Protein AF-0000000080483467 (afdb_homodimer)

Nearest PDB structures (foldseek):
  7xwj-assembly2_B  TM=8.467E-01  e=2.268E-16  Meyerozyma guilliermondii
  7xwk-assembly2_C  TM=8.633E-01  e=4.873E-16  Meyerozyma guilliermondii
  7xwi-assembly1_D  TM=8.340E-01  e=2.128E-16  Meyerozyma guilliermondii
  7xwl-assembly2_B  TM=8.456E-01  e=1.440E-15  Meyerozyma guilliermondii
  7btm-assembly3_E  TM=8.191E-01  e=9.215E-16  Streptomyces lusitanus

pLDDT: mean 96.08, std 5.63, range [60.62, 99.0]

Secondary structure (DSSP, 8-state):
-PPPB-S--TT-EEEESS-SSHHHHHHHHHHHHTT-EEEEEES-TTS---TTSEEEE--TT-HHHHHHHHHHHHHHHS---EEEE-------S--TTTS-HHHHHHHHIIIIIHHHHHHHHHHHHHTSSTT-EEEEE--GGG-SSS---SS-HHHHHHHHHHHHHHHHHHHHHGGGT-EEEEE---SB-STTT-TT-SB-HHHHHHHHHHHTTBPTT---S-EEETTEE---/-PPPB-S--TT-EEEESS-SSHHHHHHHHHHHHTT-EEEEEES-TT----TTSEEEE--TT-HHHHHHHHHHHHHHHS---EEEE-------S--TTTS-HHHHHHHHIIIIIHHHHHHHHHHHHHTTSTT-EEEEE--GGG-SSS---SS-HHHHHHHHHHHHHHHHHHHHHGGGT-EEEEE---SB-STTT-TT-SB-HHHHHHHHHHHTTBPTT---S-EEETTEE---

Solvent-accessible surface area (backbone atoms only — not comparable to full-atom values): 22321 Å² total; per-residue (Å²): 123,82,69,45,63,52,91,54,34,70,89,36,30,32,41,29,30,38,12,49,48,55,44,28,21,48,31,46,44,52,44,34,74,37,42,22,50,28,38,32,18,23,72,43,88,84,56,56,54,52,86,88,45,44,77,40,68,33,42,60,71,35,62,68,34,43,51,52,50,49,52,47,41,39,74,73,66,69,48,37,36,30,39,34,45,42,44,64,61,78,58,86,57,38,41,57,64,69,44,54,66,69,54,40,51,50,31,33,33,38,38,26,51,11,50,52,51,46,44,29,65,41,44,70,40,21,51,74,45,79,24,10,28,38,41,37,59,44,39,65,68,20,22,70,70,39,84,38,82,47,39,18,44,43,35,26,22,17,25,17,20,37,49,28,47,21,32,40,47,17,38,56,32,32,91,63,32,36,29,17,29,29,30,28,48,66,56,24,42,28,91,80,49,31,88,82,28,85,31,48,39,70,63,26,19,44,40,61,46,53,59,65,28,42,36,68,90,29,72,48,43,45,36,29,44,87,81,36,81,48,82,68,122,81,69,46,62,52,92,54,34,69,88,35,30,30,41,30,30,38,12,49,48,53,43,27,21,47,30,46,44,51,44,36,72,37,41,23,49,28,37,32,17,23,72,44,89,84,56,58,54,52,87,88,44,44,77,40,70,34,41,59,72,35,64,67,34,43,50,52,50,50,51,46,40,38,73,74,67,70,49,39,37,28,39,33,44,43,44,65,63,76,56,86,57,39,42,56,64,71,44,55,65,69,54,41,51,50,30,33,34,37,39,27,52,10,50,53,53,45,44,29,65,39,45,69,40,21,51,73,44,81,24,9,30,39,40,36,59,45,39,64,68,20,22,70,70,39,82,38,80,48,40,17,44,43,36,25,22,18,26,17,20,38,48,27,48,21,30,39,48,18,37,57,32,32,92,64,32,35,29,18,31,29,29,28,50,66,55,25,43,30,90,83,50,32,86,83,29,86,29,50,39,69,61,27,19,43,40,60,45,54,58,65,27,41,36,67,89,29,73,48,44,45,37,30,44,87,82,34,82,48,82,70

Radius of gyration: 22.3 Å; Cα contacts (8 Å, |Δi|>4): 1161; chains: 2; bounding box: 50×67×52 Å

Sequence (464 aa):
MEPTVYDDLDGQIALVTGANRGIGRKIAENLRDLGATVYAGSRSVTNETPDGTERVLLDVTQEGDIEDVVDGIFADQGRLDILVNNAGIGGEGDDIVAEPTERIDRTLAVNLRGPMLICKHAVPLLLQSEGGRVVNVSSGMGALEEGQSGGSPSYRISKTGLNGLTVYLDGQYGDDGLIANSVCPGWVRTDMGGEEADRSVEKGAETPTWLSRFEAGSPSGKFWRDKEVIDWMEPTVYDDLDGQIALVTGANRGIGRKIAENLRDLGATVYAGSRSVTNETPDGTERVLLDVTQEGDIEDVVDGIFADQGRLDILVNNAGIGGEGDDIVAEPTERIDRTLAVNLRGPMLICKHAVPLLLQSEGGRVVNVSSGMGALEEGQSGGSPSYRISKTGLNGLTVYLDGQYGDDGLIANSVCPGWVRTDMGGEEADRSVEKGAETPTWLSRFEAGSPSGKFWRDKEVIDW

Structure (mmCIF, N/CA/C/O backbone):
data_AF-0000000080483467-model_v1
#
loop_
_entity.id
_entity.type
_entity.pdbx_description
1 polymer '3-oxoacyl-ACP reductase'
#
loop_
_atom_site.group_PDB
_atom_site.id
_atom_site.type_symbol
_atom_site.label_atom_id
_atom_site.label_alt_id
_atom_site.label_comp_id
_atom_site.label_asym_id
_atom_site.label_entity_id
_atom_site.label_seq_id
_atom_site.pdbx_PDB_ins_code
_atom_site.Cartn_x
_atom_site.Cartn_y
_atom_site.Cartn_z
_atom_site.occupancy
_atom_site.B_iso_or_equiv
_atom_site.auth_seq_id
_atom_site.auth_comp_id
_atom_site.auth_asym_id
_atom_site.auth_atom_id
_atom_site.pdbx_PDB_model_num
ATOM 1 N N . MET A 1 1 ? 4.645 -4.414 -25.859 1 72.69 1 MET A N 1
ATOM 2 C CA . MET A 1 1 ? 4.941 -5.723 -26.438 1 72.69 1 MET A CA 1
ATOM 3 C C . MET A 1 1 ? 3.783 -6.691 -26.219 1 72.69 1 MET A C 1
ATOM 5 O O . MET A 1 1 ? 3.186 -6.711 -25.141 1 72.69 1 MET A O 1
ATOM 9 N N . GLU A 1 2 ? 3.381 -7.445 -27.266 1 88.19 2 GLU A N 1
ATOM 10 C CA . GLU A 1 2 ? 2.326 -8.445 -27.125 1 88.19 2 GLU A CA 1
ATOM 11 C C . GLU A 1 2 ? 2.818 -9.672 -26.375 1 88.19 2 GLU A C 1
ATOM 13 O O . GLU A 1 2 ? 3.947 -10.125 -26.578 1 88.19 2 GLU A O 1
ATOM 18 N N . PRO A 1 3 ? 2.008 -10.148 -25.406 1 95.31 3 PRO A N 1
ATOM 19 C CA . PRO A 1 3 ? 2.449 -11.32 -24.641 1 95.31 3 PRO A CA 1
ATOM 20 C C . PRO A 1 3 ? 2.441 -12.602 -25.469 1 95.31 3 PRO A C 1
ATOM 22 O O . PRO A 1 3 ? 1.631 -12.742 -26.375 1 95.31 3 PRO A O 1
ATOM 25 N N . THR A 1 4 ? 3.422 -13.422 -25.281 1 97 4 THR A N 1
ATOM 26 C CA . THR A 1 4 ? 3.389 -14.812 -25.719 1 97 4 THR A CA 1
ATOM 27 C C . THR A 1 4 ? 3.068 -15.742 -24.562 1 97 4 THR A C 1
ATOM 29 O O . THR A 1 4 ? 3.521 -15.523 -23.438 1 97 4 THR A O 1
ATOM 32 N N . VAL A 1 5 ? 2.242 -16.797 -24.844 1 98.12 5 VAL A N 1
ATOM 33 C CA . VAL A 1 5 ? 1.816 -17.641 -23.719 1 98.12 5 VAL A CA 1
ATOM 34 C C . VAL A 1 5 ? 2.1 -19.109 -24.047 1 98.12 5 VAL A C 1
ATOM 36 O O . VAL A 1 5 ? 2.062 -19.516 -25.203 1 98.12 5 VAL A O 1
ATOM 39 N N . TYR A 1 6 ? 2.383 -19.891 -23.078 1 98.25 6 TYR A N 1
ATOM 40 C CA . TYR A 1 6 ? 2.48 -21.344 -23.203 1 98.25 6 TYR A CA 1
ATOM 41 C C . TYR A 1 6 ? 1.132 -21.953 -23.562 1 98.25 6 TYR A C 1
ATOM 43 O O . TYR A 1 6 ? 0.102 -21.578 -23 1 98.25 6 TYR A O 1
ATOM 51 N N . ASP A 1 7 ? 1.172 -22.891 -24.484 1 98.06 7 ASP A N 1
ATOM 52 C CA . ASP A 1 7 ? -0.048 -23.609 -24.828 1 98.06 7 ASP A CA 1
ATOM 53 C C . ASP A 1 7 ? -0.419 -24.609 -23.734 1 98.06 7 ASP A C 1
ATOM 55 O O . ASP A 1 7 ? -1.6 -24.891 -23.516 1 98.06 7 ASP A O 1
ATOM 59 N N . ASP A 1 8 ? 0.56 -25.141 -23.156 1 98.25 8 ASP A N 1
ATOM 60 C CA . ASP A 1 8 ? 0.392 -25.984 -21.984 1 98.25 8 ASP A CA 1
ATOM 61 C C . ASP A 1 8 ? 1.487 -25.719 -20.953 1 98.25 8 ASP A C 1
ATOM 63 O O . ASP A 1 8 ? 2.482 -25.062 -21.25 1 98.25 8 ASP A O 1
ATOM 67 N N . LEU A 1 9 ? 1.336 -26.203 -19.703 1 98.5 9 LEU A N 1
ATOM 68 C CA . LEU A 1 9 ? 2.234 -25.906 -18.594 1 98.5 9 LEU A CA 1
ATOM 69 C C . LEU A 1 9 ? 2.871 -27.188 -18.062 1 98.5 9 LEU A C 1
ATOM 71 O O . LEU A 1 9 ? 3.148 -27.297 -16.875 1 98.5 9 LEU A O 1
ATOM 75 N N . ASP A 1 10 ? 3.053 -28.156 -19 1 98.06 10 ASP A N 1
ATOM 76 C CA . ASP A 1 10 ? 3.658 -29.422 -18.625 1 98.06 10 ASP A CA 1
ATOM 77 C C . ASP A 1 10 ? 5.047 -29.219 -18.016 1 98.06 10 ASP A C 1
ATOM 79 O O . ASP A 1 10 ? 5.879 -28.516 -18.594 1 98.06 10 ASP A O 1
ATOM 83 N N . GLY A 1 11 ? 5.211 -29.828 -16.859 1 97.19 11 GLY A N 1
ATOM 84 C CA . GLY A 1 11 ? 6.512 -29.766 -16.203 1 97.19 11 GLY A CA 1
ATOM 85 C C . GLY A 1 11 ? 6.684 -28.516 -15.344 1 97.19 11 GLY A C 1
ATOM 86 O O . GLY A 1 11 ? 7.672 -28.406 -14.609 1 97.19 11 GLY A O 1
ATOM 87 N N . GLN A 1 12 ? 5.73 -27.625 -15.391 1 98.19 12 GLN A N 1
ATOM 88 C CA . GLN A 1 12 ? 5.848 -26.406 -14.594 1 98.19 12 GLN A CA 1
ATOM 89 C C . GLN A 1 12 ? 5.164 -26.562 -13.242 1 98.19 12 GLN A C 1
ATOM 91 O O . GLN A 1 12 ? 4.23 -27.359 -13.102 1 98.19 12 GLN A O 1
ATOM 96 N N . ILE A 1 13 ? 5.652 -25.859 -12.227 1 98.81 13 ILE A N 1
ATOM 97 C CA . ILE A 1 13 ? 5.184 -25.922 -10.852 1 98.81 13 ILE A CA 1
ATOM 98 C C . ILE A 1 13 ? 4.547 -24.594 -10.453 1 98.81 13 ILE A C 1
ATOM 100 O O . ILE A 1 13 ? 5.141 -23.531 -10.656 1 98.81 13 ILE A O 1
ATOM 104 N N . ALA A 1 14 ? 3.326 -24.672 -9.914 1 98.94 14 ALA A N 1
ATOM 105 C CA . ALA A 1 14 ? 2.596 -23.469 -9.516 1 98.94 14 ALA A CA 1
ATOM 106 C C . ALA A 1 14 ? 2.213 -23.531 -8.039 1 98.94 14 ALA A C 1
ATOM 108 O O . ALA A 1 14 ? 1.89 -24.594 -7.516 1 98.94 14 ALA A O 1
ATOM 109 N N . LEU A 1 15 ? 2.33 -22.438 -7.34 1 98.94 15 LEU A N 1
ATOM 110 C CA . LEU A 1 15 ? 1.727 -22.203 -6.031 1 98.94 15 LEU A CA 1
ATOM 111 C C . LEU A 1 15 ? 0.595 -21.188 -6.117 1 98.94 15 LEU A C 1
ATOM 113 O O . LEU A 1 15 ? 0.799 -20.062 -6.59 1 98.94 15 LEU A O 1
ATOM 117 N N . VAL A 1 16 ? -0.605 -21.562 -5.773 1 98.94 16 VAL A N 1
ATOM 118 C CA . VAL A 1 16 ? -1.77 -20.688 -5.719 1 98.94 16 VAL A CA 1
ATOM 119 C C . VAL A 1 16 ? -2.242 -20.547 -4.273 1 98.94 16 VAL A C 1
ATOM 121 O O . VAL A 1 16 ? -2.604 -21.531 -3.631 1 98.94 16 VAL A O 1
ATOM 124 N N . THR A 1 17 ? -2.223 -19.344 -3.74 1 98.88 17 THR A N 1
ATOM 125 C CA . THR A 1 17 ? -2.705 -19.141 -2.379 1 98.88 17 THR A CA 1
ATOM 126 C C . THR A 1 17 ? -4.211 -18.891 -2.369 1 98.88 17 THR A C 1
ATOM 128 O O . THR A 1 17 ? -4.758 -18.312 -3.314 1 98.88 17 THR A O 1
ATOM 131 N N . GLY A 1 18 ? -4.844 -19.281 -1.255 1 98.12 18 GLY A N 1
ATOM 132 C CA . GLY A 1 18 ? -6.289 -19.141 -1.184 1 98.12 18 GLY A CA 1
ATOM 133 C C . GLY A 1 18 ? -7.016 -19.938 -2.254 1 98.12 18 GLY A C 1
ATOM 134 O O . GLY A 1 18 ? -7.895 -19.406 -2.938 1 98.12 18 GLY A O 1
ATOM 135 N N . ALA A 1 19 ? -6.672 -21.203 -2.432 1 98.25 19 ALA A N 1
ATOM 136 C CA . ALA A 1 19 ? -7.09 -21.969 -3.598 1 98.25 19 ALA A CA 1
ATOM 137 C C . ALA A 1 19 ? -8.273 -22.875 -3.262 1 98.25 19 ALA A C 1
ATOM 139 O O . ALA A 1 19 ? -8.633 -23.766 -4.043 1 98.25 19 ALA A O 1
ATOM 140 N N . ASN A 1 20 ? -8.922 -22.672 -2.105 1 96.12 20 ASN A N 1
ATOM 141 C CA . ASN A 1 20 ? -9.945 -23.609 -1.656 1 96.12 20 ASN A CA 1
ATOM 142 C C . ASN A 1 20 ? -11.328 -23.219 -2.178 1 96.12 20 ASN A C 1
ATOM 144 O O . ASN A 1 20 ? -12.25 -24.031 -2.184 1 96.12 20 ASN A O 1
ATOM 148 N N . ARG A 1 21 ? -11.539 -22 -2.58 1 95.62 21 ARG A N 1
ATOM 149 C CA . ARG A 1 21 ? -12.844 -21.562 -3.086 1 95.62 21 ARG A CA 1
ATOM 150 C C . ARG A 1 21 ? -12.688 -20.391 -4.039 1 95.62 21 ARG A C 1
ATOM 152 O O . ARG A 1 21 ? -11.594 -19.844 -4.191 1 95.62 21 ARG A O 1
ATOM 159 N N . GLY A 1 22 ? -13.719 -20.125 -4.719 1 97.25 22 GLY A N 1
ATOM 160 C CA . GLY A 1 22 ? -13.812 -18.906 -5.512 1 97.25 22 GLY A CA 1
ATOM 161 C C . GLY A 1 22 ? -12.805 -18.859 -6.641 1 97.25 22 GLY A C 1
ATOM 162 O O . GLY A 1 22 ? -12.633 -19.828 -7.375 1 97.25 22 GLY A O 1
ATOM 163 N N . ILE A 1 23 ? -12.211 -17.688 -6.82 1 98.5 23 ILE A N 1
ATOM 164 C CA . ILE A 1 23 ? -11.312 -17.406 -7.93 1 98.5 23 ILE A CA 1
ATOM 165 C C . ILE A 1 23 ? -10.062 -18.266 -7.816 1 98.5 23 ILE A C 1
ATOM 167 O O . ILE A 1 23 ? -9.633 -18.875 -8.797 1 98.5 23 ILE A O 1
ATOM 171 N N . GLY A 1 24 ? -9.523 -18.391 -6.562 1 98.69 24 GLY A N 1
ATOM 172 C CA . GLY A 1 24 ? -8.32 -19.172 -6.344 1 98.69 24 GLY A CA 1
ATOM 173 C C . GLY A 1 24 ? -8.484 -20.641 -6.703 1 98.69 24 GLY A C 1
ATOM 174 O O . GLY A 1 24 ? -7.598 -21.234 -7.316 1 98.69 24 GLY A O 1
ATOM 175 N N . ARG A 1 25 ? -9.617 -21.172 -6.324 1 98.56 25 ARG A N 1
ATOM 176 C CA . ARG A 1 25 ? -9.906 -22.547 -6.672 1 98.56 25 ARG A CA 1
ATOM 177 C C . ARG A 1 25 ? -9.945 -22.734 -8.188 1 98.56 25 ARG A C 1
ATOM 179 O O . ARG A 1 25 ? -9.359 -23.688 -8.711 1 98.56 25 ARG A O 1
ATOM 186 N N . LYS A 1 26 ? -10.609 -21.844 -8.844 1 98.81 26 LYS A N 1
ATOM 187 C CA . LYS A 1 26 ? -10.766 -21.969 -10.297 1 98.81 26 LYS A CA 1
ATOM 188 C C . LYS A 1 26 ? -9.43 -21.766 -11 1 98.81 26 LYS A C 1
ATOM 190 O O . LYS A 1 26 ? -9.133 -22.438 -11.992 1 98.81 26 LYS A O 1
ATOM 195 N N . ILE A 1 27 ? -8.57 -20.844 -10.531 1 98.94 27 ILE A N 1
ATOM 196 C CA . ILE A 1 27 ? -7.23 -20.656 -11.078 1 98.94 27 ILE A CA 1
ATOM 197 C C . ILE A 1 27 ? -6.434 -21.953 -10.938 1 98.94 27 ILE A C 1
ATOM 199 O O . ILE A 1 27 ? -5.801 -22.406 -11.891 1 98.94 27 ILE A O 1
ATOM 203 N N . ALA A 1 28 ? -6.477 -22.547 -9.742 1 98.88 28 ALA A N 1
ATOM 204 C CA . ALA A 1 28 ? -5.754 -23.781 -9.492 1 98.88 28 ALA A CA 1
ATOM 205 C C . ALA A 1 28 ? -6.219 -24.891 -10.438 1 98.88 28 ALA A C 1
ATOM 207 O O . ALA A 1 28 ? -5.398 -25.625 -11 1 98.88 28 ALA A O 1
ATOM 208 N N . GLU A 1 29 ? -7.516 -25.016 -10.633 1 98.88 29 GLU A N 1
ATOM 209 C CA . GLU A 1 29 ? -8.086 -25.984 -11.562 1 98.88 29 GLU A CA 1
ATOM 210 C C . GLU A 1 29 ? -7.586 -25.75 -12.984 1 98.88 29 GLU A C 1
ATOM 212 O O . GLU A 1 29 ? -7.184 -26.688 -13.672 1 98.88 29 GLU A O 1
ATOM 217 N N . ASN A 1 30 ? -7.672 -24.5 -13.383 1 98.94 30 ASN A N 1
ATOM 218 C CA . ASN A 1 30 ? -7.242 -24.156 -14.727 1 98.94 30 ASN A CA 1
ATOM 219 C C . ASN A 1 30 ? -5.785 -24.531 -14.969 1 98.94 30 ASN A C 1
ATOM 221 O O . ASN A 1 30 ? -5.449 -25.109 -16 1 98.94 30 ASN A O 1
ATOM 225 N N . LEU A 1 31 ? -4.91 -24.172 -14.023 1 98.94 31 LEU A N 1
ATOM 226 C CA . LEU A 1 31 ? -3.484 -24.453 -14.172 1 98.94 31 LEU A CA 1
ATOM 227 C C . LEU A 1 31 ? -3.213 -25.953 -14.188 1 98.94 31 LEU A C 1
ATOM 229 O O . LEU A 1 31 ? -2.398 -26.422 -14.977 1 98.94 31 LEU A O 1
ATOM 233 N N . ARG A 1 32 ? -3.928 -26.672 -13.32 1 98.75 32 ARG A N 1
ATOM 234 C CA . ARG A 1 32 ? -3.834 -28.141 -13.32 1 98.75 32 ARG A CA 1
ATOM 235 C C . ARG A 1 32 ? -4.266 -28.703 -14.672 1 98.75 32 ARG A C 1
ATOM 237 O O . ARG A 1 32 ? -3.592 -29.578 -15.227 1 98.75 32 ARG A O 1
ATOM 244 N N . ASP A 1 33 ? -5.305 -28.219 -15.195 1 98.81 33 ASP A N 1
ATOM 245 C CA . ASP A 1 33 ? -5.848 -28.703 -16.469 1 98.81 33 ASP A CA 1
ATOM 246 C C . ASP A 1 33 ? -4.898 -28.375 -17.625 1 98.81 33 ASP A C 1
ATOM 248 O O . ASP A 1 33 ? -4.898 -29.078 -18.641 1 98.81 33 ASP A O 1
ATOM 252 N N . LEU A 1 34 ? -4.113 -27.375 -17.469 1 98.81 34 LEU A N 1
ATOM 253 C CA . LEU A 1 34 ? -3.127 -26.984 -18.469 1 98.81 34 LEU A CA 1
ATOM 254 C C . LEU A 1 34 ? -1.852 -27.812 -18.312 1 98.81 34 LEU A C 1
ATOM 256 O O . LEU A 1 34 ? -0.917 -27.672 -19.109 1 98.81 34 LEU A O 1
ATOM 260 N N . GLY A 1 35 ? -1.77 -28.609 -17.25 1 98.75 35 GLY A N 1
ATOM 261 C CA . GLY A 1 35 ? -0.687 -29.578 -17.125 1 98.75 35 GLY A CA 1
ATOM 262 C C . GLY A 1 35 ? 0.284 -29.25 -16.016 1 98.75 35 GLY A C 1
ATOM 263 O O . GLY A 1 35 ? 1.202 -30.031 -15.734 1 98.75 35 GLY A O 1
ATOM 264 N N . ALA A 1 36 ? 0.123 -28.156 -15.312 1 98.81 36 ALA A N 1
ATOM 265 C CA . ALA A 1 36 ? 1.035 -27.781 -14.234 1 98.81 36 ALA A CA 1
ATOM 266 C C . ALA A 1 36 ? 0.845 -28.672 -13.008 1 98.81 36 ALA A C 1
ATOM 268 O O . ALA A 1 36 ? -0.256 -29.172 -12.766 1 98.81 36 ALA A O 1
ATOM 269 N N . THR A 1 37 ? 1.922 -28.922 -12.297 1 98.88 37 THR A N 1
ATOM 270 C CA . THR A 1 37 ? 1.794 -29.375 -10.914 1 98.88 37 THR A CA 1
ATOM 271 C C . THR A 1 37 ? 1.434 -28.203 -10 1 98.88 37 THR A C 1
ATOM 273 O O . THR A 1 37 ? 2.203 -27.25 -9.875 1 98.88 37 THR A O 1
ATOM 276 N N . VAL A 1 38 ? 0.244 -28.297 -9.398 1 98.88 38 VAL A N 1
ATOM 277 C CA . VAL A 1 38 ? -0.27 -27.141 -8.672 1 98.88 38 VAL A CA 1
ATOM 278 C C . VAL A 1 38 ? -0.279 -27.438 -7.172 1 98.88 38 VAL A C 1
ATOM 280 O O . VAL A 1 38 ? -0.913 -28.391 -6.727 1 98.88 38 VAL A O 1
ATOM 283 N N . TYR A 1 39 ? 0.491 -26.672 -6.414 1 98.88 39 TYR A N 1
ATOM 284 C CA . TYR A 1 39 ? 0.338 -26.594 -4.965 1 98.88 39 TYR A CA 1
ATOM 285 C C . TYR A 1 39 ? -0.739 -25.594 -4.582 1 98.88 39 TYR A C 1
ATOM 287 O O . TYR A 1 39 ? -0.59 -24.391 -4.82 1 98.88 39 TYR A O 1
ATOM 295 N N . ALA A 1 40 ? -1.825 -26.094 -4.031 1 98.69 40 ALA A N 1
ATOM 296 C CA . ALA A 1 40 ? -2.996 -25.297 -3.68 1 98.69 40 ALA A CA 1
ATOM 297 C C . ALA A 1 40 ? -3.023 -25 -2.186 1 98.69 40 ALA A C 1
ATOM 299 O O . ALA A 1 40 ? -3.256 -25.891 -1.366 1 98.69 40 ALA A O 1
ATOM 300 N N . GLY A 1 41 ? -2.834 -23.719 -1.843 1 98.38 41 GLY A N 1
ATOM 301 C CA . GLY A 1 41 ? -2.754 -23.312 -0.449 1 98.38 41 GLY A CA 1
ATOM 302 C C . GLY A 1 41 ? -4.102 -22.953 0.147 1 98.38 41 GLY A C 1
ATOM 303 O O . GLY A 1 41 ? -4.93 -22.328 -0.507 1 98.38 41 GLY A O 1
ATOM 304 N N . SER A 1 42 ? -4.336 -23.375 1.337 1 96.94 42 SER A N 1
ATOM 305 C CA . SER A 1 42 ? -5.504 -23 2.129 1 96.94 42 SER A CA 1
ATOM 306 C C . SER A 1 42 ? -5.184 -23 3.621 1 96.94 42 SER A C 1
ATOM 308 O O . SER A 1 42 ? -4.25 -23.688 4.059 1 96.94 42 SER A O 1
ATOM 310 N N . ARG A 1 43 ? -5.926 -22.297 4.484 1 94.38 43 ARG A N 1
ATOM 311 C CA . ARG A 1 43 ? -5.609 -22.078 5.891 1 94.38 43 ARG A CA 1
ATOM 312 C C . ARG A 1 43 ? -6.02 -23.281 6.738 1 94.38 43 ARG A C 1
ATOM 314 O O . ARG A 1 43 ? -5.512 -23.469 7.848 1 94.38 43 ARG A O 1
ATOM 321 N N . SER A 1 44 ? -6.996 -23.938 6.191 1 91.06 44 SER A N 1
ATOM 322 C CA . SER A 1 44 ? -7.531 -25.016 7.008 1 91.06 44 SER A CA 1
ATOM 323 C C . SER A 1 44 ? -7.305 -26.375 6.348 1 91.06 44 SER A C 1
ATOM 325 O O . SER A 1 44 ? -7.48 -26.516 5.133 1 91.06 44 SER A O 1
ATOM 327 N N . VAL A 1 45 ? -7.023 -27.297 7.184 1 86.38 45 VAL A N 1
ATOM 328 C CA . VAL A 1 45 ? -6.812 -28.656 6.703 1 86.38 45 VAL A CA 1
ATOM 329 C C . VAL A 1 45 ? -8.133 -29.25 6.23 1 86.38 45 VAL A C 1
ATOM 331 O O . VAL A 1 45 ? -8.156 -30.234 5.484 1 86.38 45 VAL A O 1
ATOM 334 N N . THR A 1 46 ? -9.203 -28.625 6.676 1 91.06 46 THR A N 1
ATOM 335 C CA . THR A 1 46 ? -10.508 -29.172 6.332 1 91.06 46 THR A CA 1
ATOM 336 C C . THR A 1 46 ? -11 -28.609 5.004 1 91.06 46 THR A C 1
ATOM 338 O O . THR A 1 46 ? -11.984 -29.094 4.445 1 91.06 46 THR A O 1
ATOM 341 N N . ASN A 1 47 ? -10.305 -27.625 4.535 1 90.31 47 ASN A N 1
ATOM 342 C CA . ASN A 1 47 ? -10.672 -27.062 3.238 1 90.31 47 ASN A CA 1
ATOM 343 C C . ASN A 1 47 ? -10.289 -28 2.098 1 90.31 47 ASN A C 1
ATOM 345 O O . ASN A 1 47 ? -9.219 -28.625 2.127 1 90.31 47 ASN A O 1
ATOM 349 N N . GLU A 1 48 ? -11.172 -28.172 1.177 1 91.31 48 GLU A N 1
ATOM 350 C CA . GLU A 1 48 ? -10.875 -28.969 -0.008 1 91.31 48 GLU A CA 1
ATOM 351 C C . GLU A 1 48 ? -10.266 -28.109 -1.113 1 91.31 48 GLU A C 1
ATOM 353 O O . GLU A 1 48 ? -10.68 -26.969 -1.312 1 91.31 48 GLU A O 1
ATOM 358 N N . THR A 1 49 ? -9.266 -28.672 -1.701 1 94 49 THR A N 1
ATOM 359 C CA . THR A 1 49 ? -8.703 -28.094 -2.916 1 94 49 THR A CA 1
ATOM 360 C C . THR A 1 49 ? -9.047 -28.953 -4.133 1 94 49 THR A C 1
ATOM 362 O O . THR A 1 49 ? -9.523 -30.078 -3.99 1 94 49 THR A O 1
ATOM 365 N N . PRO A 1 50 ? -8.922 -28.328 -5.332 1 96.69 50 PRO A N 1
ATOM 366 C CA . PRO A 1 50 ? -9.336 -29.094 -6.508 1 96.69 50 PRO A CA 1
ATOM 367 C C . PRO A 1 50 ? -8.625 -30.438 -6.613 1 96.69 50 PRO A C 1
ATOM 369 O O . PRO A 1 50 ? -7.438 -30.547 -6.297 1 96.69 50 PRO A O 1
ATOM 372 N N . ASP A 1 51 ? -9.336 -31.453 -7.105 1 96.69 51 ASP A N 1
ATOM 373 C CA . ASP A 1 51 ? -8.734 -32.75 -7.367 1 96.69 51 ASP A CA 1
ATOM 374 C C . ASP A 1 51 ? -7.527 -32.625 -8.297 1 96.69 51 ASP A C 1
ATOM 376 O O . ASP A 1 51 ? -7.555 -31.859 -9.258 1 96.69 51 ASP A O 1
ATOM 380 N N . GLY A 1 52 ? -6.508 -33.344 -8.016 1 97.81 52 GLY A N 1
ATOM 381 C CA . GLY A 1 52 ? -5.34 -33.344 -8.875 1 97.81 52 GLY A CA 1
ATOM 382 C C . GLY A 1 52 ? -4.332 -32.281 -8.516 1 97.81 52 GLY A C 1
ATOM 383 O O . GLY A 1 52 ? -3.289 -32.156 -9.156 1 97.81 52 GLY A O 1
ATOM 384 N N . THR A 1 53 ? -4.664 -31.453 -7.504 1 98.12 53 THR A N 1
ATOM 385 C CA . THR A 1 53 ? -3.697 -30.5 -6.977 1 98.12 53 THR A CA 1
ATOM 386 C C . THR A 1 53 ? -3.107 -31 -5.66 1 98.12 53 THR A C 1
ATOM 388 O O . THR A 1 53 ? -3.654 -31.906 -5.035 1 98.12 53 THR A O 1
ATOM 391 N N . GLU A 1 54 ? -1.974 -30.547 -5.254 1 97.38 54 GLU A N 1
ATOM 392 C CA . GLU A 1 54 ? -1.358 -30.828 -3.961 1 97.38 54 GLU A CA 1
ATOM 393 C C . GLU A 1 54 ? -1.809 -29.812 -2.904 1 97.38 54 GLU A C 1
ATOM 395 O O . GLU A 1 54 ? -1.454 -28.641 -2.969 1 97.38 54 GLU A O 1
ATOM 400 N N . ARG A 1 55 ? -2.514 -30.359 -1.947 1 97.19 55 ARG A N 1
ATOM 401 C CA . ARG A 1 55 ? -2.975 -29.469 -0.888 1 97.19 55 ARG A CA 1
ATOM 402 C C . ARG A 1 55 ? -1.832 -29.109 0.055 1 97.19 55 ARG A C 1
ATOM 404 O O . ARG A 1 55 ? -1.105 -29.984 0.527 1 97.19 55 ARG A O 1
ATOM 411 N N . VAL A 1 56 ? -1.677 -27.812 0.318 1 97.88 56 VAL A N 1
ATOM 412 C CA . VAL A 1 56 ? -0.706 -27.375 1.313 1 97.88 56 VAL A CA 1
ATOM 413 C C . VAL A 1 56 ? -1.383 -26.438 2.316 1 97.88 56 VAL A C 1
ATOM 415 O O . VAL A 1 56 ? -2.236 -25.625 1.943 1 97.88 56 VAL A O 1
ATOM 418 N N . LEU A 1 57 ? -1.084 -26.609 3.623 1 97.69 57 LEU A N 1
ATOM 419 C CA . LEU A 1 57 ? -1.576 -25.734 4.68 1 97.69 57 LEU A CA 1
ATOM 420 C C . LEU A 1 57 ? -0.794 -24.438 4.707 1 97.69 57 LEU A C 1
ATOM 422 O O . LEU A 1 57 ? 0.402 -24.422 5.008 1 97.69 57 LEU A O 1
ATOM 426 N N . LEU A 1 58 ? -1.534 -23.328 4.418 1 98.44 58 LEU A N 1
ATOM 427 C CA . LEU A 1 58 ? -0.848 -22.047 4.262 1 98.44 58 LEU A CA 1
ATOM 428 C C . LEU A 1 58 ? -1.719 -20.906 4.758 1 98.44 58 LEU A C 1
ATOM 430 O O . LEU A 1 58 ? -2.684 -20.516 4.094 1 98.44 58 LEU A O 1
ATOM 434 N N . ASP A 1 59 ? -1.395 -20.422 5.934 1 98.5 59 ASP A N 1
ATOM 435 C CA . ASP A 1 59 ? -1.824 -19.094 6.367 1 98.5 59 ASP A CA 1
ATOM 436 C C . ASP A 1 59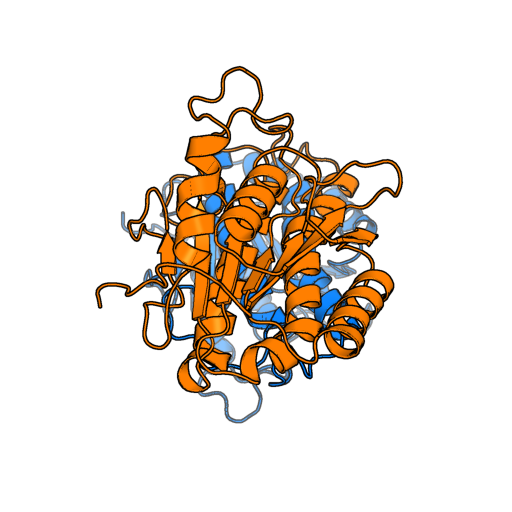 ? -0.801 -18.031 5.977 1 98.5 59 ASP A C 1
ATOM 438 O O . ASP A 1 59 ? 0.288 -17.969 6.551 1 98.5 59 ASP A O 1
ATOM 442 N N . VAL A 1 60 ? -1.192 -17.156 5.008 1 98.69 60 VAL A N 1
ATOM 443 C CA . VAL A 1 60 ? -0.233 -16.234 4.41 1 98.69 60 VAL A CA 1
ATOM 444 C C . VAL A 1 60 ? 0.215 -15.203 5.449 1 98.69 60 VAL A C 1
ATOM 446 O O . VAL A 1 60 ? 1.179 -14.469 5.227 1 98.69 60 VAL A O 1
ATOM 449 N N . THR A 1 61 ? -0.504 -15.109 6.629 1 98.5 61 THR A N 1
ATOM 450 C CA . THR A 1 61 ? -0.101 -14.18 7.68 1 98.5 61 THR A CA 1
ATOM 451 C C . THR A 1 61 ? 0.969 -14.797 8.57 1 98.5 61 THR A C 1
ATOM 453 O O . THR A 1 61 ? 1.521 -14.133 9.445 1 98.5 61 THR A O 1
ATOM 456 N N . GLN A 1 62 ? 1.252 -16.078 8.391 1 98.62 62 GLN A N 1
ATOM 457 C CA . GLN A 1 62 ? 2.236 -16.797 9.195 1 98.62 62 GLN A CA 1
ATOM 458 C C . GLN A 1 62 ? 3.479 -17.141 8.375 1 98.62 62 GLN A C 1
ATOM 460 O O . GLN A 1 62 ? 3.461 -18.062 7.559 1 98.62 62 GLN A O 1
ATOM 465 N N . GLU A 1 63 ? 4.547 -16.453 8.672 1 98.56 63 GLU A N 1
ATOM 466 C CA . GLU A 1 63 ? 5.758 -16.625 7.879 1 98.56 63 GLU A CA 1
ATOM 467 C C . GLU A 1 63 ? 6.266 -18.062 7.965 1 98.56 63 GLU A C 1
ATOM 469 O O . GLU A 1 63 ? 6.809 -18.594 6.992 1 98.56 63 GLU A O 1
ATOM 474 N N . GLY A 1 64 ? 6.086 -18.641 9.141 1 98.56 64 GLY A N 1
ATOM 475 C CA . GLY A 1 64 ? 6.492 -20.031 9.266 1 98.56 64 GLY A CA 1
ATOM 476 C C . GLY A 1 64 ? 5.793 -20.953 8.273 1 98.56 64 GLY A C 1
ATOM 477 O O . GLY A 1 64 ? 6.418 -21.844 7.695 1 98.56 64 GLY A O 1
ATOM 478 N N . ASP A 1 65 ? 4.48 -20.781 8.078 1 98.62 65 ASP A N 1
ATOM 479 C CA . ASP A 1 65 ? 3.75 -21.547 7.074 1 98.62 65 ASP A CA 1
ATOM 480 C C . ASP A 1 65 ? 4.32 -21.312 5.676 1 98.62 65 ASP A C 1
ATOM 482 O O . ASP A 1 65 ? 4.477 -22.234 4.891 1 98.62 65 ASP A O 1
ATOM 486 N N . ILE A 1 66 ? 4.629 -20.078 5.355 1 98.81 66 ILE A N 1
ATOM 487 C CA . ILE A 1 66 ? 5.156 -19.688 4.055 1 98.81 66 ILE A CA 1
ATOM 488 C C . ILE A 1 66 ? 6.484 -20.391 3.799 1 98.81 66 ILE A C 1
ATOM 490 O O . ILE A 1 66 ? 6.672 -21.016 2.746 1 98.81 66 ILE A O 1
ATOM 494 N N . GLU A 1 67 ? 7.324 -20.297 4.766 1 98.5 67 GLU A N 1
ATOM 495 C CA . GLU A 1 67 ? 8.633 -20.938 4.66 1 98.5 67 GLU A CA 1
ATOM 496 C C . GLU A 1 67 ? 8.492 -22.438 4.445 1 98.5 67 GLU A C 1
ATOM 498 O O . GLU A 1 67 ? 9.156 -23.016 3.574 1 98.5 67 GLU A O 1
ATOM 503 N N . ASP A 1 68 ? 7.668 -23.047 5.23 1 98.56 68 ASP A N 1
ATOM 504 C CA . ASP A 1 68 ? 7.473 -24.484 5.156 1 98.56 68 ASP A CA 1
ATOM 505 C C . ASP A 1 68 ? 6.969 -24.906 3.777 1 98.56 68 ASP A C 1
ATOM 507 O O . ASP A 1 68 ? 7.445 -25.875 3.205 1 98.56 68 ASP A O 1
ATOM 511 N N . VAL A 1 69 ? 6.043 -24.172 3.264 1 98.75 69 VAL A N 1
ATOM 512 C CA . VAL A 1 69 ? 5.438 -24.531 1.983 1 98.75 69 VAL A CA 1
ATOM 513 C C . VAL A 1 69 ? 6.453 -24.328 0.86 1 98.75 69 VAL A C 1
ATOM 515 O O . VAL A 1 69 ? 6.617 -25.203 0.007 1 98.75 69 VAL A O 1
ATOM 518 N N . VAL A 1 70 ? 7.168 -23.219 0.82 1 98.75 70 VAL A N 1
ATOM 519 C CA . VAL A 1 70 ? 8.125 -22.938 -0.242 1 98.75 70 VAL A CA 1
ATOM 520 C C . VAL A 1 70 ? 9.289 -23.922 -0.171 1 98.75 70 VAL A C 1
ATOM 522 O O . VAL A 1 70 ? 9.727 -24.453 -1.194 1 98.75 70 VAL A O 1
ATOM 525 N N . ASP A 1 71 ? 9.75 -24.156 1.034 1 98.31 71 ASP A N 1
ATOM 526 C CA . ASP A 1 71 ? 10.812 -25.125 1.22 1 98.31 71 ASP A CA 1
ATOM 527 C C . ASP A 1 71 ? 10.367 -26.516 0.772 1 98.31 71 ASP A C 1
ATOM 529 O O . ASP A 1 71 ? 11.148 -27.281 0.194 1 98.31 71 ASP A O 1
ATOM 533 N N . GLY A 1 72 ? 9.133 -26.812 1.098 1 98.56 72 GLY A N 1
ATOM 534 C CA . GLY A 1 72 ? 8.586 -28.094 0.669 1 98.56 72 GLY A CA 1
ATOM 535 C C . GLY A 1 72 ? 8.523 -28.25 -0.84 1 98.56 72 GLY A C 1
ATOM 536 O O . GLY A 1 72 ? 8.875 -29.297 -1.383 1 98.56 72 GLY A O 1
ATOM 537 N N . ILE A 1 73 ? 8.102 -27.203 -1.515 1 98.56 73 ILE A N 1
ATOM 538 C CA . ILE A 1 73 ? 8.055 -27.203 -2.973 1 98.56 73 ILE A CA 1
ATOM 539 C C . ILE A 1 73 ? 9.461 -27.391 -3.535 1 98.56 73 ILE A C 1
ATOM 541 O O . ILE A 1 73 ? 9.664 -28.188 -4.457 1 98.56 73 ILE A O 1
ATOM 545 N N . PHE A 1 74 ? 10.406 -26.703 -2.965 1 97.5 74 PHE A N 1
ATOM 546 C CA . PHE A 1 74 ? 11.789 -26.844 -3.404 1 97.5 74 PHE A CA 1
ATOM 547 C C . PHE A 1 74 ? 12.273 -28.266 -3.217 1 97.5 74 PHE A C 1
ATOM 549 O O . PHE A 1 74 ? 12.898 -28.844 -4.113 1 97.5 74 PHE A O 1
ATOM 556 N N . ALA A 1 75 ? 11.984 -28.812 -2.068 1 98.06 75 ALA A N 1
ATOM 557 C CA . ALA A 1 75 ? 12.438 -30.172 -1.756 1 98.06 75 ALA A CA 1
ATOM 558 C C . ALA A 1 75 ? 11.805 -31.188 -2.701 1 98.06 75 ALA A C 1
ATOM 560 O O . ALA A 1 75 ? 12.469 -32.125 -3.141 1 98.06 75 ALA A O 1
ATOM 561 N N . ASP A 1 76 ? 10.555 -31 -3.055 1 97.69 76 ASP A N 1
ATOM 562 C CA . ASP A 1 76 ? 9.789 -31.969 -3.836 1 97.69 76 ASP A CA 1
ATOM 563 C C . ASP A 1 76 ? 10.07 -31.812 -5.328 1 97.69 76 ASP A C 1
ATOM 565 O O . ASP A 1 76 ? 10.156 -32.812 -6.055 1 97.69 76 ASP A O 1
ATOM 569 N N . GLN A 1 77 ? 10.141 -30.562 -5.793 1 96.94 77 GLN A N 1
ATOM 570 C CA . GLN A 1 77 ? 10.133 -30.312 -7.23 1 96.94 77 GLN A CA 1
ATOM 571 C C . GLN A 1 77 ? 11.445 -29.688 -7.691 1 96.94 77 GLN A C 1
ATOM 573 O O . GLN A 1 77 ? 11.781 -29.75 -8.875 1 96.94 77 GLN A O 1
ATOM 578 N N . GLY A 1 78 ? 12.195 -28.984 -6.785 1 95.81 78 GLY A N 1
ATOM 579 C CA . GLY A 1 78 ? 13.453 -28.328 -7.102 1 95.81 78 GLY A CA 1
ATOM 580 C C . GLY A 1 78 ? 13.258 -27.016 -7.844 1 95.81 78 GLY A C 1
ATOM 581 O O . GLY A 1 78 ? 14.227 -26.391 -8.266 1 95.81 78 GLY A O 1
ATOM 582 N N . ARG A 1 79 ? 11.938 -26.641 -8.055 1 94.88 79 ARG A N 1
ATOM 583 C CA . ARG A 1 79 ? 11.68 -25.422 -8.82 1 94.88 79 ARG A CA 1
ATOM 584 C C . ARG A 1 79 ? 10.289 -24.875 -8.516 1 94.88 79 ARG A C 1
ATOM 586 O O . ARG A 1 79 ? 9.445 -25.578 -7.969 1 94.88 79 ARG A O 1
ATOM 593 N N . LEU A 1 80 ? 10.078 -23.656 -8.828 1 98.62 80 LEU A N 1
ATOM 594 C CA . LEU A 1 80 ? 8.797 -22.969 -8.883 1 98.62 80 LEU A CA 1
ATOM 595 C C . LEU A 1 80 ? 8.727 -22.031 -10.094 1 98.62 80 LEU A C 1
ATOM 597 O O . LEU A 1 80 ? 9.633 -21.234 -10.312 1 98.62 80 LEU A O 1
ATOM 601 N N . ASP A 1 81 ? 7.629 -22.156 -10.852 1 98.75 81 ASP A N 1
ATOM 602 C CA . ASP A 1 81 ? 7.531 -21.375 -12.086 1 98.75 81 ASP A CA 1
ATOM 603 C C . ASP A 1 81 ? 6.477 -20.281 -11.969 1 98.75 81 ASP A C 1
ATOM 605 O O . ASP A 1 81 ? 6.59 -19.234 -12.602 1 98.75 81 ASP A O 1
ATOM 609 N N . ILE A 1 82 ? 5.406 -20.578 -11.203 1 98.94 82 ILE A N 1
ATOM 610 C CA . ILE A 1 82 ? 4.246 -19.688 -11.133 1 98.94 82 ILE A CA 1
ATOM 611 C C . ILE A 1 82 ? 3.83 -19.484 -9.68 1 98.94 82 ILE A C 1
ATOM 613 O O . ILE A 1 82 ? 3.602 -20.453 -8.953 1 98.94 82 ILE A O 1
ATOM 617 N N . LEU A 1 83 ? 3.791 -18.297 -9.242 1 98.94 83 LEU A N 1
ATOM 618 C CA . LEU A 1 83 ? 3.18 -17.922 -7.973 1 98.94 83 LEU A CA 1
ATOM 619 C C . LEU A 1 83 ? 1.95 -17.047 -8.203 1 98.94 83 LEU A C 1
ATOM 621 O O . LEU A 1 83 ? 2.049 -15.969 -8.812 1 98.94 83 LEU A O 1
ATOM 625 N N . VAL A 1 84 ? 0.789 -17.5 -7.801 1 99 84 VAL A N 1
ATOM 626 C CA . VAL A 1 84 ? -0.426 -16.688 -7.816 1 99 84 VAL A CA 1
ATOM 627 C C . VAL A 1 84 ? -0.794 -16.281 -6.391 1 99 84 VAL A C 1
ATOM 629 O O . VAL A 1 84 ? -1.269 -17.109 -5.605 1 99 84 VAL A O 1
ATOM 632 N N . ASN A 1 85 ? -0.55 -15.039 -6.078 1 98.94 85 ASN A N 1
ATOM 633 C CA . ASN A 1 85 ? -1.041 -14.461 -4.832 1 98.94 85 ASN A CA 1
ATOM 634 C C . ASN A 1 85 ? -2.52 -14.094 -4.93 1 98.94 85 ASN A C 1
ATOM 636 O O . ASN A 1 85 ? -2.861 -12.984 -5.34 1 98.94 85 ASN A O 1
ATOM 640 N N . ASN A 1 86 ? -3.352 -15 -4.469 1 98.81 86 ASN A N 1
ATOM 641 C CA . ASN A 1 86 ? -4.797 -14.844 -4.578 1 98.81 86 ASN A CA 1
ATOM 642 C C . ASN A 1 86 ? -5.449 -14.672 -3.209 1 98.81 86 ASN A C 1
ATOM 644 O O . ASN A 1 86 ? -6.488 -14.023 -3.09 1 98.81 86 ASN A O 1
ATOM 648 N N . ALA A 1 87 ? -4.801 -15.312 -2.178 1 98.56 87 ALA A N 1
ATOM 649 C CA . ALA A 1 87 ? -5.379 -15.18 -0.843 1 98.56 87 ALA A CA 1
ATOM 650 C C . ALA A 1 87 ? -5.652 -13.719 -0.506 1 98.56 87 ALA A C 1
ATOM 652 O O . ALA A 1 87 ? -4.785 -12.859 -0.691 1 98.56 87 ALA A O 1
ATOM 653 N N . GLY A 1 88 ? -6.828 -13.422 -0.159 1 97.88 88 GLY A N 1
ATOM 654 C CA . GLY A 1 88 ? -7.234 -12.062 0.181 1 97.88 88 GLY A CA 1
ATOM 655 C C . GLY A 1 88 ? -8.562 -12.008 0.917 1 97.88 88 GLY A C 1
ATOM 656 O O . GLY A 1 88 ? -9.336 -12.961 0.882 1 97.88 88 GLY A O 1
ATOM 657 N N . ILE A 1 89 ? -8.742 -10.945 1.602 1 96.88 89 ILE A N 1
ATOM 658 C CA . ILE A 1 89 ? -10.031 -10.703 2.246 1 96.88 89 ILE A CA 1
ATOM 659 C C . ILE A 1 89 ? -10.57 -9.336 1.824 1 96.88 89 ILE A C 1
ATOM 661 O O . ILE A 1 89 ? -9.797 -8.43 1.503 1 96.88 89 ILE A O 1
ATOM 665 N N . GLY A 1 90 ? -11.906 -9.312 1.778 1 92.5 90 GLY A N 1
ATOM 666 C CA . GLY A 1 90 ? -12.602 -8.148 1.245 1 92.5 90 GLY A CA 1
ATOM 667 C C . GLY A 1 90 ? -12.867 -7.082 2.291 1 92.5 90 GLY A C 1
ATOM 668 O O . GLY A 1 90 ? -12.383 -7.18 3.422 1 92.5 90 GLY A O 1
ATOM 669 N N . GLY A 1 91 ? -13.531 -6.008 1.753 1 84.31 91 GLY A N 1
ATOM 670 C CA . GLY A 1 91 ? -13.969 -4.938 2.633 1 84.31 91 GLY A CA 1
ATOM 671 C C . GLY A 1 91 ? -15.422 -5.059 3.047 1 84.31 91 GLY A C 1
ATOM 672 O O . GLY A 1 91 ? -16.172 -5.844 2.465 1 84.31 91 GLY A O 1
ATOM 673 N N . GLU A 1 92 ? -15.859 -4.414 4.129 1 84.75 92 GLU A N 1
ATOM 674 C CA . GLU A 1 92 ? -17.234 -4.465 4.629 1 84.75 92 GLU A CA 1
ATOM 675 C C . GLU A 1 92 ? -17.969 -3.162 4.34 1 84.75 92 GLU A C 1
ATOM 677 O O . GLU A 1 92 ? -19.094 -2.963 4.805 1 84.75 92 GLU A O 1
ATOM 682 N N . GLY A 1 93 ? -17.453 -2.279 3.592 1 89.94 93 GLY A N 1
ATOM 683 C CA . GLY A 1 93 ? -18.125 -1.082 3.129 1 89.94 93 GLY A CA 1
ATOM 684 C C . GLY A 1 93 ? -17.969 0.099 4.066 1 89.94 93 GLY A C 1
ATOM 685 O O . GLY A 1 93 ? -18.281 1.233 3.705 1 89.94 93 GLY A O 1
ATOM 686 N N . ASP A 1 94 ? -17.5 -0.105 5.277 1 94.31 94 ASP A N 1
ATOM 687 C CA . ASP A 1 94 ? -17.266 0.981 6.223 1 94.31 94 ASP A CA 1
ATOM 688 C C . ASP A 1 94 ? -16.234 1.972 5.668 1 94.31 94 ASP A C 1
ATOM 690 O O . ASP A 1 94 ? -15.383 1.604 4.855 1 94.31 94 ASP A O 1
ATOM 694 N N . ASP A 1 95 ? -16.422 3.227 6.09 1 96.44 95 ASP A N 1
ATOM 695 C CA . ASP A 1 95 ? -15.328 4.156 5.805 1 96.44 95 ASP A CA 1
ATOM 696 C C . ASP A 1 95 ? -14.219 4.035 6.844 1 96.44 95 ASP A C 1
ATOM 698 O O . ASP A 1 95 ? -14.297 3.203 7.754 1 96.44 95 ASP A O 1
ATOM 702 N N . ILE A 1 96 ? -13.156 4.816 6.758 1 97.38 96 ILE A N 1
ATOM 703 C CA . ILE A 1 96 ? -11.953 4.613 7.562 1 97.38 96 ILE A CA 1
ATOM 704 C C . ILE A 1 96 ? -12.25 4.941 9.023 1 97.38 96 ILE A C 1
ATOM 706 O O . ILE A 1 96 ? -11.688 4.324 9.93 1 97.38 96 ILE A O 1
ATOM 710 N N . VAL A 1 97 ? -13.18 5.84 9.25 1 98.06 97 VAL A N 1
ATOM 711 C CA . VAL A 1 97 ? -13.531 6.246 10.609 1 98.06 97 VAL A CA 1
ATOM 712 C C . VAL A 1 97 ? -14.266 5.102 11.312 1 98.06 97 VAL A C 1
ATOM 714 O O . VAL A 1 97 ? -13.977 4.797 12.469 1 98.06 97 VAL A O 1
ATOM 717 N N . ALA A 1 98 ? -15.094 4.449 10.594 1 97.75 98 ALA A N 1
ATOM 718 C CA . ALA A 1 98 ? -15.969 3.432 11.172 1 97.75 98 ALA A CA 1
ATOM 719 C C . ALA A 1 98 ? -15.297 2.061 11.156 1 97.75 98 ALA A C 1
ATOM 721 O O . ALA A 1 98 ? -15.719 1.149 11.875 1 97.75 98 ALA A O 1
ATOM 722 N N . GLU A 1 99 ? -14.297 1.819 10.328 1 97.5 99 GLU A N 1
ATOM 723 C CA . GLU A 1 99 ? -13.68 0.501 10.234 1 97.5 99 GLU A CA 1
ATOM 724 C C . GLU A 1 99 ? -12.898 0.166 11.5 1 97.5 99 GLU A C 1
ATOM 726 O O . GLU A 1 99 ? -12.023 0.927 11.922 1 97.5 99 GLU A O 1
ATOM 731 N N . PRO A 1 100 ? -13.258 -0.997 12.109 1 97.94 100 PRO A N 1
ATOM 732 C CA . PRO A 1 100 ? -12.484 -1.379 13.297 1 97.94 100 PRO A CA 1
ATOM 733 C C . PRO A 1 100 ? -11 -1.57 12.992 1 97.94 100 PRO A C 1
ATOM 735 O O . PRO A 1 100 ? -10.641 -2.109 11.945 1 97.94 100 PRO A O 1
ATOM 738 N N . THR A 1 101 ? -10.141 -1.151 13.93 1 98.5 101 THR A N 1
ATOM 739 C CA . THR A 1 101 ? -8.703 -1.243 13.75 1 98.5 101 THR A CA 1
ATOM 740 C C . THR A 1 101 ? -8.273 -2.689 13.523 1 98.5 101 THR A C 1
ATOM 742 O O . THR A 1 101 ? -7.379 -2.959 12.719 1 98.5 101 THR A O 1
ATOM 745 N N . GLU A 1 102 ? -8.914 -3.602 14.203 1 98.12 102 GLU A N 1
ATOM 746 C CA . GLU A 1 102 ? -8.594 -5.016 14.023 1 98.12 102 GLU A CA 1
ATOM 747 C C . GLU A 1 102 ? -8.805 -5.453 12.578 1 98.12 102 GLU A C 1
ATOM 749 O O . GLU A 1 102 ? -8.07 -6.305 12.07 1 98.12 102 GLU A O 1
ATOM 754 N N . ARG A 1 103 ? -9.781 -4.91 11.922 1 97.88 103 ARG A N 1
ATOM 755 C CA . ARG A 1 103 ? -10.039 -5.23 10.523 1 97.88 103 ARG A CA 1
ATOM 756 C C . ARG A 1 103 ? -8.969 -4.629 9.617 1 97.88 103 ARG A C 1
ATOM 758 O O . ARG A 1 103 ? -8.508 -5.277 8.68 1 97.88 103 ARG A O 1
ATOM 765 N N . ILE A 1 104 ? -8.594 -3.414 9.898 1 98.62 104 ILE A N 1
ATOM 766 C CA . ILE A 1 104 ? -7.5 -2.787 9.164 1 98.62 104 ILE A CA 1
ATOM 767 C C . ILE A 1 104 ? -6.25 -3.662 9.258 1 98.62 104 ILE A C 1
ATOM 769 O O . ILE A 1 104 ? -5.641 -3.99 8.234 1 98.62 104 ILE A O 1
ATOM 773 N N . ASP A 1 105 ? -5.973 -4.094 10.484 1 98.75 105 ASP A N 1
ATOM 774 C CA . ASP A 1 105 ? -4.781 -4.898 10.734 1 98.75 105 ASP A CA 1
ATOM 775 C C . ASP A 1 105 ? -4.852 -6.227 9.984 1 98.75 105 ASP A C 1
ATOM 777 O O . ASP A 1 105 ? -3.887 -6.633 9.336 1 98.75 105 ASP A O 1
ATOM 781 N N . ARG A 1 106 ? -5.949 -6.863 10.062 1 98.38 106 ARG A N 1
ATOM 782 C CA . ARG A 1 106 ? -6.117 -8.164 9.422 1 98.38 106 ARG A CA 1
ATOM 783 C C . ARG A 1 106 ? -6.027 -8.047 7.906 1 98.38 106 ARG A C 1
ATOM 785 O O . ARG A 1 106 ? -5.383 -8.867 7.25 1 98.38 106 ARG A O 1
ATOM 792 N N . THR A 1 107 ? -6.648 -7.055 7.352 1 98.69 107 THR A N 1
ATOM 793 C CA . THR A 1 107 ? -6.652 -6.863 5.906 1 98.69 107 THR A CA 1
ATOM 794 C C . THR A 1 107 ? -5.246 -6.574 5.395 1 98.69 107 THR A C 1
ATOM 796 O O . THR A 1 107 ? -4.805 -7.164 4.402 1 98.69 107 THR A O 1
ATOM 799 N N . LEU A 1 108 ? -4.523 -5.707 6.078 1 98.88 108 LEU A N 1
ATOM 800 C CA . LEU A 1 108 ? -3.152 -5.426 5.672 1 98.88 108 LEU A CA 1
ATOM 801 C C . LEU A 1 108 ? -2.283 -6.672 5.785 1 98.88 108 LEU A C 1
ATOM 803 O O . LEU A 1 108 ? -1.437 -6.926 4.926 1 98.88 108 LEU A O 1
ATOM 807 N N . ALA A 1 109 ? -2.514 -7.438 6.82 1 98.88 109 ALA A N 1
ATOM 808 C CA . ALA A 1 109 ? -1.722 -8.641 7.059 1 98.88 109 ALA A CA 1
ATOM 809 C C . ALA A 1 109 ? -1.935 -9.664 5.945 1 98.88 109 ALA A C 1
ATOM 811 O O . ALA A 1 109 ? -0.977 -10.273 5.461 1 98.88 109 ALA A O 1
ATOM 812 N N . VAL A 1 110 ? -3.121 -9.82 5.527 1 98.81 110 VAL A N 1
ATOM 813 C CA . VAL A 1 110 ? -3.459 -10.859 4.562 1 98.81 110 VAL A CA 1
ATOM 814 C C . VAL A 1 110 ? -3.168 -10.367 3.148 1 98.81 110 VAL A C 1
ATOM 816 O O . VAL A 1 110 ? -2.477 -11.03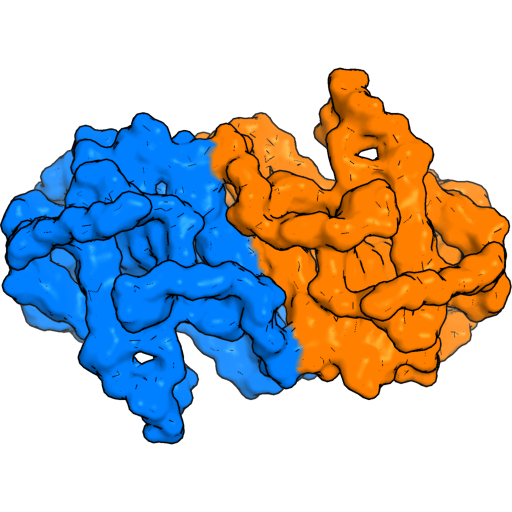9 2.379 1 98.81 110 VAL A O 1
ATOM 819 N N . ASN A 1 111 ? -3.666 -9.164 2.803 1 98.88 111 ASN A N 1
ATOM 820 C CA . ASN A 1 111 ? -3.725 -8.719 1.414 1 98.88 111 ASN A CA 1
ATOM 821 C C . ASN A 1 111 ? -2.395 -8.117 0.961 1 98.88 111 ASN A C 1
ATOM 823 O O . ASN A 1 111 ? -2.143 -7.992 -0.239 1 98.88 111 ASN A O 1
ATOM 827 N N . LEU A 1 112 ? -1.583 -7.691 1.928 1 98.94 112 LEU A N 1
ATOM 828 C CA . LEU A 1 112 ? -0.376 -6.977 1.529 1 98.94 112 LEU A CA 1
ATOM 829 C C . LEU A 1 112 ? 0.866 -7.633 2.121 1 98.94 112 LEU A C 1
ATOM 831 O O . LEU A 1 112 ? 1.701 -8.164 1.387 1 98.94 112 LEU A O 1
ATOM 835 N N . ARG A 1 113 ? 0.943 -7.68 3.461 1 98.94 113 ARG A N 1
ATOM 836 C CA . ARG A 1 113 ? 2.1 -8.297 4.102 1 98.94 113 ARG A CA 1
ATOM 837 C C . ARG A 1 113 ? 2.275 -9.742 3.637 1 98.94 113 ARG A C 1
ATOM 839 O O . ARG A 1 113 ? 3.4 -10.188 3.402 1 98.94 113 ARG A O 1
ATOM 846 N N . GLY A 1 114 ? 1.173 -10.484 3.564 1 98.88 114 GLY A N 1
ATOM 847 C CA . GLY A 1 114 ? 1.207 -11.867 3.127 1 98.88 114 GLY A CA 1
ATOM 848 C C . GLY A 1 114 ? 1.924 -12.062 1.804 1 98.88 114 GLY A C 1
ATOM 849 O O . GLY A 1 114 ? 2.967 -12.711 1.746 1 98.88 114 GLY A O 1
ATOM 850 N N . PRO A 1 115 ? 1.425 -11.422 0.712 1 98.94 115 PRO A N 1
ATOM 851 C CA . PRO A 1 115 ? 2.084 -11.539 -0.59 1 98.94 115 PRO A CA 1
ATOM 852 C C . PRO A 1 115 ? 3.535 -11.062 -0.563 1 98.94 115 PRO A C 1
ATOM 854 O O . PRO A 1 115 ? 4.379 -11.594 -1.283 1 98.94 115 PRO A O 1
ATOM 857 N N . MET A 1 116 ? 3.879 -10.023 0.195 1 98.88 116 MET A N 1
ATOM 858 C CA . MET A 1 116 ? 5.266 -9.578 0.313 1 98.88 116 MET A CA 1
ATOM 859 C C . MET A 1 116 ? 6.148 -10.703 0.856 1 98.88 116 MET A C 1
ATOM 861 O O . MET A 1 116 ? 7.215 -10.977 0.309 1 98.88 116 MET A O 1
ATOM 865 N N . LEU A 1 117 ? 5.664 -11.359 1.921 1 98.94 117 LEU A N 1
ATOM 866 C CA . LEU A 1 117 ? 6.461 -12.406 2.549 1 98.94 117 LEU A CA 1
ATOM 867 C C . LEU A 1 117 ? 6.535 -13.641 1.655 1 98.94 117 LEU A C 1
ATOM 869 O O . LEU A 1 117 ? 7.566 -14.312 1.601 1 98.94 117 LEU A O 1
ATOM 873 N N . ILE A 1 118 ? 5.426 -13.969 0.999 1 98.94 118 ILE A N 1
ATOM 874 C CA . ILE A 1 118 ? 5.473 -15.086 0.064 1 98.94 118 ILE A CA 1
ATOM 875 C C . ILE A 1 118 ? 6.527 -14.82 -1.008 1 98.94 118 ILE A C 1
ATOM 877 O O . ILE A 1 118 ? 7.344 -15.695 -1.318 1 98.94 118 ILE A O 1
ATOM 881 N N . CYS A 1 119 ? 6.57 -13.602 -1.578 1 98.81 119 CYS A N 1
ATOM 882 C CA . CYS A 1 119 ? 7.555 -13.25 -2.594 1 98.81 119 CYS A CA 1
ATOM 883 C C . CYS A 1 119 ? 8.969 -13.305 -2.027 1 98.81 119 CYS A C 1
ATOM 885 O O . CYS A 1 119 ? 9.891 -13.758 -2.701 1 98.81 119 CYS A O 1
ATOM 887 N N . LYS A 1 120 ? 9.117 -12.82 -0.747 1 98.75 120 LYS A N 1
ATOM 888 C CA . LYS A 1 120 ? 10.406 -12.898 -0.072 1 98.75 120 LYS A CA 1
ATOM 889 C C . LYS A 1 120 ? 10.984 -14.305 -0.14 1 98.75 120 LYS A C 1
ATOM 891 O O . LYS A 1 120 ? 12.172 -14.484 -0.401 1 98.75 120 LYS A O 1
ATOM 896 N N . HIS A 1 121 ? 10.172 -15.273 -0.014 1 98.81 121 HIS A N 1
ATOM 897 C CA . HIS A 1 121 ? 10.648 -16.656 0.09 1 98.81 121 HIS A CA 1
ATOM 898 C C . HIS A 1 121 ? 10.617 -17.344 -1.265 1 98.81 121 HIS A C 1
ATOM 900 O O . HIS A 1 121 ? 11.438 -18.234 -1.534 1 98.81 121 HIS A O 1
ATOM 906 N N . ALA A 1 122 ? 9.734 -16.953 -2.18 1 98.81 122 ALA A N 1
ATOM 907 C CA . ALA A 1 122 ? 9.492 -17.703 -3.412 1 98.81 122 ALA A CA 1
ATOM 908 C C . ALA A 1 122 ? 10.352 -17.156 -4.559 1 98.81 122 ALA A C 1
ATOM 910 O O . ALA A 1 122 ? 10.648 -17.875 -5.508 1 98.81 122 ALA A O 1
ATOM 911 N N . VAL A 1 123 ? 10.734 -15.875 -4.504 1 98.38 123 VAL A N 1
ATOM 912 C CA . VAL A 1 123 ? 11.406 -15.211 -5.617 1 98.38 123 VAL A CA 1
ATOM 913 C C . VAL A 1 123 ? 12.688 -15.961 -5.973 1 98.38 123 VAL A C 1
ATOM 915 O O . VAL A 1 123 ? 12.961 -16.203 -7.148 1 98.38 123 VAL A O 1
ATOM 918 N N . PRO A 1 124 ? 13.484 -16.406 -4.945 1 98.12 124 PRO A N 1
ATOM 919 C CA . PRO A 1 124 ? 14.695 -17.141 -5.316 1 98.12 124 PRO A CA 1
ATOM 920 C C . PRO A 1 124 ? 14.406 -18.375 -6.168 1 98.12 124 PRO A C 1
ATOM 922 O O . PRO A 1 124 ? 15.172 -18.703 -7.074 1 98.12 124 PRO A O 1
ATOM 925 N N . LEU A 1 125 ? 13.328 -19.031 -5.926 1 98.31 125 LEU A N 1
AT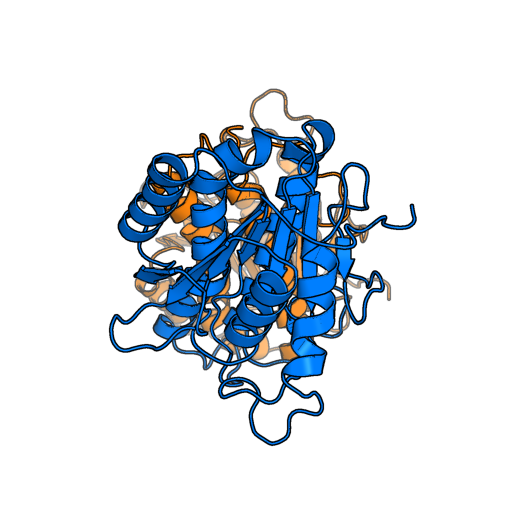OM 926 C CA . LEU A 1 125 ? 12.953 -20.219 -6.703 1 98.31 125 LEU A CA 1
ATOM 927 C C . LEU A 1 125 ? 12.445 -19.812 -8.078 1 98.31 125 LEU A C 1
ATOM 929 O O . LEU A 1 125 ? 12.75 -20.469 -9.078 1 98.31 125 LEU A O 1
ATOM 933 N N . LEU A 1 126 ? 11.742 -18.734 -8.172 1 98.69 126 LEU A N 1
ATOM 934 C CA . LEU A 1 126 ? 11.148 -18.25 -9.414 1 98.69 126 LEU A CA 1
ATOM 935 C C . LEU A 1 126 ? 12.219 -17.781 -10.391 1 98.69 126 LEU A C 1
ATOM 937 O O . LEU A 1 126 ? 12 -17.766 -11.602 1 98.69 126 LEU A O 1
ATOM 941 N N . LEU A 1 127 ? 13.336 -17.406 -9.836 1 97.62 127 LEU A N 1
ATOM 942 C CA . LEU A 1 127 ? 14.406 -16.844 -10.656 1 97.62 127 LEU A CA 1
ATOM 943 C C . LEU A 1 127 ? 15.344 -17.938 -11.148 1 97.62 127 LEU A C 1
ATOM 945 O O . LEU A 1 127 ? 16.281 -17.656 -11.906 1 97.62 127 LEU A O 1
ATOM 949 N N . GLN A 1 128 ? 15.133 -19.156 -10.719 1 94.88 128 GLN A N 1
ATOM 950 C CA . GLN A 1 128 ? 16 -20.25 -11.141 1 94.88 128 GLN A CA 1
ATOM 951 C C . GLN A 1 128 ? 15.844 -20.547 -12.633 1 94.88 128 GLN A C 1
ATOM 953 O O . GLN A 1 128 ? 16.766 -21.047 -13.273 1 94.88 128 GLN A O 1
ATOM 958 N N . SER A 1 129 ? 14.695 -20.312 -13.172 1 87.5 129 SER A N 1
ATOM 959 C CA . SER A 1 129 ? 14.445 -20.438 -14.602 1 87.5 129 SER A CA 1
ATOM 960 C C . SER A 1 129 ? 13.945 -19.125 -15.195 1 87.5 129 SER A C 1
ATOM 962 O O . SER A 1 129 ? 13.414 -18.266 -14.477 1 87.5 129 SER A O 1
ATOM 964 N N . GLU A 1 130 ? 14.141 -19.047 -16.438 1 90.81 130 GLU A N 1
ATOM 965 C CA . GLU A 1 130 ? 13.648 -17.844 -17.094 1 90.81 130 GLU A CA 1
ATOM 966 C C . GLU A 1 130 ? 12.125 -17.859 -17.188 1 90.81 130 GLU A C 1
ATOM 968 O O . GLU A 1 130 ? 11.516 -18.891 -17.453 1 90.81 130 GLU A O 1
ATOM 973 N N . GLY A 1 131 ? 11.609 -16.719 -16.891 1 96.12 131 GLY A N 1
ATOM 974 C CA . GLY A 1 131 ? 10.188 -16.531 -17.109 1 96.12 131 GLY A CA 1
ATOM 975 C C . GLY A 1 131 ? 9.336 -16.906 -15.914 1 96.12 131 GLY A C 1
ATOM 976 O O . GLY A 1 131 ? 8.164 -17.25 -16.062 1 96.12 131 GLY A O 1
ATOM 977 N N . GLY A 1 132 ? 9.969 -16.969 -14.664 1 98.38 132 GLY A N 1
ATOM 978 C CA . GLY A 1 132 ? 9.117 -17.078 -13.492 1 98.38 132 GLY A CA 1
ATOM 979 C C . GLY A 1 132 ? 8.039 -16.016 -13.438 1 98.38 132 GLY A C 1
ATOM 980 O O . GLY A 1 132 ? 8.273 -14.875 -13.82 1 98.38 132 GLY A O 1
ATOM 981 N N . ARG A 1 133 ? 6.828 -16.375 -13.016 1 98.56 133 ARG A N 1
ATOM 982 C CA . ARG A 1 133 ? 5.688 -15.469 -13.008 1 98.56 133 ARG A CA 1
ATOM 983 C C . ARG A 1 133 ? 5.152 -15.266 -11.594 1 98.56 133 ARG A C 1
ATOM 985 O O . ARG A 1 133 ? 5.004 -16.219 -10.836 1 98.56 133 ARG A O 1
ATOM 992 N N . VAL A 1 134 ? 4.965 -14.094 -11.305 1 98.88 134 VAL A N 1
ATOM 993 C CA . VAL A 1 134 ? 4.145 -13.719 -10.156 1 98.88 134 VAL A CA 1
ATOM 994 C C . VAL A 1 134 ? 2.873 -13.023 -10.633 1 98.88 134 VAL A C 1
ATOM 996 O O . VAL A 1 134 ? 2.938 -12.031 -11.367 1 98.88 134 VAL A O 1
ATOM 999 N N . VAL A 1 135 ? 1.715 -13.609 -10.289 1 98.94 135 VAL A N 1
ATOM 1000 C CA . VAL A 1 135 ? 0.421 -12.984 -10.555 1 98.94 135 VAL A CA 1
ATOM 1001 C C . VAL A 1 135 ? -0.231 -12.562 -9.242 1 98.94 135 VAL A C 1
ATOM 1003 O O . VAL A 1 135 ? -0.597 -13.398 -8.422 1 98.94 135 VAL A O 1
ATOM 1006 N N . ASN A 1 136 ? -0.325 -11.266 -9.031 1 98.94 136 ASN A N 1
ATOM 1007 C CA . ASN A 1 136 ? -1.01 -10.703 -7.875 1 98.94 136 ASN A CA 1
ATOM 1008 C C . ASN A 1 136 ? -2.473 -10.398 -8.188 1 98.94 136 ASN A C 1
ATOM 1010 O O . ASN A 1 136 ? -2.77 -9.562 -9.047 1 98.94 136 ASN A O 1
ATOM 1014 N N . VAL A 1 137 ? -3.4 -11.086 -7.465 1 98.88 137 VAL A N 1
ATOM 1015 C CA . VAL A 1 137 ? -4.82 -10.82 -7.672 1 98.88 137 VAL A CA 1
ATOM 1016 C C . VAL A 1 137 ? -5.234 -9.578 -6.879 1 98.88 137 VAL A C 1
ATOM 1018 O O . VAL A 1 137 ? -5.496 -9.664 -5.676 1 98.88 137 VAL A O 1
ATOM 1021 N N . SER A 1 138 ? -5.297 -8.508 -7.57 1 97.75 138 SER A N 1
ATOM 1022 C CA . SER A 1 138 ? -5.637 -7.211 -6.988 1 97.75 138 SER A CA 1
ATOM 1023 C C . SER A 1 138 ? -7.098 -6.859 -7.23 1 97.75 138 SER A C 1
ATOM 1025 O O . SER A 1 138 ? -7.977 -7.715 -7.109 1 97.75 138 SER A O 1
ATOM 1027 N N . SER A 1 139 ? -7.418 -5.66 -7.32 1 95.62 139 SER A N 1
ATOM 1028 C CA . SER A 1 139 ? -8.766 -5.133 -7.504 1 95.62 139 SER A CA 1
ATOM 1029 C C . SER A 1 139 ? -8.734 -3.756 -8.164 1 95.62 139 SER A C 1
ATOM 1031 O O . SER A 1 139 ? -7.82 -2.965 -7.914 1 95.62 139 SER A O 1
ATOM 1033 N N . GLY A 1 140 ? -9.758 -3.535 -9 1 93.25 140 GLY A N 1
ATOM 1034 C CA . GLY A 1 140 ? -9.93 -2.172 -9.484 1 93.25 140 GLY A CA 1
ATOM 1035 C C . GLY A 1 140 ? -10.07 -1.159 -8.359 1 93.25 140 GLY A C 1
ATOM 1036 O O . GLY A 1 140 ? -9.719 0.01 -8.531 1 93.25 140 GLY A O 1
ATOM 1037 N N . MET A 1 141 ? -10.492 -1.592 -7.227 1 93 141 MET A N 1
ATOM 1038 C CA . MET A 1 141 ? -10.656 -0.725 -6.062 1 93 141 MET A CA 1
ATOM 1039 C C . MET A 1 141 ? -9.305 -0.274 -5.523 1 93 141 MET A C 1
ATOM 1041 O O . MET A 1 141 ? -9.234 0.659 -4.719 1 93 141 MET A O 1
ATOM 1045 N N . GLY A 1 142 ? -8.227 -0.955 -5.922 1 93.69 142 GLY A N 1
ATOM 1046 C CA . GLY A 1 142 ? -6.883 -0.58 -5.504 1 93.69 142 GLY A CA 1
ATOM 1047 C C . GLY A 1 142 ? -6.156 0.279 -6.52 1 93.69 142 GLY A C 1
ATOM 1048 O O . GLY A 1 142 ? -4.98 0.608 -6.336 1 93.69 142 GLY A O 1
ATOM 1049 N N . ALA A 1 143 ? -6.84 0.609 -7.629 1 91.88 143 ALA A N 1
ATOM 1050 C CA . ALA A 1 143 ? -6.234 1.446 -8.656 1 91.88 143 ALA A CA 1
ATOM 1051 C C . ALA A 1 143 ? -6.258 2.918 -8.258 1 91.88 143 ALA A C 1
ATOM 1053 O O . ALA A 1 143 ? -7.289 3.426 -7.805 1 91.88 143 ALA A O 1
ATOM 1054 N N . LEU A 1 144 ? -5.16 3.604 -8.414 1 89.38 144 LEU A N 1
ATOM 1055 C CA . LEU A 1 144 ? -5.039 4.996 -8.008 1 89.38 144 LEU A CA 1
ATOM 1056 C C . LEU A 1 144 ? -5.832 5.91 -8.938 1 89.38 144 LEU A C 1
ATOM 1058 O O . LEU A 1 144 ? -6.328 6.957 -8.508 1 89.38 144 LEU A O 1
ATOM 1062 N N . GLU A 1 145 ? -5.973 5.492 -10.133 1 79.44 145 GLU A N 1
ATOM 1063 C CA . GLU A 1 145 ? -6.57 6.375 -11.125 1 79.44 145 GLU A CA 1
ATOM 1064 C C . GLU A 1 145 ? -8.062 6.082 -11.297 1 79.44 145 GLU A C 1
ATOM 1066 O O . GLU A 1 145 ? -8.758 6.777 -12.039 1 79.44 145 GLU A O 1
ATOM 1071 N N . GLU A 1 146 ? -8.438 4.957 -10.641 1 70.75 146 GLU A N 1
ATOM 1072 C CA . GLU A 1 146 ? -9.859 4.656 -10.719 1 70.75 146 GLU A CA 1
ATOM 1073 C C . GLU A 1 146 ? -10.633 5.34 -9.586 1 70.75 146 GLU A C 1
ATOM 1075 O O . GLU A 1 146 ? -10.102 5.508 -8.484 1 70.75 146 GLU A O 1
ATOM 1080 N N . GLY A 1 147 ? -11.547 6.176 -9.93 1 63.34 147 GLY A N 1
ATOM 1081 C CA . GLY A 1 147 ? -12.336 6.895 -8.945 1 63.34 147 GLY A CA 1
ATOM 1082 C C . GLY A 1 147 ? -12.625 6.07 -7.699 1 63.34 147 GLY A C 1
ATOM 1083 O O . GLY A 1 147 ? -13.086 4.934 -7.797 1 63.34 147 GLY A O 1
ATOM 1084 N N . GLN A 1 148 ? -11.906 6.324 -6.613 1 64.88 148 GLN A N 1
ATOM 1085 C CA . GLN A 1 148 ? -12.219 5.676 -5.34 1 64.88 148 GLN A CA 1
ATOM 1086 C C . GLN A 1 148 ? -13.531 6.203 -4.766 1 64.88 148 GLN A C 1
ATOM 1088 O O . GLN A 1 148 ? -13.742 7.414 -4.695 1 64.88 148 GLN A O 1
ATOM 1093 N N . SER A 1 149 ? -14.688 5.379 -4.973 1 61.34 149 SER A N 1
ATOM 1094 C CA . SER A 1 149 ? -16.016 5.836 -4.613 1 61.34 149 SER A CA 1
ATOM 1095 C C . SER A 1 149 ? -16.266 5.715 -3.113 1 61.34 149 SER A C 1
ATOM 1097 O O . SER A 1 149 ? -17.312 6.113 -2.615 1 61.34 149 SER A O 1
ATOM 1099 N N . GLY A 1 150 ? -15.367 5.207 -2.398 1 70.69 150 GLY A N 1
ATOM 1100 C CA . GLY A 1 150 ? -15.555 5.207 -0.955 1 70.69 150 GLY A CA 1
ATOM 1101 C C . GLY A 1 150 ? -15.742 3.816 -0.379 1 70.69 150 GLY A C 1
ATOM 1102 O O . GLY A 1 150 ? -15.734 2.828 -1.116 1 70.69 150 GLY A O 1
ATOM 1103 N N . GLY A 1 151 ? -15.633 3.598 0.887 1 90.94 151 GLY A N 1
ATOM 1104 C CA . GLY A 1 151 ? -15.727 2.422 1.738 1 90.94 151 GLY A CA 1
ATOM 1105 C C . GLY A 1 151 ? -14.531 1.491 1.6 1 90.94 151 GLY A C 1
ATOM 1106 O O . GLY A 1 151 ? -13.688 1.685 0.724 1 90.94 151 GLY A O 1
ATOM 1107 N N . SER A 1 152 ? -14.445 0.677 2.52 1 95.06 152 SER A N 1
ATOM 1108 C CA . SER A 1 152 ? -13.477 -0.412 2.521 1 95.06 152 SER A CA 1
ATOM 1109 C C . SER A 1 152 ? -12.047 0.118 2.406 1 95.06 152 SER A C 1
ATOM 1111 O O . SER A 1 152 ? -11.281 -0.327 1.548 1 95.06 152 SER A O 1
ATOM 1113 N N . PRO A 1 153 ? -11.672 0.989 3.24 1 96.44 153 PRO A N 1
ATOM 1114 C CA . PRO A 1 153 ? -10.367 1.641 3.105 1 96.44 153 PRO A CA 1
ATOM 1115 C C . PRO A 1 153 ? -9.211 0.65 3.145 1 96.44 153 PRO A C 1
ATOM 1117 O O . PRO A 1 153 ? -8.32 0.697 2.287 1 96.44 153 PRO A O 1
ATOM 1120 N N . SER A 1 154 ? -9.258 -0.282 4.152 1 97.88 154 SER A N 1
ATOM 1121 C CA . SER A 1 154 ? -8.117 -1.188 4.281 1 97.88 154 SER A CA 1
ATOM 1122 C C . SER A 1 154 ? -7.996 -2.098 3.064 1 97.88 154 SER A C 1
ATOM 1124 O O . SER A 1 154 ? -6.887 -2.428 2.639 1 97.88 154 SER A O 1
ATOM 1126 N N . TYR A 1 155 ? -9.148 -2.52 2.484 1 97.56 155 TYR A N 1
ATOM 1127 C CA . TYR A 1 155 ? -9.125 -3.33 1.272 1 97.56 155 TYR A CA 1
ATOM 1128 C C . TYR A 1 155 ? -8.523 -2.551 0.107 1 97.56 155 TYR A C 1
ATOM 1130 O O . TYR A 1 155 ? -7.594 -3.021 -0.548 1 97.56 155 TYR A O 1
ATOM 1138 N N . ARG A 1 156 ? -9.023 -1.37 -0.134 1 96.62 156 ARG A N 1
ATOM 1139 C CA . ARG A 1 156 ? -8.555 -0.53 -1.23 1 96.62 156 ARG A CA 1
ATOM 1140 C C . ARG A 1 156 ? -7.055 -0.269 -1.115 1 96.62 156 ARG A C 1
ATOM 1142 O O . ARG A 1 156 ? -6.301 -0.514 -2.061 1 96.62 156 ARG A O 1
ATOM 1149 N N . ILE A 1 157 ? -6.648 0.141 0.043 1 97.38 157 ILE A N 1
ATOM 1150 C CA . ILE A 1 157 ? -5.266 0.551 0.265 1 97.38 157 ILE A CA 1
ATOM 1151 C C . ILE A 1 157 ? -4.348 -0.667 0.193 1 97.38 157 ILE A C 1
ATOM 1153 O O . ILE A 1 157 ? -3.244 -0.59 -0.354 1 97.38 157 ILE A O 1
ATOM 1157 N N . SER A 1 158 ? -4.785 -1.81 0.755 1 98.44 158 SER A N 1
ATOM 1158 C CA . SER A 1 158 ? -3.984 -3.027 0.67 1 98.44 158 SER A CA 1
ATOM 1159 C C . SER A 1 158 ? -3.76 -3.441 -0.78 1 98.44 158 SER A C 1
ATOM 1161 O O . SER A 1 158 ? -2.67 -3.887 -1.143 1 98.44 158 SER A O 1
ATOM 1163 N N . LYS A 1 159 ? -4.785 -3.287 -1.585 1 97.69 159 LYS A N 1
ATOM 1164 C CA . LYS A 1 159 ? -4.664 -3.672 -2.988 1 97.69 159 LYS A CA 1
ATOM 1165 C C . LYS A 1 159 ? -3.816 -2.668 -3.762 1 97.69 159 LYS A C 1
ATOM 1167 O O . LYS A 1 159 ? -3.1 -3.041 -4.695 1 97.69 159 LYS A O 1
ATOM 1172 N N . THR A 1 160 ? -3.863 -1.421 -3.387 1 96.75 160 THR A N 1
ATOM 1173 C CA . THR A 1 160 ? -2.91 -0.463 -3.936 1 96.75 160 THR A CA 1
ATOM 1174 C C . THR A 1 160 ? -1.479 -0.876 -3.607 1 96.75 160 THR A C 1
ATOM 1176 O O . THR A 1 160 ? -0.606 -0.855 -4.477 1 96.75 160 THR A O 1
ATOM 1179 N N . GLY A 1 161 ? -1.279 -1.218 -2.322 1 98 161 GLY A N 1
ATOM 1180 C CA . GLY A 1 161 ? 0.029 -1.717 -1.933 1 98 161 GLY A CA 1
ATOM 1181 C C . GLY A 1 161 ? 0.46 -2.941 -2.719 1 98 161 GLY A C 1
ATOM 1182 O O . GLY A 1 161 ? 1.629 -3.068 -3.088 1 98 161 GLY A O 1
ATOM 1183 N N . LEU A 1 162 ? -0.471 -3.801 -2.977 1 98.31 162 LEU A N 1
ATOM 1184 C CA . LEU A 1 162 ? -0.197 -5.004 -3.756 1 98.31 162 LEU A CA 1
ATOM 1185 C C . LEU A 1 162 ? 0.24 -4.645 -5.172 1 98.31 162 LEU A C 1
ATOM 1187 O O . LEU A 1 162 ? 1.132 -5.285 -5.734 1 98.31 162 LEU A O 1
ATOM 1191 N N . ASN A 1 163 ? -0.401 -3.65 -5.754 1 96.44 163 ASN A N 1
ATOM 1192 C CA . ASN A 1 163 ? 0.045 -3.133 -7.043 1 96.44 163 ASN A CA 1
ATOM 1193 C C . ASN A 1 163 ? 1.463 -2.574 -6.965 1 96.44 163 ASN A C 1
ATOM 1195 O O . ASN A 1 163 ? 2.262 -2.762 -7.883 1 96.44 163 ASN A O 1
ATOM 1199 N N . GLY A 1 164 ? 1.719 -1.903 -5.852 1 96.38 164 GLY A N 1
ATOM 1200 C CA . GLY A 1 164 ? 3.082 -1.456 -5.613 1 96.38 164 GLY A CA 1
ATOM 1201 C C . GLY A 1 164 ? 4.086 -2.594 -5.578 1 96.38 164 GLY A C 1
ATOM 1202 O O . GLY A 1 164 ? 5.176 -2.482 -6.145 1 96.38 164 GLY A O 1
ATOM 1203 N N . LEU A 1 165 ? 3.748 -3.691 -4.961 1 97.44 165 LEU A N 1
ATOM 1204 C CA . LEU A 1 165 ? 4.598 -4.879 -4.941 1 97.44 165 LEU A CA 1
ATOM 1205 C C . LEU A 1 165 ? 4.879 -5.367 -6.359 1 97.44 165 LEU A C 1
ATOM 1207 O O . LEU A 1 165 ? 6 -5.77 -6.668 1 97.44 165 LEU A O 1
ATOM 1211 N N . THR A 1 166 ? 3.906 -5.293 -7.207 1 97.06 166 THR A N 1
ATOM 1212 C CA . THR A 1 166 ? 4.031 -5.746 -8.586 1 97.06 166 THR A CA 1
ATOM 1213 C C . THR A 1 166 ? 5.086 -4.934 -9.336 1 97.06 166 THR A C 1
ATOM 1215 O O . THR A 1 166 ? 5.996 -5.5 -9.945 1 97.06 166 THR A O 1
ATOM 1218 N N . VAL A 1 167 ? 4.957 -3.656 -9.242 1 95.62 167 VAL A N 1
ATOM 1219 C CA . VAL A 1 167 ? 5.879 -2.783 -9.961 1 95.62 167 VAL A CA 1
ATOM 1220 C C . VAL A 1 167 ? 7.277 -2.898 -9.359 1 95.62 167 VAL A C 1
ATOM 1222 O O . VAL A 1 167 ? 8.273 -2.861 -10.078 1 95.62 167 VAL A O 1
ATOM 1225 N N . TYR A 1 168 ? 7.328 -3.059 -8.039 1 96.44 168 TYR A N 1
ATOM 1226 C CA . TYR A 1 168 ? 8.617 -3.254 -7.391 1 96.44 168 TYR A CA 1
ATOM 1227 C C . TYR A 1 168 ? 9.312 -4.5 -7.926 1 96.44 168 TYR A C 1
ATOM 1229 O O . TYR A 1 168 ? 10.492 -4.453 -8.281 1 96.44 168 TYR A O 1
ATOM 1237 N N . LEU A 1 169 ? 8.602 -5.605 -7.965 1 97.06 169 LEU A N 1
ATOM 1238 C CA . LEU A 1 169 ? 9.172 -6.867 -8.414 1 97.06 169 LEU A CA 1
ATOM 1239 C C . LEU A 1 169 ? 9.688 -6.75 -9.852 1 97.06 169 LEU A C 1
ATOM 1241 O O . LEU A 1 169 ? 10.758 -7.266 -10.172 1 97.06 169 LEU A O 1
ATOM 1245 N N . ASP A 1 170 ? 8.883 -6.129 -10.656 1 96 170 ASP A N 1
ATOM 1246 C CA . ASP A 1 170 ? 9.312 -5.914 -12.031 1 96 170 ASP A CA 1
ATOM 1247 C C . ASP A 1 170 ? 10.594 -5.094 -12.094 1 96 170 ASP A C 1
ATOM 1249 O O . ASP A 1 170 ? 11.531 -5.438 -12.82 1 96 170 ASP A O 1
ATOM 1253 N N . GLY A 1 171 ? 10.656 -4.02 -11.359 1 94.69 171 GLY A N 1
ATOM 1254 C CA . GLY A 1 171 ? 11.828 -3.162 -11.344 1 94.69 171 GLY A CA 1
ATOM 1255 C C . GLY A 1 171 ? 13.07 -3.861 -10.828 1 94.69 171 GLY A C 1
ATOM 1256 O O . GLY A 1 171 ? 14.172 -3.656 -11.344 1 94.69 171 GLY A O 1
ATOM 1257 N N . GLN A 1 172 ? 12.883 -4.637 -9.789 1 95.31 172 GLN A N 1
ATOM 1258 C CA . GLN A 1 172 ? 14.008 -5.258 -9.102 1 95.31 172 GLN A CA 1
ATOM 1259 C C . GLN A 1 172 ? 14.492 -6.5 -9.852 1 95.31 172 GLN A C 1
ATOM 1261 O O . GLN A 1 172 ? 15.695 -6.754 -9.938 1 95.31 172 GLN A O 1
ATOM 1266 N N . TYR A 1 173 ? 13.539 -7.23 -10.43 1 96 173 TYR A N 1
ATOM 1267 C CA . TYR A 1 173 ? 13.906 -8.562 -10.891 1 96 173 TYR A CA 1
ATOM 1268 C C . TYR A 1 173 ? 13.531 -8.758 -12.352 1 96 173 TYR A C 1
ATOM 1270 O O . TYR A 1 173 ? 13.75 -9.836 -12.922 1 96 173 TYR A O 1
ATOM 1278 N N . GLY A 1 174 ? 12.883 -7.754 -13 1 95.12 174 GLY A N 1
ATOM 1279 C CA . GLY A 1 174 ? 12.492 -7.891 -14.391 1 95.12 174 GLY A CA 1
ATOM 1280 C C . GLY A 1 174 ? 13.656 -8.234 -15.305 1 95.12 174 GLY A C 1
ATOM 1281 O O . GLY A 1 174 ? 13.523 -9.086 -16.188 1 95.12 174 GLY A O 1
ATOM 1282 N N . ASP A 1 175 ? 14.789 -7.613 -15.078 1 94.38 175 ASP A N 1
ATOM 1283 C CA . ASP A 1 175 ? 15.977 -7.859 -15.898 1 94.38 175 ASP A CA 1
ATOM 1284 C C . ASP A 1 175 ? 16.547 -9.25 -15.633 1 94.38 175 ASP A C 1
ATOM 1286 O O . ASP A 1 175 ? 17.328 -9.766 -16.422 1 94.38 175 ASP A O 1
ATOM 1290 N N . ASP A 1 176 ? 16.156 -9.812 -14.461 1 95.38 176 ASP A N 1
ATOM 1291 C CA . ASP A 1 176 ? 16.594 -11.164 -14.133 1 95.38 176 ASP A CA 1
ATOM 1292 C C . ASP A 1 176 ? 15.641 -12.211 -14.695 1 95.38 176 ASP A C 1
ATOM 1294 O O . ASP A 1 176 ? 15.82 -13.406 -14.484 1 95.38 176 ASP A O 1
ATOM 1298 N N . GLY A 1 177 ? 14.57 -11.695 -15.328 1 96.5 177 GLY A N 1
ATOM 1299 C CA . GLY A 1 177 ? 13.695 -12.602 -16.047 1 96.5 177 GLY A CA 1
ATOM 1300 C C . GLY A 1 177 ? 12.352 -12.805 -15.367 1 96.5 177 GLY A C 1
ATOM 1301 O O . GLY A 1 177 ? 11.477 -13.484 -15.906 1 96.5 177 GLY A O 1
ATOM 1302 N N . LEU A 1 178 ? 12.18 -12.234 -14.188 1 97.69 178 LEU A N 1
ATOM 1303 C CA . LEU A 1 178 ? 10.906 -12.391 -13.484 1 97.69 178 LEU A CA 1
ATOM 1304 C C . LEU A 1 178 ? 9.805 -11.609 -14.188 1 97.69 178 LEU A C 1
ATOM 1306 O O . LEU A 1 178 ? 10.016 -10.477 -14.609 1 97.69 178 LEU A O 1
ATOM 1310 N N . ILE A 1 179 ? 8.656 -12.188 -14.375 1 98.25 179 ILE A N 1
ATOM 1311 C CA . ILE A 1 179 ? 7.465 -11.523 -14.891 1 98.25 179 ILE A CA 1
ATOM 1312 C C . ILE A 1 179 ? 6.453 -11.344 -13.758 1 98.25 179 ILE A C 1
ATOM 1314 O O . ILE A 1 179 ? 5.906 -12.32 -13.242 1 98.25 179 ILE A O 1
ATOM 1318 N N . ALA A 1 180 ? 6.266 -10.141 -13.336 1 97.81 180 ALA A N 1
ATOM 1319 C CA . ALA A 1 180 ? 5.312 -9.828 -12.273 1 97.81 180 ALA A CA 1
ATOM 1320 C C . ALA A 1 180 ? 4.195 -8.922 -12.789 1 97.81 180 ALA A C 1
ATOM 1322 O O . ALA A 1 180 ? 4.457 -7.828 -13.289 1 97.81 180 ALA A O 1
ATOM 1323 N N . ASN A 1 181 ? 2.957 -9.398 -12.648 1 98.31 181 ASN A N 1
ATOM 1324 C CA . ASN A 1 181 ? 1.796 -8.609 -13.047 1 98.31 181 ASN A CA 1
ATOM 1325 C C . ASN A 1 181 ? 0.688 -8.68 -12 1 98.31 181 ASN A C 1
ATOM 1327 O O . ASN A 1 181 ? 0.658 -9.602 -11.18 1 98.31 181 ASN A O 1
ATOM 1331 N N . SER A 1 182 ? -0.099 -7.684 -11.984 1 98.25 182 SER A N 1
ATOM 1332 C CA . SER A 1 182 ? -1.308 -7.672 -11.164 1 98.25 182 SER A CA 1
ATOM 1333 C C . SER A 1 182 ? -2.562 -7.711 -12.031 1 98.25 182 SER A C 1
ATOM 1335 O O . SER A 1 182 ? -2.514 -7.379 -13.219 1 98.25 182 SER A O 1
ATOM 1337 N N . VAL A 1 183 ? -3.701 -8.172 -11.383 1 98.69 183 VAL A N 1
ATOM 1338 C CA . VAL A 1 183 ? -4.922 -8.352 -12.164 1 98.69 183 VAL A CA 1
ATOM 1339 C C . VAL A 1 183 ? -6.133 -7.938 -11.336 1 98.69 183 VAL A C 1
ATOM 1341 O O . VAL A 1 183 ? -6.191 -8.211 -10.133 1 98.69 183 VAL A O 1
ATOM 1344 N N . CYS A 1 184 ? -7.027 -7.223 -11.906 1 97.5 184 CYS A N 1
ATOM 1345 C CA . CYS A 1 184 ? -8.383 -7.027 -11.406 1 97.5 184 CYS A CA 1
ATOM 1346 C C . CYS A 1 184 ? -9.344 -8.039 -12.023 1 97.5 184 CYS A C 1
ATOM 1348 O O . CYS A 1 184 ? -9.695 -7.93 -13.195 1 97.5 184 CYS A O 1
ATOM 1350 N N . PRO A 1 185 ? -9.758 -8.945 -11.25 1 97.69 185 PRO A N 1
ATOM 1351 C CA . PRO A 1 185 ? -10.664 -9.953 -11.805 1 97.69 185 PRO A CA 1
ATOM 1352 C C . PRO A 1 185 ? -12.062 -9.406 -12.078 1 97.69 185 PRO A C 1
ATOM 1354 O O . PRO A 1 185 ? -12.883 -10.078 -12.703 1 97.69 185 PRO A O 1
ATOM 1357 N N . GLY A 1 186 ? -12.305 -8.148 -11.656 1 95.38 186 GLY A N 1
ATOM 1358 C CA . GLY A 1 186 ? -13.656 -7.605 -11.688 1 95.38 186 GLY A CA 1
ATOM 1359 C C . GLY A 1 186 ? -14.477 -7.996 -10.469 1 95.38 186 GLY A C 1
ATOM 1360 O O . GLY A 1 186 ? -13.938 -8.484 -9.477 1 95.38 186 GLY A O 1
ATOM 1361 N N . TRP A 1 187 ? -15.758 -7.637 -10.523 1 95.56 187 TRP A N 1
ATOM 1362 C CA . TRP A 1 187 ? -16.688 -7.984 -9.453 1 95.56 187 TRP A CA 1
ATOM 1363 C C . TRP A 1 187 ? -17.25 -9.383 -9.656 1 95.56 187 TRP A C 1
ATOM 1365 O O . TRP A 1 187 ? -18.219 -9.562 -10.406 1 95.56 187 TRP A O 1
ATOM 1375 N N . VAL A 1 188 ? -16.688 -10.367 -8.938 1 97.31 188 VAL A N 1
ATOM 1376 C CA . VAL A 1 188 ? -16.906 -11.781 -9.227 1 97.31 188 VAL A CA 1
ATOM 1377 C C . VAL A 1 188 ? -17.844 -12.383 -8.18 1 97.31 188 VAL A C 1
ATOM 1379 O O . VAL A 1 188 ? -17.719 -12.094 -6.988 1 97.31 188 VAL A O 1
ATOM 1382 N N . ARG A 1 189 ? -18.719 -13.258 -8.609 1 96.44 189 ARG A N 1
ATOM 1383 C CA . ARG A 1 189 ? -19.688 -13.914 -7.738 1 96.44 189 ARG A CA 1
ATOM 1384 C C . ARG A 1 189 ? -19.031 -15.008 -6.902 1 96.44 189 ARG A C 1
ATOM 1386 O O . ARG A 1 189 ? -19.031 -16.172 -7.277 1 96.44 189 ARG A O 1
ATOM 1393 N N . THR A 1 190 ? -18.453 -14.656 -5.867 1 95.5 190 THR A N 1
ATOM 1394 C CA . THR A 1 190 ? -17.859 -15.492 -4.832 1 95.5 190 THR A CA 1
ATOM 1395 C C . THR A 1 190 ? -18.453 -15.164 -3.465 1 95.5 190 THR A C 1
ATOM 1397 O O . THR A 1 190 ? -19.312 -14.289 -3.348 1 95.5 190 THR A O 1
ATOM 1400 N N . ASP A 1 191 ? -18.094 -15.938 -2.459 1 92.75 191 ASP A N 1
ATOM 1401 C CA . ASP A 1 191 ? -18.516 -15.586 -1.106 1 92.75 191 ASP A CA 1
ATOM 1402 C C . ASP A 1 191 ? -18.141 -14.148 -0.767 1 92.75 191 ASP A C 1
ATOM 1404 O O . ASP A 1 191 ? -18.891 -13.453 -0.073 1 92.75 191 ASP A O 1
ATOM 1408 N N . MET A 1 192 ? -17.078 -13.648 -1.27 1 92.06 192 MET A N 1
ATOM 1409 C CA . MET A 1 192 ? -16.609 -12.297 -1.012 1 92.06 192 MET A CA 1
ATOM 1410 C C . MET A 1 192 ? -17.391 -11.273 -1.833 1 92.06 192 MET A C 1
ATOM 1412 O O . MET A 1 192 ? -17.781 -10.227 -1.32 1 92.06 192 MET A O 1
ATOM 1416 N N . GLY A 1 193 ? -17.672 -11.578 -3.127 1 93 193 GLY A N 1
ATOM 1417 C CA . GLY A 1 193 ? -18.297 -10.633 -4.043 1 93 193 GLY A CA 1
ATOM 1418 C C . GLY A 1 193 ? -19.797 -10.523 -3.875 1 93 193 GLY A C 1
ATOM 1419 O O . GLY A 1 193 ? -20.391 -9.508 -4.223 1 93 193 GLY A O 1
ATOM 1420 N N . GLY A 1 194 ? -20.344 -11.648 -3.395 1 93.06 194 GLY A N 1
ATOM 1421 C CA . GLY A 1 194 ? -21.781 -11.672 -3.199 1 93.06 194 GLY A CA 1
ATOM 1422 C C . GLY A 1 194 ? -22.547 -12.094 -4.441 1 93.06 194 GLY A C 1
ATOM 1423 O O . GLY A 1 194 ? -21.984 -12.148 -5.535 1 93.06 194 GLY A O 1
ATOM 1424 N N . GLU A 1 195 ? -23.812 -12.273 -4.281 1 93.38 195 GLU A N 1
ATOM 1425 C CA . GLU A 1 195 ? -24.656 -12.828 -5.328 1 93.38 195 GLU A CA 1
ATOM 1426 C C . GLU A 1 195 ? -24.922 -11.805 -6.426 1 93.38 195 GLU A C 1
ATOM 1428 O O . GLU A 1 195 ? -25.219 -12.172 -7.566 1 93.38 195 GLU A O 1
ATOM 1433 N N . GLU A 1 196 ? -24.75 -10.562 -6.133 1 94.25 196 GLU A N 1
ATOM 1434 C CA . GLU A 1 196 ? -25.109 -9.5 -7.066 1 94.25 196 GLU A CA 1
ATOM 1435 C C . GLU A 1 196 ? -23.953 -9.172 -8 1 94.25 196 GLU A C 1
ATOM 1437 O O . GLU A 1 196 ? -24.109 -8.383 -8.938 1 94.25 196 GLU A O 1
ATOM 1442 N N . ALA A 1 197 ? -22.797 -9.828 -7.734 1 95.25 197 ALA A N 1
ATOM 1443 C CA . ALA A 1 197 ? -21.641 -9.57 -8.594 1 95.25 197 ALA A CA 1
ATOM 1444 C C . ALA A 1 197 ? -21.953 -9.938 -10.039 1 95.25 197 ALA A C 1
ATOM 1446 O O . ALA A 1 197 ? -22.625 -10.93 -10.305 1 95.25 197 ALA A O 1
ATOM 1447 N N . ASP A 1 198 ? -21.375 -9.234 -11.016 1 96.5 198 ASP A N 1
ATOM 1448 C CA . ASP A 1 198 ? -21.781 -9.367 -12.406 1 96.5 198 ASP A CA 1
ATOM 1449 C C . ASP A 1 198 ? -20.906 -10.383 -13.141 1 96.5 198 ASP A C 1
ATOM 1451 O O . ASP A 1 198 ? -21.172 -10.711 -14.297 1 96.5 198 ASP A O 1
ATOM 1455 N N . ARG A 1 199 ? -19.844 -10.859 -12.508 1 97.88 199 ARG A N 1
ATOM 1456 C CA . ARG A 1 199 ? -18.953 -11.797 -13.18 1 97.88 199 ARG A CA 1
ATOM 1457 C C . ARG A 1 199 ? -19 -13.172 -12.516 1 97.88 199 ARG A C 1
ATOM 1459 O O . ARG A 1 199 ? -19.094 -13.273 -11.289 1 97.88 199 ARG A O 1
ATOM 1466 N N . SER A 1 200 ? -18.938 -14.172 -13.406 1 98.25 200 SER A N 1
ATOM 1467 C CA . SER A 1 200 ? -18.812 -15.531 -12.891 1 98.25 200 SER A CA 1
ATOM 1468 C C . SER A 1 200 ? -17.391 -15.805 -12.375 1 98.25 200 SER A C 1
ATOM 1470 O O . SER A 1 200 ? -16.469 -15.055 -12.688 1 98.25 200 SER A O 1
ATOM 1472 N N . VAL A 1 201 ? -17.266 -16.812 -11.594 1 98.44 201 VAL A N 1
ATOM 1473 C CA . VAL A 1 201 ? -15.961 -17.25 -11.109 1 98.44 201 VAL A CA 1
ATOM 1474 C C . VAL A 1 201 ? -15.055 -17.578 -12.289 1 98.44 201 VAL A C 1
ATOM 1476 O O . VAL A 1 201 ? -13.867 -17.25 -12.281 1 98.44 201 VAL A O 1
ATOM 1479 N N . GLU A 1 202 ? -15.594 -18.25 -13.352 1 98.44 202 GLU A N 1
ATOM 1480 C CA . GLU A 1 202 ? -14.844 -18.594 -14.555 1 98.44 202 GLU A CA 1
ATOM 1481 C C . GLU A 1 202 ? -14.258 -17.344 -15.219 1 98.44 202 GLU A C 1
ATOM 1483 O O . GLU A 1 202 ? -13.086 -17.344 -15.602 1 98.44 202 GLU A O 1
ATOM 1488 N N . LYS A 1 203 ? -15.109 -16.328 -15.289 1 98.56 203 LYS A N 1
ATOM 1489 C CA . LYS A 1 203 ? -14.648 -15.086 -15.906 1 98.56 203 LYS A CA 1
ATOM 1490 C C . LYS A 1 203 ? -13.586 -14.406 -15.047 1 98.56 203 LYS A C 1
ATOM 1492 O O . LYS A 1 203 ? -12.602 -13.883 -15.562 1 98.56 203 LYS A O 1
ATOM 1497 N N . GLY A 1 204 ? -13.734 -14.414 -13.766 1 98.56 204 GLY A N 1
ATOM 1498 C CA . GLY A 1 204 ? -12.773 -13.812 -12.859 1 98.56 204 GLY A CA 1
ATOM 1499 C C . GLY A 1 204 ? -11.422 -14.492 -12.883 1 98.56 204 GLY A C 1
ATOM 1500 O O . GLY A 1 204 ? -10.391 -13.844 -12.688 1 98.56 204 GLY A O 1
ATOM 1501 N N . ALA A 1 205 ? -11.398 -15.789 -13.148 1 98.88 205 ALA A N 1
ATOM 1502 C CA . ALA A 1 205 ? -10.172 -16.562 -13.109 1 98.88 205 ALA A CA 1
ATOM 1503 C C . ALA A 1 205 ? -9.461 -16.547 -14.461 1 98.88 205 ALA A C 1
ATOM 1505 O O . ALA A 1 205 ? -8.312 -16.969 -14.57 1 98.88 205 ALA A O 1
ATOM 1506 N N . GLU A 1 206 ? -10.078 -16.016 -15.461 1 98.81 206 GLU A N 1
ATOM 1507 C CA . GLU A 1 206 ? -9.586 -16.078 -16.828 1 98.81 206 GLU A CA 1
ATOM 1508 C C . GLU A 1 206 ? -8.266 -15.328 -16.984 1 98.81 206 GLU A C 1
ATOM 1510 O O . GLU A 1 206 ? -7.266 -15.891 -17.422 1 98.81 206 GLU A O 1
ATOM 1515 N N . THR A 1 207 ? -8.273 -14.094 -16.625 1 98.88 207 THR A N 1
ATOM 1516 C CA . THR A 1 207 ? -7.098 -13.266 -16.859 1 98.88 207 THR A CA 1
ATOM 1517 C C . THR A 1 207 ? -5.945 -13.695 -15.945 1 98.88 207 THR A C 1
ATOM 1519 O O . THR A 1 207 ? -4.801 -13.781 -16.391 1 98.88 207 THR A O 1
ATOM 1522 N N . PRO A 1 208 ? -6.164 -14.031 -14.641 1 98.94 208 PRO A N 1
ATOM 1523 C CA . PRO A 1 208 ? -5.023 -14.508 -13.859 1 98.94 208 PRO A CA 1
ATOM 1524 C C . PRO A 1 208 ? -4.461 -15.828 -14.375 1 98.94 208 PRO A C 1
ATOM 1526 O O . PRO A 1 208 ? -3.25 -16.047 -14.32 1 98.94 208 PRO A O 1
ATOM 1529 N N . THR A 1 209 ? -5.285 -16.688 -14.906 1 98.94 209 THR A N 1
ATOM 1530 C CA . THR A 1 209 ? -4.809 -17.906 -15.539 1 98.94 209 THR A CA 1
ATOM 1531 C C . THR A 1 209 ? -3.979 -17.594 -16.781 1 98.94 209 THR A C 1
ATOM 1533 O O . THR A 1 209 ? -2.906 -18.156 -16.984 1 98.94 209 THR A O 1
ATOM 1536 N N . TRP A 1 210 ? -4.496 -16.656 -17.547 1 98.88 210 TRP A N 1
ATOM 1537 C CA . TRP A 1 210 ? -3.818 -16.234 -18.766 1 98.88 210 TRP A CA 1
ATOM 1538 C C . TRP A 1 210 ? -2.453 -15.633 -18.438 1 98.88 210 TRP A C 1
ATOM 1540 O O . TRP A 1 210 ? -1.454 -15.969 -19.078 1 98.88 210 TRP A O 1
ATOM 1550 N N . LEU A 1 211 ? -2.354 -14.812 -17.469 1 98.94 211 LEU A N 1
ATOM 1551 C CA . LEU A 1 211 ? -1.096 -14.211 -17.031 1 98.94 211 LEU A CA 1
ATOM 1552 C C . LEU A 1 211 ? -0.116 -15.289 -16.578 1 98.94 211 LEU A C 1
ATOM 1554 O O . LEU A 1 211 ? 1.093 -15.164 -16.781 1 98.94 211 LEU A O 1
ATOM 1558 N N . SER A 1 212 ? -0.598 -16.328 -15.938 1 98.88 212 SER A N 1
ATOM 1559 C CA . SER A 1 212 ? 0.224 -17.422 -15.43 1 98.88 212 SER A CA 1
ATOM 1560 C C . SER A 1 212 ? 0.849 -18.219 -16.562 1 98.88 212 SER A C 1
ATOM 1562 O O . SER A 1 212 ? 1.734 -19.047 -16.344 1 98.88 212 SER A O 1
ATOM 1564 N N . ARG A 1 213 ? 0.45 -17.922 -17.812 1 98.88 213 ARG A N 1
ATOM 1565 C CA . ARG A 1 213 ? 0.944 -18.656 -18.969 1 98.88 213 ARG A CA 1
ATOM 1566 C C . ARG A 1 213 ? 1.988 -17.859 -19.734 1 98.88 213 ARG A C 1
ATOM 1568 O O . ARG A 1 213 ? 2.512 -18.312 -20.75 1 98.88 213 ARG A O 1
ATOM 1575 N N . PHE A 1 214 ? 2.246 -16.656 -19.297 1 98.75 214 PHE A N 1
ATOM 1576 C CA . PHE A 1 214 ? 3.172 -15.797 -20.016 1 98.75 214 PHE A CA 1
ATOM 1577 C C . PHE A 1 214 ? 4.527 -16.469 -20.188 1 98.75 214 PHE A C 1
ATOM 1579 O O . PHE A 1 214 ? 5.031 -17.094 -19.25 1 98.75 214 PHE A O 1
ATOM 1586 N N . GLU A 1 215 ? 5.152 -16.375 -21.344 1 98.12 215 GLU A N 1
ATOM 1587 C CA . GLU A 1 215 ? 6.512 -16.828 -21.625 1 98.12 215 GLU A CA 1
ATOM 1588 C C . GLU A 1 215 ? 7.535 -15.742 -21.312 1 98.12 215 GLU A C 1
ATOM 1590 O O . GLU A 1 215 ? 7.172 -14.57 -21.141 1 98.12 215 GLU A O 1
ATOM 1595 N N . ALA A 1 216 ? 8.82 -16.234 -21.25 1 96.94 216 ALA A N 1
ATOM 1596 C CA . ALA A 1 216 ? 9.906 -15.281 -21.062 1 96.94 216 ALA A CA 1
ATOM 1597 C C . ALA A 1 216 ? 9.836 -14.156 -22.094 1 96.94 216 ALA A C 1
ATOM 1599 O O . ALA A 1 216 ? 9.57 -14.406 -23.281 1 96.94 216 ALA A O 1
ATOM 1600 N N . GLY A 1 217 ? 9.992 -12.898 -21.594 1 94.81 217 GLY A N 1
ATOM 1601 C CA . GLY A 1 217 ? 9.977 -11.75 -22.484 1 94.81 217 GLY A CA 1
ATOM 1602 C C . GLY A 1 217 ? 8.617 -11.086 -22.594 1 94.81 217 GLY A C 1
ATO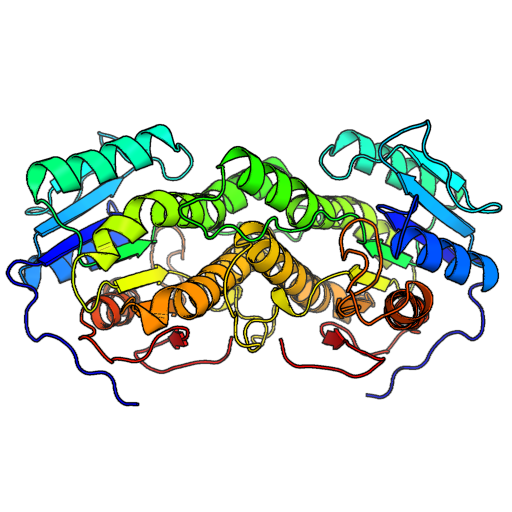M 1603 O O . GLY A 1 217 ? 8.477 -10.039 -23.219 1 94.81 217 GLY A O 1
ATOM 1604 N N . SER A 1 218 ? 7.594 -11.664 -22 1 97.75 218 SER A N 1
ATOM 1605 C CA . SER A 1 218 ? 6.262 -11.07 -21.984 1 97.75 218 SER A CA 1
ATOM 1606 C C . SER A 1 218 ? 6.219 -9.844 -21.078 1 97.75 218 SER A C 1
ATOM 1608 O O . SER A 1 218 ? 7.137 -9.617 -20.281 1 97.75 218 SER A O 1
ATOM 1610 N N . PRO A 1 219 ? 5.141 -9.008 -21.219 1 97.44 219 PRO A N 1
ATOM 1611 C CA . PRO A 1 219 ? 5.035 -7.789 -20.422 1 97.44 219 PRO A CA 1
ATOM 1612 C C . PRO A 1 219 ? 5.012 -8.07 -18.922 1 97.44 219 PRO A C 1
ATOM 1614 O O . PRO A 1 219 ? 4.422 -9.062 -18.484 1 97.44 219 PRO A O 1
ATOM 1617 N N . SER A 1 220 ? 5.648 -7.207 -18.188 1 96.25 220 SER A N 1
ATOM 1618 C CA . SER A 1 220 ? 5.758 -7.281 -16.734 1 96.25 220 SER A CA 1
ATOM 1619 C C . SER A 1 220 ? 5.543 -5.914 -16.094 1 96.25 220 SER A C 1
ATOM 1621 O O . SER A 1 220 ? 5.699 -4.883 -16.75 1 96.25 220 SER A O 1
ATOM 1623 N N . GLY A 1 221 ? 5.094 -5.91 -14.859 1 95.5 221 GLY A N 1
ATOM 1624 C CA . GLY A 1 221 ? 4.91 -4.668 -14.125 1 95.5 221 GLY A CA 1
ATOM 1625 C C . GLY A 1 221 ? 3.629 -3.943 -14.484 1 95.5 221 GLY A C 1
ATOM 1626 O O . GLY A 1 221 ? 3.547 -2.719 -14.367 1 95.5 221 GLY A O 1
ATOM 1627 N N . LYS A 1 222 ? 2.66 -4.699 -14.992 1 96.44 222 LYS A N 1
ATOM 1628 C CA . LYS A 1 222 ? 1.446 -4.078 -15.508 1 96.44 222 LYS A CA 1
ATOM 1629 C C . LYS A 1 222 ? 0.225 -4.496 -14.695 1 96.44 222 LYS A C 1
ATOM 1631 O O . LYS A 1 222 ? 0.288 -5.445 -13.914 1 96.44 222 LYS A O 1
ATOM 1636 N N . PHE A 1 223 ? -0.83 -3.736 -14.812 1 96 223 PHE A N 1
ATOM 1637 C CA . PHE A 1 223 ? -2.143 -4.012 -14.242 1 96 223 PHE A CA 1
ATOM 1638 C C . PHE A 1 223 ? -3.137 -4.398 -15.328 1 96 223 PHE A C 1
ATOM 1640 O O . PHE A 1 223 ? -3.357 -3.643 -16.281 1 96 223 PHE A O 1
ATOM 1647 N N . TRP A 1 224 ? -3.738 -5.598 -15.125 1 98 224 TRP A N 1
ATOM 1648 C CA . TRP A 1 224 ? -4.52 -6.18 -16.219 1 98 224 TRP A CA 1
ATOM 1649 C C . TRP A 1 224 ? -5.98 -6.344 -15.812 1 98 224 TRP A C 1
ATOM 1651 O O . TRP A 1 224 ? -6.281 -6.633 -14.648 1 98 224 TRP A O 1
ATOM 1661 N N . ARG A 1 225 ? -6.91 -6.199 -16.734 1 97.25 225 ARG A N 1
ATOM 1662 C CA . ARG A 1 225 ? -8.312 -6.59 -16.672 1 97.25 225 ARG A CA 1
ATOM 1663 C C . ARG A 1 225 ? -8.805 -7.078 -18.031 1 97.25 225 ARG A C 1
ATOM 1665 O O . ARG A 1 225 ? -8.633 -6.395 -19.047 1 97.25 225 ARG A O 1
ATOM 1672 N N . ASP A 1 226 ? -9.352 -8.273 -18.125 1 98 226 ASP A N 1
ATOM 1673 C CA . ASP A 1 226 ? -9.867 -8.859 -19.359 1 98 226 ASP A CA 1
ATOM 1674 C C . ASP A 1 226 ? -8.789 -8.922 -20.438 1 98 226 ASP A C 1
ATOM 1676 O O . ASP A 1 226 ? -9.016 -8.5 -21.578 1 98 226 ASP A O 1
ATOM 1680 N N . LYS A 1 227 ? -7.594 -9.297 -20 1 98.12 227 LYS A N 1
ATOM 1681 C CA . LYS A 1 227 ? -6.426 -9.562 -20.844 1 98.12 227 LYS A CA 1
ATOM 1682 C C . LYS A 1 227 ? -5.934 -8.281 -21.516 1 98.12 227 LYS A C 1
ATOM 1684 O O . LYS A 1 227 ? -5.281 -8.344 -22.562 1 98.12 227 LYS A O 1
ATOM 1689 N N . GLU A 1 228 ? -6.305 -7.113 -20.922 1 97.56 228 GLU A N 1
ATOM 1690 C CA . GLU A 1 228 ? -5.816 -5.816 -21.391 1 97.56 228 GLU A CA 1
ATOM 1691 C C . GLU A 1 228 ? -5.191 -5.023 -20.234 1 97.56 228 GLU A C 1
ATOM 1693 O O . GLU A 1 228 ? -5.668 -5.074 -19.109 1 97.56 228 GLU A O 1
ATOM 1698 N N . VAL A 1 229 ? -4.176 -4.285 -20.594 1 96.56 229 VAL A N 1
ATOM 1699 C CA . VAL A 1 229 ? -3.543 -3.42 -19.594 1 96.56 229 VAL A CA 1
ATOM 1700 C C . VAL A 1 229 ? -4.469 -2.254 -19.266 1 96.56 229 VAL A C 1
ATOM 1702 O O . VAL A 1 229 ? -5.062 -1.647 -20.156 1 96.56 229 VAL A O 1
ATOM 1705 N N . ILE A 1 230 ? -4.664 -2.041 -18 1 93.62 230 ILE A N 1
ATOM 1706 C CA . ILE A 1 230 ? -5.465 -0.9 -17.562 1 93.62 230 ILE A CA 1
ATOM 1707 C C . ILE A 1 230 ? -4.633 0.011 -16.672 1 93.62 230 ILE A C 1
ATOM 1709 O O . ILE A 1 230 ? -3.545 -0.368 -16.219 1 93.62 230 ILE A O 1
ATOM 1713 N N . ASP A 1 231 ? -5.109 1.165 -16.438 1 88.38 231 ASP A N 1
ATOM 1714 C CA . ASP A 1 231 ? -4.41 2.148 -15.617 1 88.38 231 ASP A CA 1
ATOM 1715 C C . ASP A 1 231 ? -4.441 1.75 -14.148 1 88.38 231 ASP A C 1
ATOM 1717 O O . ASP A 1 231 ? -5.406 1.141 -13.68 1 88.38 231 ASP A O 1
ATOM 1721 N N . TRP A 1 232 ? -3.377 2.158 -13.547 1 86.31 232 TRP A N 1
ATOM 1722 C CA . TRP A 1 232 ? -3.27 1.896 -12.117 1 86.31 232 TRP A CA 1
ATOM 1723 C C . TRP A 1 232 ? -4.168 2.84 -11.32 1 86.31 232 TRP A C 1
ATOM 1725 O O . TRP A 1 232 ? -4.344 4 -11.695 1 86.31 232 TRP A O 1
ATOM 1735 N N . MET B 1 1 ? -7.719 22.391 -11.812 1 72.94 1 MET B N 1
ATOM 1736 C CA . MET B 1 1 ? -8.008 23.625 -11.094 1 72.94 1 MET B CA 1
ATOM 1737 C C . MET B 1 1 ? -6.762 24.141 -10.367 1 72.94 1 MET B C 1
ATOM 1739 O O . MET B 1 1 ? -6.012 23.359 -9.789 1 72.94 1 MET B O 1
ATOM 1743 N N . GLU B 1 2 ? -6.465 25.453 -10.461 1 88.38 2 GLU B N 1
ATOM 1744 C CA . GLU B 1 2 ? -5.336 26.047 -9.75 1 88.38 2 GLU B CA 1
ATOM 1745 C C . GLU B 1 2 ? -5.633 26.172 -8.258 1 88.38 2 GLU B C 1
ATOM 1747 O O . GLU B 1 2 ? -6.746 26.531 -7.867 1 88.38 2 GLU B O 1
ATOM 1752 N N . PRO B 1 3 ? -4.66 25.781 -7.41 1 95.5 3 PRO B N 1
ATOM 1753 C CA . PRO B 1 3 ? -4.906 25.875 -5.973 1 95.5 3 PRO B CA 1
ATOM 1754 C C . PRO B 1 3 ? -4.934 27.328 -5.477 1 95.5 3 PRO B C 1
ATOM 1756 O O . PRO B 1 3 ? -4.258 28.188 -6.047 1 95.5 3 PRO B O 1
ATOM 1759 N N . THR B 1 4 ? -5.812 27.625 -4.586 1 97.06 4 THR B N 1
ATOM 1760 C CA . THR B 1 4 ? -5.746 28.828 -3.777 1 97.06 4 THR B CA 1
ATOM 1761 C C . THR B 1 4 ? -5.203 28.531 -2.385 1 97.06 4 THR B C 1
ATOM 1763 O O . THR B 1 4 ? -5.504 27.469 -1.814 1 97.06 4 THR B O 1
ATOM 1766 N N . VAL B 1 5 ? -4.367 29.453 -1.848 1 98.12 5 VAL B N 1
ATOM 1767 C CA . VAL B 1 5 ? -3.734 29.141 -0.571 1 98.12 5 VAL B CA 1
ATOM 1768 C C . VAL B 1 5 ? -3.957 30.281 0.415 1 98.12 5 VAL B C 1
ATOM 1770 O O . VAL B 1 5 ? -4.055 31.453 0.014 1 98.12 5 VAL B O 1
ATOM 1773 N N . TYR B 1 6 ? -4.043 30 1.664 1 98.25 6 TYR B N 1
ATOM 1774 C CA . TYR B 1 6 ? -4.059 31 2.73 1 98.25 6 TYR B CA 1
ATOM 1775 C C . TYR B 1 6 ? -2.736 31.75 2.799 1 98.25 6 TYR B C 1
ATOM 1777 O O . TYR B 1 6 ? -1.666 31.141 2.695 1 98.25 6 TYR B O 1
ATOM 1785 N N . ASP B 1 7 ? -2.836 33.062 2.975 1 98.06 7 ASP B N 1
ATOM 1786 C CA . ASP B 1 7 ? -1.63 33.875 3.164 1 98.06 7 ASP B CA 1
ATOM 1787 C C . ASP B 1 7 ? -1.046 33.656 4.559 1 98.06 7 ASP B C 1
ATOM 1789 O O . ASP B 1 7 ? 0.169 33.75 4.75 1 98.06 7 ASP B O 1
ATOM 1793 N N . ASP B 1 8 ? -1.9 33.438 5.449 1 98.25 8 ASP B N 1
ATOM 1794 C CA . ASP B 1 8 ? -1.518 33.062 6.809 1 98.25 8 ASP B CA 1
ATOM 1795 C C . ASP B 1 8 ? -2.477 32.031 7.383 1 98.25 8 ASP B C 1
ATOM 1797 O O . ASP B 1 8 ? -3.545 31.797 6.82 1 98.25 8 ASP B O 1
ATOM 1801 N N . LEU B 1 9 ? -2.125 31.375 8.492 1 98.5 9 LEU B N 1
ATOM 1802 C CA . LEU B 1 9 ? -2.879 30.266 9.07 1 98.5 9 LEU B CA 1
ATOM 1803 C C . LEU B 1 9 ? -3.346 30.609 10.477 1 98.5 9 LEU B C 1
ATOM 1805 O O . LEU B 1 9 ? -3.449 29.719 11.328 1 98.5 9 LEU B O 1
ATOM 1809 N N . ASP B 1 10 ? -3.584 31.938 10.703 1 98.12 10 ASP B N 1
ATOM 1810 C CA . ASP B 1 10 ? -4.043 32.375 12.008 1 98.12 10 ASP B CA 1
ATOM 1811 C C . ASP B 1 10 ? -5.344 31.688 12.406 1 98.12 10 ASP B C 1
ATOM 1813 O O . ASP B 1 10 ? -6.297 31.656 11.625 1 98.12 10 ASP B O 1
ATOM 1817 N N . GLY B 1 11 ? -5.297 31.141 13.602 1 97.19 11 GLY B N 1
ATOM 1818 C CA . GLY B 1 11 ? -6.496 30.5 14.125 1 97.19 11 GLY B CA 1
ATOM 1819 C C . GLY B 1 11 ? -6.633 29.047 13.711 1 97.19 11 GLY B C 1
ATOM 1820 O O . GLY B 1 11 ? -7.512 28.344 14.203 1 97.19 11 GLY B O 1
ATOM 1821 N N . GLN B 1 12 ? -5.766 28.594 12.852 1 98.19 12 GLN B N 1
ATOM 1822 C CA . GLN B 1 12 ? -5.855 27.219 12.398 1 98.19 12 GLN B CA 1
ATOM 1823 C C . GLN B 1 12 ? -4.977 26.297 13.258 1 98.19 12 GLN B C 1
ATOM 1825 O O . GLN B 1 12 ? -3.982 26.75 13.828 1 98.19 12 GLN B O 1
ATOM 1830 N N . ILE B 1 13 ? -5.371 25.047 13.375 1 98.81 13 ILE B N 1
ATOM 1831 C CA . ILE B 1 13 ? -4.707 24.047 14.211 1 98.81 13 ILE B CA 1
ATOM 1832 C C . ILE B 1 13 ? -4.117 22.953 13.328 1 98.81 13 ILE B C 1
ATOM 1834 O O . ILE B 1 13 ? -4.805 22.406 12.461 1 98.81 13 ILE B O 1
ATOM 1838 N N . ALA B 1 14 ? -2.832 22.656 13.547 1 98.94 14 ALA B N 1
ATOM 1839 C CA . ALA B 1 14 ? -2.135 21.656 12.75 1 98.94 14 ALA B CA 1
ATOM 1840 C C . ALA B 1 14 ? -1.547 20.562 13.641 1 98.94 14 ALA B C 1
ATOM 1842 O O . ALA B 1 14 ? -1.086 20.844 14.758 1 98.94 14 ALA B O 1
ATOM 1843 N N . LEU B 1 15 ? -1.635 19.328 13.234 1 98.94 15 LEU B N 1
ATOM 1844 C CA . LEU B 1 15 ? -0.871 18.203 13.773 1 98.94 15 LEU B CA 1
ATOM 1845 C C . LEU B 1 15 ? 0.168 17.719 12.773 1 98.94 15 LEU B C 1
ATOM 1847 O O . LEU B 1 15 ? -0.173 17.375 11.641 1 98.94 15 LEU B O 1
ATOM 1851 N N . VAL B 1 16 ? 1.422 17.766 13.109 1 98.94 16 VAL B N 1
ATOM 1852 C CA . VAL B 1 16 ? 2.521 17.25 12.297 1 98.94 16 VAL B CA 1
ATOM 1853 C C . VAL B 1 16 ? 3.178 16.062 13.008 1 98.94 16 VAL B C 1
ATOM 1855 O O . VAL B 1 16 ? 3.688 16.203 14.117 1 98.94 16 VAL B O 1
ATOM 1858 N N . THR B 1 17 ? 3.158 14.906 12.391 1 98.88 17 THR B N 1
ATOM 1859 C CA . THR B 1 17 ? 3.809 13.742 12.992 1 98.88 17 THR B CA 1
ATOM 1860 C C . THR B 1 17 ? 5.281 13.688 12.594 1 98.88 17 THR B C 1
ATOM 1862 O O . THR B 1 17 ? 5.652 14.109 11.5 1 98.88 17 THR B O 1
ATOM 1865 N N . GLY B 1 18 ? 6.09 13.086 13.492 1 98.12 18 GLY B N 1
ATOM 1866 C CA . GLY B 1 18 ? 7.52 13.047 13.234 1 98.12 18 GLY B CA 1
ATOM 1867 C C . GLY B 1 18 ? 8.141 14.43 13.102 1 98.12 18 GLY B C 1
ATOM 1868 O O . GLY B 1 18 ? 8.883 14.695 12.148 1 98.12 18 GLY B O 1
ATOM 1869 N N . ALA B 1 19 ? 7.859 15.328 14.023 1 98.25 19 ALA B N 1
ATOM 1870 C CA . ALA B 1 19 ? 8.164 16.75 13.859 1 98.25 19 ALA B CA 1
ATOM 1871 C C . ALA B 1 19 ? 9.438 17.125 14.602 1 98.25 19 ALA B C 1
ATOM 1873 O O . ALA B 1 19 ? 9.742 18.312 14.766 1 98.25 19 ALA B O 1
ATOM 1874 N N . ASN B 1 20 ? 10.219 16.141 15.062 1 96.06 20 ASN B N 1
ATOM 1875 C CA . ASN B 1 20 ? 11.359 16.438 15.914 1 96.06 20 ASN B CA 1
ATOM 1876 C C . ASN B 1 20 ? 12.625 16.703 15.102 1 96.06 20 ASN B C 1
ATOM 1878 O O . ASN B 1 20 ? 13.594 17.266 15.609 1 96.06 20 ASN B O 1
ATOM 1882 N N . ARG B 1 21 ? 12.703 16.266 13.883 1 95.5 21 ARG B N 1
ATOM 1883 C CA . ARG B 1 21 ? 13.883 16.469 13.055 1 95.5 21 ARG B CA 1
ATOM 1884 C C . ARG B 1 21 ? 13.523 16.484 11.57 1 95.5 21 ARG B C 1
ATOM 1886 O O . ARG B 1 21 ? 12.383 16.188 11.203 1 95.5 21 ARG B O 1
ATOM 1893 N N . GLY B 1 22 ? 14.43 16.922 10.805 1 97.25 22 GLY B N 1
ATOM 1894 C CA . GLY B 1 22 ? 14.328 16.797 9.359 1 97.25 22 GLY B CA 1
ATOM 1895 C C . GLY B 1 22 ? 13.172 17.578 8.773 1 97.25 22 GLY B C 1
ATOM 1896 O O . GLY B 1 22 ? 12.969 18.75 9.109 1 97.25 22 GLY B O 1
ATOM 1897 N N . ILE B 1 23 ? 12.492 16.953 7.832 1 98.5 23 ILE B N 1
ATOM 1898 C CA . ILE B 1 23 ? 11.43 17.578 7.062 1 98.5 23 ILE B CA 1
ATOM 1899 C C . ILE B 1 23 ? 10.266 17.938 7.984 1 98.5 23 ILE B C 1
ATOM 1901 O O . ILE B 1 23 ? 9.742 19.062 7.922 1 98.5 23 ILE B O 1
ATOM 1905 N N . GLY B 1 24 ? 9.914 17 8.906 1 98.69 24 GLY B N 1
ATOM 1906 C CA . GLY B 1 24 ? 8.805 17.234 9.82 1 98.69 24 GLY B CA 1
ATOM 1907 C C . GLY B 1 24 ? 9.016 18.438 10.719 1 98.69 24 GLY B C 1
ATOM 1908 O O . GLY B 1 24 ? 8.094 19.219 10.938 1 98.69 24 GLY B O 1
ATOM 1909 N N . ARG B 1 25 ? 10.227 18.547 11.219 1 98.56 25 ARG B N 1
ATOM 1910 C CA . ARG B 1 25 ? 10.562 19.703 12.047 1 98.56 25 ARG B CA 1
ATOM 1911 C C . ARG B 1 25 ? 10.398 21 11.266 1 98.56 25 ARG B C 1
ATOM 1913 O O . ARG B 1 25 ? 9.82 21.953 11.773 1 98.56 25 ARG B O 1
ATOM 1920 N N . LYS B 1 26 ? 10.906 21 10.062 1 98.81 26 LYS B N 1
ATOM 1921 C CA . LYS B 1 26 ? 10.859 22.219 9.258 1 98.81 26 LYS B CA 1
ATOM 1922 C C . LYS B 1 26 ? 9.43 22.562 8.852 1 98.81 26 LYS B C 1
ATOM 1924 O O . LYS B 1 26 ? 9.047 23.734 8.805 1 98.81 26 LYS B O 1
ATOM 1929 N N . ILE B 1 27 ? 8.578 21.562 8.539 1 98.94 27 ILE B N 1
ATOM 1930 C CA . ILE B 1 27 ? 7.172 21.781 8.25 1 98.94 27 ILE B CA 1
ATOM 1931 C C . ILE B 1 27 ? 6.492 22.422 9.461 1 98.94 27 ILE B C 1
ATOM 1933 O O . ILE B 1 27 ? 5.762 23.406 9.32 1 98.94 27 ILE B O 1
ATOM 1937 N N . ALA B 1 28 ? 6.738 21.859 10.648 1 98.88 28 ALA B N 1
ATOM 1938 C CA . ALA B 1 28 ? 6.141 22.391 11.867 1 98.88 28 ALA B CA 1
ATOM 1939 C C . ALA B 1 28 ? 6.543 23.844 12.094 1 98.88 28 ALA B C 1
ATOM 1941 O O . ALA B 1 28 ? 5.703 24.672 12.43 1 98.88 28 ALA B O 1
ATOM 1942 N N . GLU B 1 29 ? 7.805 24.156 11.883 1 98.88 29 GLU B N 1
ATOM 1943 C CA . GLU B 1 29 ? 8.305 25.516 12 1 98.88 29 GLU B CA 1
ATOM 1944 C C . GLU B 1 29 ? 7.598 26.453 11.016 1 98.88 29 GLU B C 1
ATOM 1946 O O . GLU B 1 29 ? 7.164 27.547 11.391 1 98.88 29 GLU B O 1
ATOM 1951 N N . ASN B 1 30 ? 7.543 26 9.781 1 98.94 30 ASN B N 1
ATOM 1952 C CA . ASN B 1 30 ? 6.906 26.797 8.75 1 98.94 30 ASN B CA 1
ATOM 1953 C C . ASN B 1 30 ? 5.457 27.125 9.102 1 98.94 30 ASN B C 1
ATOM 1955 O O . ASN B 1 30 ? 5.02 28.266 8.977 1 98.94 30 ASN B O 1
ATOM 1959 N N . LEU B 1 31 ? 4.699 26.109 9.523 1 98.94 31 LEU B N 1
ATOM 1960 C CA . LEU B 1 31 ? 3.287 26.297 9.836 1 98.94 31 LEU B CA 1
ATOM 1961 C C . LEU B 1 31 ? 3.117 27.219 11.039 1 98.94 31 LEU B C 1
ATOM 1963 O O . LEU B 1 31 ? 2.234 28.078 11.047 1 98.94 31 LEU B O 1
ATOM 1967 N N . ARG B 1 32 ? 4 27.047 12.047 1 98.75 32 ARG B N 1
ATOM 1968 C CA . ARG B 1 32 ? 4.004 27.938 13.188 1 98.75 32 ARG B CA 1
ATOM 1969 C C . ARG B 1 32 ? 4.285 29.375 12.758 1 98.75 32 ARG B C 1
ATOM 1971 O O . ARG B 1 32 ? 3.598 30.312 13.188 1 98.75 32 ARG B O 1
ATOM 1978 N N . ASP B 1 33 ? 5.203 29.562 11.906 1 98.81 33 ASP B N 1
ATOM 1979 C CA . ASP B 1 33 ? 5.594 30.875 11.43 1 98.81 33 ASP B CA 1
ATOM 1980 C C . ASP B 1 33 ? 4.477 31.531 10.609 1 98.81 33 ASP B C 1
ATOM 1982 O O . ASP B 1 33 ? 4.387 32.75 10.531 1 98.81 33 ASP B O 1
ATOM 1986 N N . LEU B 1 34 ? 3.646 30.719 10.023 1 98.81 34 LEU B N 1
ATOM 1987 C CA . LEU B 1 34 ? 2.504 31.203 9.258 1 98.81 34 LEU B CA 1
ATOM 1988 C C . LEU B 1 34 ? 1.322 31.5 10.172 1 98.81 34 LEU B C 1
ATOM 1990 O O . LEU B 1 34 ? 0.281 31.969 9.711 1 98.81 34 LEU B O 1
ATOM 1994 N N . GLY B 1 35 ? 1.448 31.172 11.453 1 98.75 35 GLY B N 1
ATOM 1995 C CA . GLY B 1 35 ? 0.46 31.609 12.422 1 98.75 35 GLY B CA 1
ATOM 1996 C C . GLY B 1 35 ? -0.364 30.469 12.992 1 98.75 35 GLY B C 1
ATOM 1997 O O . GLY B 1 35 ? -1.183 30.672 13.891 1 98.75 35 GLY B O 1
ATOM 1998 N N . ALA B 1 36 ? -0.183 29.25 12.547 1 98.81 36 ALA B N 1
ATOM 1999 C CA . ALA B 1 36 ? -0.96 28.109 13.031 1 98.81 36 ALA B CA 1
ATOM 2000 C C . ALA B 1 36 ? -0.541 27.734 14.445 1 98.81 36 ALA B C 1
ATOM 2002 O O . ALA B 1 36 ? 0.614 27.922 14.836 1 98.81 36 ALA B O 1
ATOM 2003 N N . THR B 1 37 ? -1.486 27.266 15.227 1 98.88 37 THR B N 1
ATOM 2004 C CA . THR B 1 37 ? -1.137 26.469 16.406 1 98.88 37 THR B CA 1
ATOM 2005 C C . THR B 1 37 ? -0.733 25.047 15.992 1 98.88 37 THR B C 1
ATOM 2007 O O . THR B 1 37 ? -1.541 24.297 15.43 1 98.88 37 THR B O 1
ATOM 2010 N N . VAL B 1 38 ? 0.529 24.719 16.266 1 98.88 38 VAL B N 1
ATOM 2011 C CA . VAL B 1 38 ? 1.06 23.469 15.742 1 98.88 38 VAL B CA 1
ATOM 2012 C C . VAL B 1 38 ? 1.298 22.484 16.891 1 98.88 38 VAL B C 1
ATOM 2014 O O . VAL B 1 38 ? 2.047 22.766 17.828 1 98.88 38 VAL B O 1
ATOM 2017 N N . TYR B 1 39 ? 0.596 21.359 16.859 1 98.88 39 TYR B N 1
ATOM 2018 C CA . TYR B 1 39 ? 0.946 20.188 17.656 1 98.88 39 TYR B CA 1
ATOM 2019 C C . TYR B 1 39 ? 1.997 19.344 16.953 1 98.88 39 TYR B C 1
ATOM 2021 O O . TYR B 1 39 ? 1.735 18.766 15.898 1 98.88 39 TYR B O 1
ATOM 2029 N N . ALA B 1 40 ? 3.184 19.312 17.547 1 98.69 40 ALA B N 1
ATOM 2030 C CA . ALA B 1 40 ? 4.336 18.609 16.969 1 98.69 40 ALA B CA 1
ATOM 2031 C C . ALA B 1 40 ? 4.551 17.266 17.641 1 98.69 40 ALA B C 1
ATOM 2033 O O . ALA B 1 40 ? 4.945 17.188 18.812 1 98.69 40 ALA B O 1
ATOM 2034 N N . GLY B 1 41 ? 4.332 16.188 16.875 1 98.38 41 GLY B N 1
ATOM 2035 C CA . GLY B 1 41 ? 4.418 14.844 17.422 1 98.38 41 GLY B CA 1
ATOM 2036 C C . GLY B 1 41 ? 5.809 14.25 17.312 1 98.38 41 GLY B C 1
ATOM 2037 O O . GLY B 1 41 ? 6.484 14.406 16.297 1 98.38 41 GLY B O 1
ATOM 2038 N N . SER B 1 42 ? 6.227 13.586 18.344 1 96.81 42 SER B N 1
ATOM 2039 C CA . SER B 1 42 ? 7.457 12.805 18.359 1 96.81 42 SER B CA 1
ATOM 2040 C C . SER B 1 42 ? 7.348 11.625 19.312 1 96.81 42 SER B C 1
ATOM 2042 O O . SER B 1 42 ? 6.535 11.648 20.25 1 96.81 42 SER B O 1
ATOM 2044 N N . ARG B 1 43 ? 8.156 10.547 19.188 1 94.31 43 ARG B N 1
ATOM 2045 C CA . ARG B 1 43 ? 8.023 9.297 19.922 1 94.31 43 ARG B CA 1
ATOM 2046 C C . ARG B 1 43 ? 8.625 9.414 21.312 1 94.31 43 ARG B C 1
ATOM 2048 O O . ARG B 1 43 ? 8.297 8.633 22.203 1 94.31 43 ARG B O 1
ATOM 2055 N N . SER B 1 44 ? 9.57 10.312 21.359 1 91 44 SER B N 1
ATOM 2056 C CA . SER B 1 44 ? 10.289 10.383 22.625 1 91 44 SER B CA 1
ATOM 2057 C C . SER B 1 44 ? 10.07 11.727 23.312 1 91 44 SER B C 1
ATOM 2059 O O . SER B 1 44 ? 10.07 12.773 22.656 1 91 44 SER B O 1
ATOM 2061 N N . VAL B 1 45 ? 9.969 11.641 24.578 1 86.38 45 VAL B N 1
ATOM 2062 C CA . VAL B 1 45 ? 9.797 12.844 25.375 1 86.38 45 VAL B CA 1
ATOM 2063 C C . VAL B 1 45 ? 11.078 13.664 25.375 1 86.38 45 VAL B C 1
ATOM 2065 O O . VAL B 1 45 ? 11.062 14.859 25.672 1 86.38 45 VAL B O 1
ATOM 2068 N N . THR B 1 46 ? 12.141 13 25 1 90.75 46 THR B N 1
ATOM 2069 C CA . THR B 1 46 ? 13.422 13.695 25.031 1 90.75 46 THR B CA 1
ATOM 2070 C C . THR B 1 46 ? 13.688 14.414 23.703 1 90.75 46 THR B C 1
ATOM 2072 O O . THR B 1 46 ? 14.617 15.211 23.609 1 90.75 46 THR B O 1
ATOM 2075 N N . ASN B 1 47 ? 12.859 14.117 22.75 1 90.06 47 ASN B N 1
ATOM 2076 C CA . ASN B 1 47 ? 13 14.812 21.484 1 90.06 47 ASN B CA 1
ATOM 2077 C C . ASN B 1 47 ? 12.523 16.25 21.578 1 90.06 47 ASN B C 1
ATOM 2079 O O . ASN B 1 47 ? 11.516 16.547 22.219 1 90.06 47 ASN B O 1
ATOM 2083 N N . GLU B 1 48 ? 13.289 17.141 21.031 1 91.06 48 GLU B N 1
ATOM 2084 C CA . GLU B 1 48 ? 12.883 18.547 20.984 1 91.06 48 GLU B CA 1
ATOM 2085 C C . GLU B 1 48 ? 12.078 18.828 19.719 1 91.06 48 GLU B C 1
ATOM 2087 O O . GLU B 1 48 ? 12.383 18.312 18.641 1 91.06 48 GLU B O 1
ATOM 2092 N N 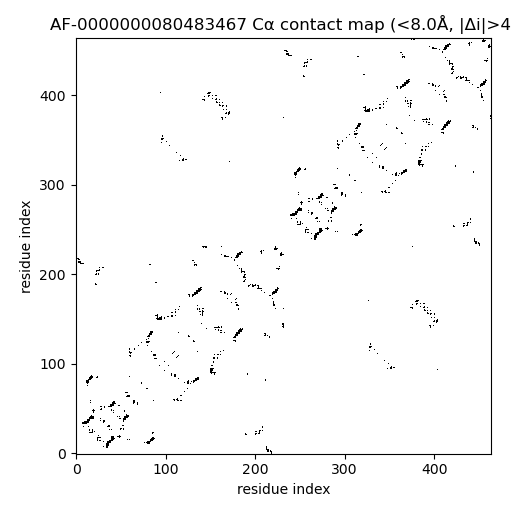. THR B 1 49 ? 11.031 19.562 19.922 1 93.88 49 THR B N 1
ATOM 2093 C CA . THR B 1 49 ? 10.273 20.125 18.797 1 93.88 49 THR B CA 1
ATOM 2094 C C . THR B 1 49 ? 10.5 21.625 18.688 1 93.88 49 THR B C 1
ATOM 2096 O O . THR B 1 49 ? 11.07 22.25 19.594 1 93.88 49 THR B O 1
ATOM 2099 N N . PRO B 1 50 ? 10.164 22.172 17.5 1 96.69 50 PRO B N 1
ATOM 2100 C CA . PRO B 1 50 ? 10.461 23.594 17.328 1 96.69 50 PRO B CA 1
ATOM 2101 C C . PRO B 1 50 ? 9.836 24.453 18.422 1 96.69 50 PRO B C 1
ATOM 2103 O O . PRO B 1 50 ? 8.711 24.188 18.859 1 96.69 50 PRO B O 1
ATOM 2106 N N . ASP B 1 51 ? 10.547 25.531 18.812 1 96.69 51 ASP B N 1
ATOM 2107 C CA . ASP B 1 51 ? 10 26.5 19.766 1 96.69 51 ASP B CA 1
ATOM 2108 C C . ASP B 1 51 ? 8.672 27.062 19.266 1 96.69 51 ASP B C 1
ATOM 2110 O O . ASP B 1 51 ? 8.523 27.344 18.062 1 96.69 51 ASP B O 1
ATOM 2114 N N . GLY B 1 52 ? 7.75 27.219 20.141 1 97.75 52 GLY B N 1
ATOM 2115 C CA . GLY B 1 52 ? 6.477 27.812 19.766 1 97.75 52 GLY B CA 1
ATOM 2116 C C . GLY B 1 52 ? 5.457 26.797 19.281 1 97.75 52 GLY B C 1
ATOM 2117 O O . GLY B 1 52 ? 4.328 27.156 18.953 1 97.75 52 GLY B O 1
ATOM 2118 N N . THR B 1 53 ? 5.867 25.531 19.203 1 98.12 53 THR B N 1
ATOM 2119 C CA . THR B 1 53 ? 4.918 24.469 18.922 1 98.12 53 THR B CA 1
ATOM 2120 C C . THR B 1 53 ? 4.551 23.703 20.188 1 98.12 53 THR B C 1
ATOM 2122 O O . THR B 1 53 ? 5.238 23.828 21.203 1 98.12 53 THR B O 1
ATOM 2125 N N . GLU B 1 54 ? 3.453 23.031 20.234 1 97.38 54 GLU B N 1
ATOM 2126 C CA . GLU B 1 54 ? 3.041 22.156 21.328 1 97.38 54 GLU B CA 1
ATOM 2127 C C . GLU B 1 54 ? 3.566 20.734 21.141 1 97.38 54 GLU B C 1
ATOM 2129 O O . GLU B 1 54 ? 3.125 20.031 20.219 1 97.38 54 GLU B O 1
ATOM 2134 N N . ARG B 1 55 ? 4.434 20.375 22.047 1 97.19 55 ARG B N 1
ATOM 2135 C CA . ARG B 1 55 ? 4.977 19.031 21.922 1 97.19 55 ARG B CA 1
ATOM 2136 C C . ARG B 1 55 ? 3.953 17.984 22.375 1 97.19 55 ARG B C 1
ATOM 2138 O O . ARG B 1 55 ? 3.359 18.109 23.453 1 97.19 55 ARG B O 1
ATOM 2145 N N . VAL B 1 56 ? 3.762 16.969 21.547 1 97.88 56 VAL B N 1
ATOM 2146 C CA . VAL B 1 56 ? 2.91 15.852 21.938 1 97.88 56 VAL B CA 1
ATOM 2147 C C . VAL B 1 56 ? 3.656 14.531 21.734 1 97.88 56 VAL B C 1
ATOM 2149 O O . VAL B 1 56 ? 4.398 14.383 20.766 1 97.88 56 VAL B O 1
ATOM 2152 N N . LEU B 1 57 ? 3.555 13.602 22.719 1 97.62 57 LEU B N 1
ATOM 2153 C CA . LEU B 1 57 ? 4.129 12.266 22.609 1 97.62 57 LEU B CA 1
ATOM 2154 C C . LEU B 1 57 ? 3.27 11.375 21.719 1 97.62 57 LEU B C 1
ATOM 2156 O O . LEU B 1 57 ? 2.133 11.055 22.062 1 97.62 57 LEU B O 1
ATOM 2160 N N . LEU B 1 58 ? 3.883 10.969 20.578 1 98.44 58 LEU B N 1
ATOM 2161 C CA . LEU B 1 58 ? 3.098 10.25 19.594 1 98.44 58 LEU B CA 1
ATOM 2162 C C . LEU B 1 58 ? 3.951 9.203 18.875 1 98.44 58 LEU B C 1
ATOM 2164 O O . LEU B 1 58 ? 4.797 9.547 18.047 1 98.44 58 LEU B O 1
ATOM 2168 N N . ASP B 1 59 ? 3.75 7.957 19.25 1 98.5 59 ASP B N 1
ATOM 2169 C CA . ASP B 1 59 ? 4.145 6.824 18.422 1 98.5 59 ASP B CA 1
ATOM 2170 C C . ASP B 1 59 ? 3.008 6.402 17.484 1 98.5 59 ASP B C 1
ATOM 2172 O O . ASP B 1 59 ? 2.004 5.844 17.938 1 98.5 59 ASP B O 1
ATOM 2176 N N . VAL B 1 60 ? 3.201 6.648 16.172 1 98.75 60 VAL B N 1
ATOM 2177 C CA . VAL B 1 60 ? 2.109 6.48 15.219 1 98.75 60 VAL B CA 1
ATOM 2178 C C . VAL B 1 60 ? 1.739 5 15.109 1 98.75 60 VAL B C 1
ATOM 2180 O O . VAL B 1 60 ? 0.708 4.652 14.531 1 98.75 60 VAL B O 1
ATOM 2183 N N . THR B 1 61 ? 2.605 4.062 15.656 1 98.44 61 THR B N 1
ATOM 2184 C CA . THR B 1 61 ? 2.287 2.641 15.617 1 98.44 61 THR B CA 1
ATOM 2185 C C . THR B 1 61 ? 1.393 2.256 16.797 1 98.44 61 THR B C 1
ATOM 2187 O O . THR B 1 61 ? 0.919 1.12 16.875 1 98.44 61 THR B O 1
ATOM 2190 N N . GLN B 1 62 ? 1.186 3.176 17.734 1 98.62 62 GLN B N 1
ATOM 2191 C CA . GLN B 1 62 ? 0.37 2.928 18.922 1 98.62 62 GLN B CA 1
ATOM 2192 C C . GLN B 1 62 ? -0.947 3.693 18.844 1 98.62 62 GLN B C 1
ATOM 2194 O O . GLN B 1 62 ? -0.978 4.906 19.062 1 98.62 62 GLN B O 1
ATOM 2199 N N . GLU B 1 63 ? -2.014 2.961 18.641 1 98.56 63 GLU B N 1
ATOM 2200 C CA . GLU B 1 63 ? -3.309 3.611 18.469 1 98.56 63 GLU B CA 1
ATOM 2201 C C . GLU B 1 63 ? -3.701 4.406 19.703 1 98.56 63 GLU B C 1
ATOM 2203 O O . GLU B 1 63 ? -4.332 5.461 19.609 1 98.56 63 GLU B O 1
ATOM 2208 N N . GLY B 1 64 ? -3.326 3.861 20.844 1 98.56 64 GLY B N 1
ATOM 2209 C CA . GLY B 1 64 ? -3.611 4.602 22.062 1 98.56 64 GLY B CA 1
ATOM 2210 C C . GLY B 1 64 ? -2.996 5.988 22.078 1 98.56 64 GLY B C 1
ATOM 2211 O O . GLY B 1 64 ? -3.635 6.953 22.516 1 98.56 64 GLY B O 1
ATOM 2212 N N . ASP B 1 65 ? -1.743 6.117 21.656 1 98.62 65 ASP B N 1
ATOM 2213 C CA . ASP B 1 65 ? -1.106 7.426 21.547 1 98.62 65 ASP B CA 1
ATOM 2214 C C . ASP B 1 65 ? -1.877 8.328 20.578 1 98.62 65 ASP B C 1
ATOM 2216 O O . ASP B 1 65 ? -2.076 9.508 20.859 1 98.62 65 ASP B O 1
ATOM 2220 N N . ILE B 1 66 ? -2.311 7.793 19.453 1 98.81 66 ILE B N 1
ATOM 2221 C CA . ILE B 1 66 ? -3.035 8.531 18.438 1 98.81 66 ILE B CA 1
ATOM 2222 C C . ILE B 1 66 ? -4.332 9.086 19.016 1 98.81 66 ILE B C 1
ATOM 2224 O O . ILE B 1 66 ? -4.625 10.281 18.891 1 98.81 66 ILE B O 1
ATOM 2228 N N . GLU B 1 67 ? -5.039 8.219 19.641 1 98.5 67 GLU B N 1
ATOM 2229 C CA . GLU B 1 67 ? -6.305 8.617 20.25 1 98.5 67 GLU B CA 1
ATOM 2230 C C . GLU B 1 67 ? -6.098 9.727 21.281 1 98.5 67 GLU B C 1
ATOM 2232 O O . GLU B 1 67 ? -6.828 10.719 21.281 1 98.5 67 GLU B O 1
ATOM 2237 N N . ASP B 1 68 ? -5.133 9.539 22.109 1 98.5 68 ASP B N 1
ATOM 2238 C CA . ASP B 1 68 ? -4.852 10.508 23.172 1 98.5 68 ASP B CA 1
ATOM 2239 C C . ASP B 1 68 ? -4.512 11.875 22.578 1 98.5 68 ASP B C 1
ATOM 2241 O O . ASP B 1 68 ? -5 12.898 23.062 1 98.5 68 ASP B O 1
ATOM 2245 N N . VAL B 1 69 ? -3.715 11.883 21.578 1 98.75 69 VAL B N 1
ATOM 2246 C CA . VAL B 1 69 ? -3.268 13.141 20.984 1 98.75 69 VAL B CA 1
ATOM 2247 C C . VAL B 1 69 ? -4.441 13.828 20.281 1 98.75 69 VAL B C 1
ATOM 2249 O O . VAL B 1 69 ? -4.66 15.031 20.469 1 98.75 69 VAL B O 1
ATOM 2252 N N . VAL B 1 70 ? -5.223 13.125 19.484 1 98.75 70 VAL B N 1
ATOM 2253 C CA . VAL B 1 70 ? -6.336 13.703 18.75 1 98.75 70 VAL B CA 1
ATOM 2254 C C . VAL B 1 70 ? -7.41 14.18 19.719 1 98.75 70 VAL B C 1
ATOM 2256 O O . VAL B 1 70 ? -7.941 15.289 19.578 1 98.75 70 VAL B O 1
ATOM 2259 N N . ASP B 1 71 ? -7.684 13.359 20.703 1 98.31 71 ASP B N 1
ATOM 2260 C CA . ASP B 1 71 ? -8.648 13.758 21.719 1 98.31 71 ASP B CA 1
ATOM 2261 C C . ASP B 1 71 ? -8.172 15 22.469 1 98.31 71 ASP B C 1
ATOM 2263 O O . ASP B 1 71 ? -8.969 15.867 22.812 1 98.31 71 ASP B O 1
ATOM 2267 N N . GLY B 1 72 ? -6.891 15.016 22.75 1 98.56 72 GLY B N 1
ATOM 2268 C CA . GLY B 1 72 ? -6.324 16.172 23.406 1 98.56 72 GLY B CA 1
ATOM 2269 C C . GLY B 1 72 ? -6.453 17.453 22.594 1 98.56 72 GLY B C 1
ATOM 2270 O O . GLY B 1 72 ? -6.801 18.5 23.125 1 98.56 72 GLY B O 1
ATOM 2271 N N . ILE B 1 73 ? -6.199 17.344 21.312 1 98.56 73 ILE B N 1
ATOM 2272 C CA . ILE B 1 73 ? -6.352 18.484 20.422 1 98.56 73 ILE B CA 1
ATOM 2273 C C . ILE B 1 73 ? -7.805 18.953 20.422 1 98.56 73 ILE B C 1
ATOM 2275 O O . ILE B 1 73 ? -8.078 20.156 20.5 1 98.56 73 ILE B O 1
ATOM 2279 N N . PHE B 1 74 ? -8.711 18.031 20.344 1 97.56 74 PHE B N 1
ATOM 2280 C CA . PHE B 1 74 ? -10.133 18.375 20.375 1 97.56 74 PHE B CA 1
ATOM 2281 C C . PHE B 1 74 ? -10.492 19.078 21.672 1 97.56 74 PHE B C 1
ATOM 2283 O O . PHE B 1 74 ? -11.195 20.094 21.656 1 97.56 74 PHE B O 1
ATOM 2290 N N . ALA B 1 75 ? -10.016 18.547 22.766 1 98.06 75 ALA B N 1
ATOM 2291 C CA . ALA B 1 75 ? -10.32 19.109 24.078 1 98.06 75 ALA B CA 1
ATOM 2292 C C . ALA B 1 75 ? -9.758 20.531 24.203 1 98.06 75 ALA B C 1
ATOM 2294 O O . ALA B 1 75 ? -10.406 21.406 24.766 1 98.06 75 ALA B O 1
ATOM 2295 N N . ASP B 1 76 ? -8.586 20.75 23.672 1 97.69 76 ASP B N 1
ATOM 2296 C CA . ASP B 1 76 ? -7.863 22 23.844 1 97.69 76 ASP B CA 1
ATOM 2297 C C . ASP B 1 76 ? -8.359 23.062 22.859 1 97.69 76 ASP B C 1
ATOM 2299 O O . ASP B 1 76 ? -8.477 24.234 23.203 1 97.69 76 ASP B O 1
ATOM 2303 N N . GLN B 1 77 ? -8.57 22.641 21.609 1 97 77 GLN B N 1
ATOM 2304 C CA . GLN B 1 77 ? -8.773 23.609 20.531 1 97 77 GLN B CA 1
ATOM 2305 C C . GLN B 1 77 ? -10.18 23.516 19.953 1 97 77 GLN B C 1
ATOM 2307 O O . GLN B 1 77 ? -10.672 24.453 19.328 1 97 77 GLN B O 1
ATOM 2312 N N . GLY B 1 78 ? -10.852 22.328 20.078 1 95.88 78 GLY B N 1
ATOM 2313 C CA . GLY B 1 78 ? -12.18 22.078 19.531 1 95.88 78 GLY B CA 1
ATOM 2314 C C . GLY B 1 78 ? -12.18 21.844 18.031 1 95.88 78 GLY B C 1
ATOM 2315 O O . GLY B 1 78 ? -13.242 21.703 17.422 1 95.88 78 GLY B O 1
ATOM 2316 N N . ARG B 1 79 ? -10.938 21.859 17.438 1 94.94 79 ARG B N 1
ATOM 2317 C CA . ARG B 1 79 ? -10.875 21.719 15.984 1 94.94 79 ARG B CA 1
ATOM 2318 C C . ARG B 1 79 ? -9.5 21.234 15.547 1 94.94 79 ARG B C 1
ATOM 2320 O O . ARG B 1 79 ? -8.539 21.297 16.312 1 94.94 79 ARG B O 1
ATOM 2327 N N . LEU B 1 80 ? -9.414 20.719 14.375 1 98.62 80 LEU B N 1
ATOM 2328 C CA . LEU B 1 80 ? -8.203 20.406 13.625 1 98.62 80 LEU B CA 1
ATOM 2329 C C . LEU B 1 80 ? -8.375 20.781 12.156 1 98.62 80 LEU B C 1
ATOM 2331 O O . LEU B 1 80 ? -9.359 20.406 11.523 1 98.62 80 LEU B O 1
ATOM 2335 N N . ASP B 1 81 ? -7.379 21.516 11.617 1 98.75 81 ASP B N 1
ATOM 2336 C CA . ASP B 1 81 ? -7.508 22.016 10.25 1 98.75 81 ASP B CA 1
ATOM 2337 C C . ASP B 1 81 ? -6.523 21.297 9.32 1 98.75 81 ASP B C 1
ATOM 2339 O O . ASP B 1 81 ? -6.793 21.141 8.125 1 98.75 81 ASP B O 1
ATOM 2343 N N . ILE B 1 82 ? -5.34 20.969 9.875 1 98.94 82 ILE B N 1
ATOM 2344 C CA . ILE B 1 82 ? -4.25 20.453 9.055 1 98.94 82 ILE B CA 1
ATOM 2345 C C . ILE B 1 82 ? -3.646 19.219 9.727 1 98.94 82 ILE B C 1
ATOM 2347 O O . ILE B 1 82 ? -3.258 19.266 10.898 1 98.94 82 ILE B O 1
ATOM 2351 N N . LEU B 1 83 ? -3.623 18.141 9.055 1 98.94 83 LEU B N 1
ATOM 2352 C CA . LEU B 1 83 ? -2.865 16.953 9.445 1 98.94 83 LEU B CA 1
ATOM 2353 C C . LEU B 1 83 ? -1.741 16.672 8.453 1 98.94 83 LEU B C 1
ATOM 2355 O O . LEU B 1 83 ? -1.994 16.484 7.258 1 98.94 83 LEU B O 1
ATOM 2359 N N . VAL B 1 84 ? -0.516 16.719 8.898 1 99 84 VAL B N 1
ATOM 2360 C CA . VAL B 1 84 ? 0.629 16.312 8.086 1 99 84 VAL B CA 1
ATOM 2361 C C . VAL B 1 84 ? 1.165 14.977 8.586 1 99 84 VAL B C 1
ATOM 2363 O O . VAL B 1 84 ? 1.799 14.906 9.641 1 99 84 VAL B O 1
ATOM 2366 N N . ASN B 1 85 ? 0.891 13.938 7.832 1 98.94 85 ASN B N 1
ATOM 2367 C CA . ASN B 1 85 ? 1.509 12.641 8.07 1 98.94 85 ASN B CA 1
ATOM 2368 C C . ASN B 1 85 ? 2.93 12.586 7.52 1 98.94 85 ASN B C 1
ATOM 2370 O O . ASN B 1 85 ? 3.137 12.234 6.355 1 98.94 85 ASN B O 1
ATOM 2374 N N . ASN B 1 86 ? 3.871 12.844 8.406 1 98.81 86 ASN B N 1
ATOM 2375 C CA . ASN B 1 86 ? 5.273 12.93 8.008 1 98.81 86 ASN B CA 1
ATOM 2376 C C . ASN B 1 86 ? 6.098 11.797 8.625 1 98.81 86 ASN B C 1
ATOM 2378 O O . ASN B 1 86 ? 7.098 11.367 8.047 1 98.81 86 ASN B O 1
ATOM 2382 N N . ALA B 1 87 ? 5.648 11.352 9.844 1 98.56 87 ALA B N 1
ATOM 2383 C CA . ALA B 1 87 ? 6.395 10.266 10.469 1 98.56 87 ALA B CA 1
ATOM 2384 C C . ALA B 1 87 ? 6.613 9.117 9.5 1 98.56 87 ALA B C 1
ATOM 2386 O O . ALA B 1 87 ? 5.672 8.664 8.836 1 98.56 87 ALA B O 1
ATOM 2387 N N . GLY B 1 88 ? 7.801 8.742 9.312 1 97.88 88 GLY B N 1
ATOM 2388 C CA . GLY B 1 88 ? 8.164 7.66 8.406 1 97.88 88 GLY B CA 1
ATOM 2389 C C . GLY B 1 88 ? 9.57 7.141 8.625 1 97.88 88 GLY B C 1
ATOM 2390 O O . GLY B 1 88 ? 10.398 7.82 9.234 1 97.88 88 GLY B O 1
ATOM 2391 N N . ILE B 1 89 ? 9.781 5.965 8.188 1 96.94 89 ILE B N 1
ATOM 2392 C CA . ILE B 1 89 ? 11.125 5.398 8.219 1 96.94 89 ILE B CA 1
ATOM 2393 C C . ILE B 1 89 ? 11.5 4.914 6.816 1 96.94 89 ILE B C 1
ATOM 2395 O O . ILE B 1 89 ? 10.633 4.559 6.016 1 96.94 89 ILE B O 1
ATOM 2399 N N . GLY B 1 90 ? 12.828 5.008 6.582 1 92.5 90 GLY B N 1
ATOM 2400 C CA . GLY B 1 90 ? 13.359 4.754 5.25 1 92.5 90 GLY B CA 1
ATOM 2401 C C . GLY B 1 90 ? 13.703 3.295 5.016 1 92.5 90 GLY B C 1
ATOM 2402 O O . GLY B 1 90 ? 13.398 2.439 5.852 1 92.5 90 GLY B O 1
ATOM 2403 N N . GLY B 1 91 ? 14.195 3.094 3.758 1 84.31 91 GLY B N 1
ATOM 2404 C CA . GLY B 1 91 ? 14.672 1.772 3.391 1 84.31 91 GLY B CA 1
ATOM 2405 C C . GLY B 1 91 ? 16.172 1.621 3.547 1 84.31 91 GLY B C 1
ATOM 2406 O O . GLY B 1 91 ? 16.891 2.613 3.695 1 84.31 91 GLY B O 1
ATOM 2407 N N . GLU B 1 92 ? 16.703 0.395 3.639 1 84.94 92 GLU B N 1
ATOM 2408 C CA . GLU B 1 92 ? 18.125 0.126 3.801 1 84.94 92 GLU B CA 1
ATOM 2409 C C . GLU B 1 92 ? 18.734 -0.412 2.51 1 84.94 92 GLU B C 1
ATOM 2411 O O . GLU B 1 92 ? 19.891 -0.831 2.492 1 84.94 92 GLU B O 1
ATOM 2416 N N . GLY B 1 93 ? 18.047 -0.401 1.44 1 89.94 93 GLY B N 1
ATOM 2417 C CA . GLY B 1 93 ? 18.594 -0.739 0.133 1 89.94 93 GLY B CA 1
ATOM 2418 C C . GLY B 1 93 ? 18.484 -2.217 -0.195 1 89.94 93 GLY B C 1
ATOM 2419 O O . GLY B 1 93 ? 18.672 -2.617 -1.345 1 89.94 93 GLY B O 1
ATOM 2420 N N . ASP B 1 94 ? 18.188 -3.066 0.76 1 94.19 94 ASP B N 1
ATOM 2421 C CA . ASP B 1 94 ? 18.016 -4.496 0.523 1 94.19 94 ASP B CA 1
ATOM 2422 C C . ASP B 1 94 ? 16.859 -4.754 -0.444 1 94.19 94 ASP B C 1
ATOM 2424 O O . ASP B 1 94 ? 15.93 -3.951 -0.538 1 94.19 94 ASP B O 1
ATOM 2428 N N . ASP B 1 95 ? 17.016 -5.844 -1.191 1 96.38 95 ASP B N 1
ATOM 2429 C CA . ASP B 1 95 ? 15.844 -6.281 -1.938 1 96.38 95 ASP B CA 1
ATOM 2430 C C . ASP B 1 95 ? 14.898 -7.09 -1.051 1 96.38 95 ASP B C 1
ATOM 2432 O O . ASP B 1 95 ? 15.156 -7.273 0.14 1 96.38 95 ASP B O 1
ATOM 2436 N N . ILE B 1 96 ? 13.789 -7.59 -1.571 1 97.38 96 ILE B N 1
ATOM 2437 C CA . ILE B 1 96 ? 12.727 -8.172 -0.755 1 97.38 96 ILE B CA 1
ATOM 2438 C C . ILE B 1 96 ? 13.203 -9.5 -0.16 1 97.38 96 ILE B C 1
ATOM 2440 O O . ILE B 1 96 ? 12.82 -9.859 0.956 1 97.38 96 ILE B O 1
ATOM 2444 N N . VAL B 1 97 ? 14.086 -10.172 -0.852 1 98 97 VAL B N 1
ATOM 2445 C CA . VAL B 1 97 ? 14.602 -11.461 -0.39 1 98 97 VAL B CA 1
ATOM 2446 C C . VAL B 1 97 ? 15.5 -11.25 0.828 1 98 97 VAL B C 1
ATOM 2448 O O . VAL B 1 97 ? 15.398 -11.977 1.815 1 98 97 VAL B O 1
ATOM 2451 N N . ALA B 1 98 ? 16.266 -10.219 0.788 1 97.75 98 ALA B N 1
ATOM 2452 C CA . ALA B 1 98 ? 17.266 -9.977 1.812 1 97.75 98 ALA B CA 1
ATOM 2453 C C . ALA B 1 98 ? 16.703 -9.156 2.965 1 97.75 98 ALA B C 1
ATOM 2455 O O . ALA B 1 98 ? 17.281 -9.117 4.055 1 97.75 98 ALA B O 1
ATOM 2456 N N . GLU B 1 99 ? 15.602 -8.43 2.785 1 97.5 99 GLU B N 1
ATOM 2457 C CA . GLU B 1 99 ? 15.062 -7.582 3.842 1 97.5 99 GLU B CA 1
ATOM 2458 C C . GLU B 1 99 ? 14.492 -8.422 4.984 1 97.5 99 GLU B C 1
ATOM 2460 O O . GLU B 1 99 ? 13.633 -9.273 4.762 1 97.5 99 GLU B O 1
ATOM 2465 N N . PRO B 1 100 ? 15.016 -8.141 6.219 1 97.94 100 PRO B N 1
ATOM 2466 C CA . PRO B 1 100 ? 14.438 -8.883 7.344 1 97.94 100 PRO B CA 1
ATOM 2467 C C . PRO B 1 100 ? 12.945 -8.633 7.52 1 97.94 100 PRO B C 1
ATOM 2469 O O . PRO B 1 100 ? 12.484 -7.5 7.348 1 97.94 100 PRO B O 1
ATOM 2472 N N . THR B 1 1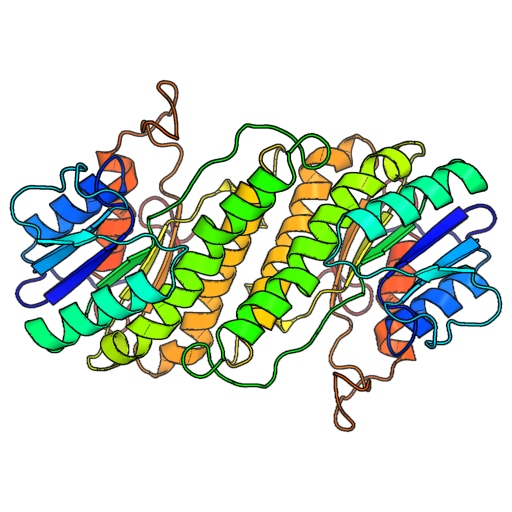01 ? 12.195 -9.68 7.891 1 98.5 101 THR B N 1
ATOM 2473 C CA . THR B 1 101 ? 10.75 -9.578 8.055 1 98.5 101 THR B CA 1
ATOM 2474 C C . THR B 1 101 ? 10.398 -8.523 9.102 1 98.5 101 THR B C 1
ATOM 2476 O O . THR B 1 101 ? 9.422 -7.793 8.945 1 98.5 101 THR B O 1
ATOM 2479 N N . GLU B 1 102 ? 11.18 -8.445 10.133 1 98.12 102 GLU B N 1
ATOM 2480 C CA . GLU B 1 102 ? 10.938 -7.449 11.18 1 98.12 102 GLU B CA 1
ATOM 2481 C C . GLU B 1 102 ? 10.977 -6.031 10.609 1 98.12 102 GLU B C 1
ATOM 2483 O O . GLU B 1 102 ? 10.242 -5.156 11.062 1 98.12 102 GLU B O 1
ATOM 2488 N N . ARG B 1 103 ? 11.812 -5.789 9.641 1 97.88 103 ARG B N 1
ATOM 2489 C CA . ARG B 1 103 ? 11.906 -4.48 9 1 97.88 103 ARG B CA 1
ATOM 2490 C C . ARG B 1 103 ? 10.68 -4.219 8.125 1 97.88 103 ARG B C 1
ATOM 2492 O O . ARG B 1 103 ? 10.141 -3.107 8.117 1 97.88 103 ARG B O 1
ATOM 2499 N N . ILE B 1 104 ? 10.266 -5.227 7.41 1 98.62 104 ILE B N 1
ATOM 2500 C CA . ILE B 1 104 ? 9.039 -5.113 6.625 1 98.62 104 ILE B CA 1
ATOM 2501 C C . ILE B 1 104 ? 7.879 -4.727 7.531 1 98.62 104 ILE B C 1
ATOM 2503 O O . ILE B 1 104 ? 7.156 -3.766 7.25 1 98.62 104 ILE B O 1
ATOM 2507 N N . ASP B 1 105 ? 7.805 -5.438 8.656 1 98.75 105 ASP B N 1
ATOM 2508 C CA . ASP B 1 105 ? 6.715 -5.207 9.602 1 98.75 105 ASP B CA 1
ATOM 2509 C C . ASP B 1 105 ? 6.773 -3.791 10.172 1 98.75 105 ASP B C 1
ATOM 2511 O O . ASP B 1 105 ? 5.754 -3.098 10.227 1 98.75 105 ASP B O 1
ATOM 2515 N N . ARG B 1 106 ? 7.91 -3.381 10.562 1 98.44 106 ARG B N 1
ATOM 2516 C CA . ARG B 1 106 ? 8.07 -2.062 11.164 1 98.44 106 ARG B CA 1
ATOM 2517 C C . ARG B 1 106 ? 7.766 -0.958 10.156 1 98.44 106 ARG B C 1
ATOM 2519 O O . ARG B 1 106 ? 7.102 0.024 10.492 1 98.44 106 ARG B O 1
ATOM 2526 N N . THR B 1 107 ? 8.234 -1.095 8.953 1 98.69 107 THR B N 1
ATOM 2527 C CA . THR B 1 107 ? 8.031 -0.084 7.922 1 98.69 107 THR B CA 1
ATOM 2528 C C . THR B 1 107 ? 6.547 0.042 7.578 1 98.69 107 THR B C 1
ATOM 2530 O O . THR B 1 107 ? 6.016 1.151 7.492 1 98.69 107 THR B O 1
ATOM 2533 N N . LEU B 1 108 ? 5.871 -1.084 7.422 1 98.88 108 LEU B N 1
ATOM 2534 C CA . LEU B 1 108 ? 4.438 -1.037 7.145 1 98.88 108 LEU B CA 1
ATOM 2535 C C . LEU B 1 108 ? 3.68 -0.406 8.305 1 98.88 108 LEU B C 1
ATOM 2537 O O . LEU B 1 108 ? 2.74 0.364 8.094 1 98.88 108 LEU B O 1
ATOM 2541 N N . ALA B 1 109 ? 4.102 -0.719 9.5 1 98.88 109 ALA B N 1
ATOM 2542 C CA . ALA B 1 109 ? 3.434 -0.205 10.695 1 98.88 109 ALA B CA 1
ATOM 2543 C C . ALA B 1 109 ? 3.559 1.313 10.781 1 98.88 109 ALA B C 1
ATOM 2545 O O . ALA B 1 109 ? 2.588 2.006 11.094 1 98.88 109 ALA B O 1
ATOM 2546 N N . VAL B 1 110 ? 4.684 1.815 10.492 1 98.81 110 VAL B N 1
ATOM 2547 C CA . VAL B 1 110 ? 4.957 3.238 10.664 1 98.81 110 VAL B CA 1
ATOM 2548 C C . VAL B 1 110 ? 4.441 4.016 9.453 1 98.81 110 VAL B C 1
ATOM 2550 O O . VAL B 1 110 ? 3.697 4.988 9.609 1 98.81 110 VAL B O 1
ATOM 2553 N N . ASN B 1 111 ? 4.801 3.564 8.242 1 98.88 111 ASN B N 1
ATOM 2554 C CA . ASN B 1 111 ? 4.637 4.375 7.039 1 98.88 111 ASN B CA 1
ATOM 2555 C C . ASN B 1 111 ? 3.219 4.266 6.477 1 98.88 111 ASN B C 1
ATOM 2557 O O . ASN B 1 111 ? 2.797 5.105 5.68 1 98.88 111 ASN B O 1
ATOM 2561 N N . LEU B 1 112 ? 2.527 3.197 6.848 1 98.94 112 LEU B N 1
ATOM 2562 C CA . LEU B 1 112 ? 1.231 2.986 6.211 1 98.94 112 LEU B CA 1
ATOM 2563 C C . LEU B 1 112 ? 0.13 2.85 7.258 1 98.94 112 LEU B C 1
ATOM 2565 O O . LEU B 1 112 ? -0.76 3.697 7.34 1 98.94 112 LEU B O 1
ATOM 2569 N N . ARG B 1 113 ? 0.239 1.826 8.125 1 98.94 113 ARG B N 1
ATOM 2570 C CA . ARG B 1 113 ? -0.775 1.635 9.156 1 98.94 113 ARG B CA 1
ATOM 2571 C C . ARG B 1 113 ? -0.917 2.881 10.023 1 98.94 113 ARG B C 1
ATOM 2573 O O . ARG B 1 113 ? -2.029 3.268 10.391 1 98.94 113 ARG B O 1
ATOM 2580 N N . GLY B 1 114 ? 0.21 3.469 10.406 1 98.88 114 GLY B N 1
ATOM 2581 C CA . GLY B 1 114 ? 0.211 4.672 11.219 1 98.88 114 GLY B CA 1
ATOM 2582 C C . GLY B 1 114 ? -0.667 5.773 10.664 1 98.88 114 GLY B C 1
ATOM 2583 O O . GLY B 1 114 ? -1.662 6.156 11.281 1 98.88 114 GLY B O 1
ATOM 2584 N N . PRO B 1 115 ? -0.37 6.258 9.43 1 98.94 115 PRO B N 1
ATOM 2585 C CA . PRO B 1 115 ? -1.192 7.301 8.82 1 98.94 115 PRO B CA 1
ATOM 2586 C C . PRO B 1 115 ? -2.654 6.887 8.664 1 98.94 115 PRO B C 1
ATOM 2588 O O . PRO B 1 115 ? -3.551 7.727 8.766 1 98.94 115 PRO B O 1
ATOM 2591 N N . MET B 1 116 ? -2.955 5.621 8.359 1 98.88 116 MET B N 1
ATOM 2592 C CA . MET B 1 116 ? -4.34 5.164 8.273 1 98.88 116 MET B CA 1
ATOM 2593 C C . MET B 1 116 ? -5.062 5.375 9.602 1 98.88 116 MET B C 1
ATOM 2595 O O . MET B 1 116 ? -6.176 5.902 9.633 1 98.88 116 MET B O 1
ATOM 2599 N N . LEU B 1 117 ? -4.391 4.992 10.703 1 98.94 117 LEU B N 1
ATOM 2600 C CA . LEU B 1 117 ? -5.02 5.105 12.016 1 98.94 117 LEU B CA 1
ATOM 2601 C C . LEU B 1 117 ? -5.133 6.562 12.438 1 98.94 117 LEU B C 1
ATOM 2603 O O . LEU B 1 117 ? -6.117 6.953 13.07 1 98.94 117 LEU B O 1
ATOM 2607 N N . ILE B 1 118 ? -4.117 7.352 12.141 1 98.94 118 ILE B N 1
ATOM 2608 C CA . ILE B 1 118 ? -4.215 8.773 12.453 1 98.94 118 ILE B CA 1
ATOM 2609 C C . ILE B 1 118 ? -5.422 9.375 11.734 1 98.94 118 ILE B C 1
ATOM 2611 O O . ILE B 1 118 ? -6.211 10.109 12.336 1 98.94 118 ILE B O 1
ATOM 2615 N N . CYS B 1 119 ? -5.625 9.055 10.438 1 98.81 119 CYS B N 1
ATOM 2616 C CA . CYS B 1 119 ? -6.762 9.562 9.68 1 98.81 119 CYS B CA 1
ATOM 2617 C C . CYS B 1 119 ? -8.078 9.062 10.266 1 98.81 119 CYS B C 1
ATOM 2619 O O . CYS B 1 119 ? -9.055 9.805 10.344 1 98.81 119 CYS B O 1
ATOM 2621 N N . LYS B 1 120 ? -8.07 7.758 10.703 1 98.75 120 LYS B N 1
ATOM 2622 C CA . LYS B 1 120 ? -9.25 7.191 11.352 1 98.75 120 LYS B CA 1
ATOM 2623 C C . LYS B 1 120 ? -9.734 8.086 12.492 1 98.75 120 LYS B C 1
ATOM 2625 O O . LYS B 1 120 ? -10.938 8.32 12.641 1 98.75 120 LYS B O 1
ATOM 2630 N N . HIS B 1 121 ? -8.852 8.641 13.211 1 98.81 121 HIS B N 1
ATOM 2631 C CA . HIS B 1 121 ? -9.219 9.383 14.414 1 98.81 121 HIS B CA 1
ATOM 2632 C C . HIS B 1 121 ? -9.32 10.875 14.133 1 98.81 121 HIS B C 1
ATOM 2634 O O . HIS B 1 121 ? -10.109 11.578 14.766 1 98.81 121 HIS B O 1
ATOM 2640 N N . ALA B 1 122 ? -8.617 11.391 13.133 1 98.88 122 ALA B N 1
ATOM 2641 C CA . ALA B 1 122 ? -8.5 12.828 12.93 1 98.88 122 ALA B CA 1
ATOM 2642 C C . ALA B 1 122 ? -9.531 13.328 11.93 1 98.88 122 ALA B C 1
ATOM 2644 O O . ALA B 1 122 ? -9.914 14.5 11.953 1 98.88 122 ALA B O 1
AT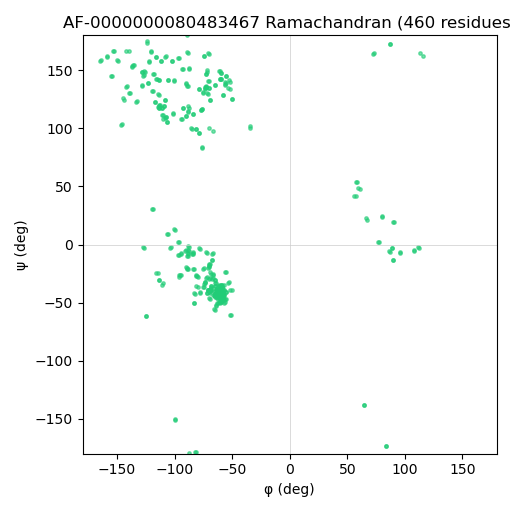OM 2645 N N . VAL B 1 123 ? -9.992 12.461 11.008 1 98.38 123 VAL B N 1
ATOM 2646 C CA . VAL B 1 123 ? -10.852 12.867 9.898 1 98.38 123 VAL B CA 1
ATOM 2647 C C . VAL B 1 123 ? -12.117 13.523 10.445 1 98.38 123 VAL B C 1
ATOM 2649 O O . VAL B 1 123 ? -12.539 14.578 9.961 1 98.38 123 VAL B O 1
ATOM 2652 N N . PRO B 1 124 ? -12.734 12.961 11.547 1 98.19 124 PRO B N 1
ATOM 2653 C CA . PRO B 1 124 ? -13.938 13.617 12.055 1 98.19 124 PRO B CA 1
ATOM 2654 C C . PRO B 1 124 ? -13.688 15.07 12.461 1 98.19 124 PRO B C 1
ATOM 2656 O O . PRO B 1 124 ? -14.555 15.93 12.266 1 98.19 124 PRO B O 1
ATOM 2659 N N . LEU B 1 125 ? -12.539 15.367 12.969 1 98.31 125 LEU B N 1
ATOM 2660 C CA . LEU B 1 125 ? -12.203 16.734 13.359 1 98.31 125 LEU B CA 1
ATOM 2661 C C . LEU B 1 125 ? -11.914 17.594 12.141 1 98.31 125 LEU B C 1
ATOM 2663 O O . LEU B 1 125 ? -12.312 18.766 12.094 1 98.31 125 LEU B O 1
ATOM 2667 N N . LEU B 1 126 ? -11.297 17.031 11.141 1 98.69 126 LEU B N 1
ATOM 2668 C CA . LEU B 1 126 ? -10.914 17.734 9.93 1 98.69 126 LEU B CA 1
ATOM 2669 C C . LEU B 1 126 ? -12.148 18.125 9.109 1 98.69 126 LEU B C 1
ATOM 2671 O O . LEU B 1 126 ? -12.102 19.094 8.336 1 98.69 126 LEU B O 1
ATOM 2675 N N . LEU B 1 127 ? -13.203 17.406 9.312 1 97.69 127 LEU B N 1
ATOM 2676 C CA . LEU B 1 127 ? -14.406 17.609 8.523 1 97.69 127 LEU B CA 1
ATOM 2677 C C . LEU B 1 127 ? -15.336 18.625 9.203 1 97.69 127 LEU B C 1
ATOM 2679 O O . LEU B 1 127 ? -16.375 18.984 8.648 1 97.69 127 LEU B O 1
ATOM 2683 N N . GLN B 1 128 ? -14.984 19.047 10.398 1 94.94 128 GLN B N 1
ATOM 2684 C CA . GLN B 1 128 ? -15.828 20 11.109 1 94.94 128 GLN B CA 1
ATOM 2685 C C . GLN B 1 128 ? -15.844 21.359 10.406 1 94.94 128 GLN B C 1
ATOM 2687 O O . GLN B 1 128 ? -16.797 22.125 10.539 1 94.94 128 GLN B O 1
ATOM 2692 N N . SER B 1 129 ? -14.797 21.703 9.727 1 87.5 129 SER B N 1
ATOM 2693 C CA . SER B 1 129 ? -14.727 22.922 8.93 1 87.5 129 SER B CA 1
ATOM 2694 C C . SER B 1 129 ? -14.414 22.609 7.469 1 87.5 129 SER B C 1
ATOM 2696 O O . SER B 1 129 ? -13.859 21.547 7.164 1 87.5 129 SER B O 1
ATOM 2698 N N . GLU B 1 130 ? -14.789 23.531 6.688 1 90.94 130 GLU B N 1
ATOM 2699 C CA . GLU B 1 130 ? -14.477 23.328 5.273 1 90.94 130 GLU B CA 1
ATOM 2700 C C . GLU B 1 130 ? -12.984 23.516 5.012 1 90.94 130 GLU B C 1
ATOM 2702 O O . GLU B 1 130 ? -12.344 24.406 5.582 1 90.94 130 GLU B O 1
ATOM 2707 N N . GLY B 1 131 ? -12.508 22.594 4.242 1 96.12 131 GLY B N 1
ATOM 2708 C CA . GLY B 1 131 ? -11.148 22.75 3.762 1 96.12 131 GLY B CA 1
ATOM 2709 C C . GLY B 1 131 ? -10.117 22.109 4.664 1 96.12 131 GLY B C 1
ATOM 2710 O O . GLY B 1 131 ? -8.953 22.516 4.684 1 96.12 131 GLY B O 1
ATOM 2711 N N . GLY B 1 132 ? -10.578 21.125 5.574 1 98.38 132 GLY B N 1
ATOM 27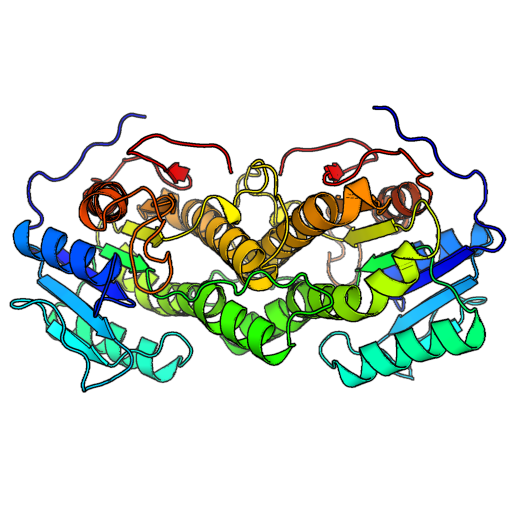12 C CA . GLY B 1 132 ? -9.562 20.344 6.258 1 98.38 132 GLY B CA 1
ATOM 2713 C C . GLY B 1 132 ? -8.562 19.703 5.312 1 98.38 132 GLY B C 1
ATOM 2714 O O . GLY B 1 132 ? -8.93 19.281 4.215 1 98.38 132 GLY B O 1
ATOM 2715 N N . ARG B 1 133 ? -7.285 19.672 5.695 1 98.56 133 ARG B N 1
ATOM 2716 C CA . ARG B 1 133 ? -6.219 19.188 4.824 1 98.56 133 ARG B CA 1
ATOM 2717 C C . ARG B 1 133 ? -5.504 18 5.449 1 98.56 133 ARG B C 1
ATOM 2719 O O . ARG B 1 133 ? -5.18 18.016 6.641 1 98.56 133 ARG B O 1
ATOM 2726 N N . VAL B 1 134 ? -5.352 17.047 4.68 1 98.88 134 VAL B N 1
ATOM 2727 C CA . VAL B 1 134 ? -4.406 15.977 4.977 1 98.88 134 VAL B CA 1
ATOM 2728 C C . VAL B 1 134 ? -3.262 16 3.965 1 98.88 134 VAL B C 1
ATOM 2730 O O . VAL B 1 134 ? -3.492 15.961 2.756 1 98.88 134 VAL B O 1
ATOM 2733 N N . VAL B 1 135 ? -2.039 16.188 4.465 1 98.94 135 VAL B N 1
ATOM 2734 C CA . VAL B 1 135 ? -0.839 16.094 3.641 1 98.94 135 VAL B CA 1
ATOM 2735 C C . VAL B 1 135 ? -0.045 14.844 4.016 1 98.94 135 VAL B C 1
ATOM 2737 O O . VAL B 1 135 ? 0.483 14.742 5.129 1 98.94 135 VAL B O 1
ATOM 2740 N N . ASN B 1 136 ? -0.006 13.875 3.119 1 98.94 136 ASN B N 1
ATOM 2741 C CA . ASN B 1 136 ? 0.792 12.672 3.289 1 98.94 136 ASN B CA 1
ATOM 2742 C C . ASN B 1 136 ? 2.174 12.812 2.658 1 98.94 136 ASN B C 1
ATOM 2744 O O . ASN B 1 136 ? 2.293 12.992 1.445 1 98.94 136 ASN B O 1
ATOM 2748 N N . VAL B 1 137 ? 3.24 12.742 3.5 1 98.88 137 VAL B N 1
ATOM 2749 C CA . VAL B 1 137 ? 4.598 12.836 2.969 1 98.88 137 VAL B CA 1
ATOM 2750 C C . VAL B 1 137 ? 5.031 11.477 2.428 1 98.88 137 VAL B C 1
ATOM 2752 O O . VAL B 1 137 ? 5.457 10.602 3.189 1 98.88 137 VAL B O 1
ATOM 2755 N N . SER B 1 138 ? 4.934 11.352 1.163 1 97.75 138 SER B N 1
ATOM 2756 C CA . SER B 1 138 ? 5.266 10.117 0.458 1 97.75 138 SER B CA 1
ATOM 2757 C C . SER B 1 138 ? 6.652 10.195 -0.167 1 97.75 138 SER B C 1
ATOM 2759 O O . SER B 1 138 ? 7.594 10.695 0.451 1 97.75 138 SER B O 1
ATOM 2761 N N . SER B 1 139 ? 6.883 9.531 -1.195 1 95.56 139 SER B N 1
ATOM 2762 C CA . SER B 1 139 ? 8.156 9.438 -1.904 1 95.56 139 SER B CA 1
ATOM 2763 C C . SER B 1 139 ? 7.945 9.086 -3.375 1 95.56 139 SER B C 1
ATOM 2765 O O . SER B 1 139 ? 7.031 8.336 -3.715 1 95.56 139 SER B O 1
ATOM 2767 N N . GLY B 1 140 ? 8.828 9.68 -4.199 1 93.19 140 GLY B N 1
ATOM 2768 C CA . GLY B 1 140 ? 8.844 9.211 -5.578 1 93.19 140 GLY B CA 1
ATOM 2769 C C . GLY B 1 140 ? 9.07 7.715 -5.699 1 93.19 140 GLY B C 1
ATOM 2770 O O . GLY B 1 140 ? 8.625 7.094 -6.664 1 93.19 140 GLY B O 1
ATOM 2771 N N . MET B 1 141 ? 9.664 7.133 -4.727 1 92.94 141 MET B N 1
ATOM 2772 C CA . MET B 1 141 ? 9.93 5.699 -4.711 1 92.94 141 MET B CA 1
ATOM 2773 C C . MET B 1 141 ? 8.633 4.906 -4.551 1 92.94 141 MET B C 1
ATOM 2775 O O . MET B 1 141 ? 8.609 3.695 -4.781 1 92.94 141 MET B O 1
ATOM 2779 N N . GLY B 1 142 ? 7.555 5.566 -4.117 1 93.69 142 GLY B N 1
ATOM 2780 C CA . GLY B 1 142 ? 6.262 4.914 -3.967 1 93.69 142 GLY B CA 1
ATOM 2781 C C . GLY B 1 142 ? 5.348 5.125 -5.156 1 93.69 142 GLY B C 1
ATOM 2782 O O . GLY B 1 142 ? 4.188 4.703 -5.141 1 93.69 142 GLY B O 1
ATOM 2783 N N . ALA B 1 143 ? 5.852 5.828 -6.184 1 91.81 143 ALA B N 1
ATOM 2784 C CA . ALA B 1 143 ? 5.055 6.074 -7.383 1 91.81 143 ALA B CA 1
ATOM 2785 C C . ALA B 1 143 ? 5.035 4.844 -8.289 1 91.81 143 ALA B C 1
ATOM 2787 O O . ALA B 1 143 ? 6.082 4.246 -8.555 1 91.81 143 ALA B O 1
ATOM 2788 N N . LEU B 1 144 ? 3.881 4.473 -8.773 1 89.12 144 LEU B N 1
ATOM 2789 C CA . LEU B 1 144 ? 3.715 3.275 -9.594 1 89.12 144 LEU B CA 1
ATOM 2790 C C . LEU B 1 144 ? 4.305 3.482 -10.984 1 89.12 144 LEU B C 1
ATOM 2792 O O . LEU B 1 144 ? 4.77 2.531 -11.609 1 89.12 144 LEU B O 1
ATOM 2796 N N . GLU B 1 145 ? 4.301 4.672 -11.398 1 78.94 145 GLU B N 1
ATOM 2797 C CA . GLU B 1 145 ? 4.695 4.934 -12.781 1 78.94 145 GLU B CA 1
ATOM 2798 C C . GLU B 1 145 ? 6.168 5.34 -12.867 1 78.94 145 GLU B C 1
ATOM 2800 O O . GLU B 1 145 ? 6.703 5.52 -13.961 1 78.94 145 GLU B O 1
ATOM 2805 N N . GLU B 1 146 ? 6.703 5.555 -11.633 1 69.88 146 GLU B N 1
ATOM 2806 C CA . GLU B 1 146 ? 8.125 5.887 -11.641 1 69.88 146 GLU B CA 1
ATOM 2807 C C . GLU B 1 146 ? 8.984 4.625 -11.594 1 69.88 146 GLU B C 1
ATOM 2809 O O . GLU B 1 146 ? 8.609 3.635 -10.961 1 69.88 146 GLU B O 1
ATOM 2814 N N . GLY B 1 147 ? 9.758 4.414 -12.609 1 62.72 147 GLY B N 1
ATOM 2815 C CA . GLY B 1 147 ? 10.617 3.242 -12.68 1 62.72 147 GLY B CA 1
ATOM 2816 C C . GLY B 1 147 ? 11.148 2.818 -11.32 1 62.72 147 GLY B C 1
ATOM 2817 O O . GLY B 1 147 ? 11.719 3.631 -10.586 1 62.72 147 GLY B O 1
ATOM 2818 N N . GLN B 1 148 ? 10.547 1.805 -10.695 1 64.25 148 GLN B N 1
ATOM 2819 C CA . GLN B 1 148 ? 11.086 1.243 -9.461 1 64.25 148 GLN B CA 1
ATOM 2820 C C . GLN B 1 148 ? 12.422 0.553 -9.711 1 64.25 148 GLN B C 1
ATOM 2822 O O . GLN B 1 148 ? 12.555 -0.244 -10.641 1 64.25 148 GLN B O 1
ATOM 2827 N N . SER B 1 149 ? 13.578 1.328 -9.406 1 60.62 149 SER B N 1
ATOM 2828 C CA . SER B 1 149 ? 14.922 0.872 -9.75 1 60.62 149 SER B CA 1
ATOM 2829 C C . SER B 1 149 ? 15.414 -0.181 -8.766 1 60.62 149 SER B C 1
ATOM 2831 O O . SER B 1 149 ? 16.5 -0.735 -8.93 1 60.62 149 SER B O 1
ATOM 2833 N N . GLY B 1 150 ? 14.688 -0.459 -7.793 1 70.06 150 GLY B N 1
ATOM 2834 C CA . GLY B 1 150 ? 15.102 -1.572 -6.957 1 70.06 150 GLY B CA 1
ATOM 2835 C C . GLY B 1 150 ? 15.453 -1.155 -5.539 1 70.06 150 GLY B C 1
ATOM 2836 O O . GLY B 1 150 ? 15.422 0.032 -5.211 1 70.06 150 GLY B O 1
ATOM 2837 N N . GLY B 1 151 ? 15.516 -2.021 -4.562 1 90.5 151 GLY B N 1
ATOM 2838 C CA . GLY B 1 151 ? 15.797 -1.992 -3.135 1 90.5 151 GLY B CA 1
ATOM 2839 C C . GLY B 1 151 ? 14.672 -1.383 -2.318 1 90.5 151 GLY B C 1
ATOM 2840 O O . GLY B 1 151 ? 13.703 -0.866 -2.877 1 90.5 151 GLY B O 1
ATOM 2841 N N . SER B 1 152 ? 14.758 -1.618 -1.12 1 94.88 152 SER B N 1
ATOM 2842 C CA . SER B 1 152 ? 13.875 -1.012 -0.127 1 94.88 152 SER B CA 1
ATOM 2843 C C . SER B 1 152 ? 12.414 -1.339 -0.412 1 94.88 152 SER B C 1
ATOM 2845 O O . SER B 1 152 ? 11.57 -0.44 -0.473 1 94.88 152 SER B O 1
ATOM 2847 N N . PRO B 1 153 ? 12.094 -2.557 -0.534 1 96.44 153 PRO B N 1
ATOM 2848 C CA . PRO B 1 153 ? 10.742 -2.938 -0.944 1 96.44 153 PRO B CA 1
ATOM 2849 C C . PRO B 1 153 ? 9.664 -2.432 0.018 1 96.44 153 PRO B C 1
ATOM 2851 O O . PRO B 1 153 ? 8.672 -1.851 -0.415 1 96.44 153 PRO B O 1
ATOM 2854 N N . SER B 1 154 ? 9.922 -2.635 1.351 1 97.94 154 SER B N 1
ATOM 2855 C CA . SER B 1 154 ? 8.883 -2.246 2.295 1 97.94 154 SER B CA 1
ATOM 2856 C C . SER B 1 154 ? 8.656 -0.737 2.281 1 97.94 154 SER B C 1
ATOM 2858 O O . SER B 1 154 ? 7.527 -0.27 2.434 1 97.94 154 SER B O 1
ATOM 2860 N N . TYR B 1 155 ? 9.734 0.048 2.094 1 97.62 155 TYR B N 1
ATOM 2861 C CA . TYR B 1 155 ? 9.602 1.496 1.987 1 97.62 155 TYR B CA 1
ATOM 2862 C C . TYR B 1 155 ? 8.789 1.879 0.754 1 97.62 155 TYR B C 1
ATOM 2864 O O . TYR B 1 155 ? 7.809 2.623 0.853 1 97.62 155 TYR B O 1
ATOM 2872 N N . ARG B 1 156 ? 9.172 1.378 -0.391 1 96.62 156 ARG B N 1
ATOM 2873 C CA . ARG B 1 156 ? 8.492 1.676 -1.65 1 96.62 156 ARG B CA 1
ATOM 2874 C C . ARG B 1 156 ? 7.012 1.321 -1.574 1 96.62 156 ARG B C 1
ATOM 2876 O O . ARG B 1 156 ? 6.152 2.16 -1.854 1 96.62 156 ARG B O 1
ATOM 2883 N N . ILE B 1 157 ? 6.738 0.132 -1.127 1 97.31 157 ILE B N 1
ATOM 2884 C CA . ILE B 1 157 ? 5.375 -0.391 -1.121 1 97.31 157 ILE B CA 1
ATOM 2885 C C . ILE B 1 157 ? 4.539 0.361 -0.087 1 97.31 157 ILE B C 1
ATOM 2887 O O . ILE B 1 157 ? 3.369 0.666 -0.33 1 97.31 157 ILE B O 1
ATOM 2891 N N . SER B 1 158 ? 5.125 0.667 1.09 1 98.38 158 SER B N 1
ATOM 2892 C CA . SER B 1 158 ? 4.402 1.436 2.098 1 98.38 158 SER B CA 1
ATOM 2893 C C . SER B 1 158 ? 4.012 2.811 1.567 1 98.38 158 SER B C 1
ATOM 2895 O O . SER B 1 158 ? 2.912 3.299 1.845 1 98.38 158 SER B O 1
ATOM 2897 N N . LYS B 1 159 ? 4.906 3.41 0.818 1 97.69 159 LYS B N 1
ATOM 2898 C CA . LYS B 1 159 ? 4.617 4.738 0.279 1 97.69 159 LYS B CA 1
ATOM 2899 C C . LYS B 1 159 ? 3.604 4.66 -0.859 1 97.69 159 LYS B C 1
ATOM 2901 O O . LYS B 1 159 ? 2.793 5.57 -1.037 1 97.69 159 LYS B O 1
ATOM 2906 N N . THR B 1 160 ? 3.619 3.592 -1.61 1 96.75 160 THR B N 1
ATOM 2907 C CA . THR B 1 160 ? 2.539 3.361 -2.561 1 96.75 160 THR B CA 1
ATOM 2908 C C . THR B 1 160 ? 1.196 3.266 -1.842 1 96.75 160 THR B C 1
ATOM 2910 O O . THR B 1 160 ? 0.213 3.875 -2.268 1 96.75 160 THR B O 1
ATOM 2913 N N . GLY B 1 161 ? 1.194 2.459 -0.766 1 98 161 GLY B N 1
ATOM 2914 C CA . GLY B 1 161 ? -0.011 2.377 0.043 1 98 161 GLY B CA 1
ATOM 2915 C C . GLY B 1 161 ? -0.464 3.721 0.579 1 98 161 GLY B C 1
ATOM 2916 O O . GLY B 1 161 ? -1.663 4.008 0.617 1 98 161 GLY B O 1
ATOM 2917 N N . LEU B 1 162 ? 0.477 4.527 0.967 1 98.31 162 LEU B N 1
ATOM 2918 C CA . LEU B 1 162 ? 0.178 5.863 1.468 1 98.31 162 LEU B CA 1
ATOM 2919 C C . LEU B 1 162 ? -0.475 6.715 0.385 1 98.31 162 LEU B C 1
ATOM 2921 O O . LEU B 1 162 ? -1.389 7.492 0.667 1 98.31 162 LEU B O 1
ATOM 2925 N N . ASN B 1 163 ? 0.009 6.582 -0.838 1 96.5 163 ASN B N 1
ATOM 2926 C CA . ASN B 1 163 ? -0.646 7.242 -1.963 1 96.5 163 ASN B CA 1
ATOM 2927 C C . ASN B 1 163 ? -2.072 6.734 -2.158 1 96.5 163 ASN B C 1
ATOM 2929 O O . ASN B 1 163 ? -2.977 7.512 -2.469 1 96.5 163 ASN B O 1
ATOM 2933 N N . GLY B 1 164 ? -2.217 5.43 -1.964 1 96.44 164 GLY B N 1
ATOM 2934 C CA . GLY B 1 164 ? -3.561 4.875 -1.976 1 96.44 164 GLY B CA 1
ATOM 2935 C C . GLY B 1 164 ? -4.469 5.488 -0.929 1 96.44 164 GLY B C 1
ATOM 2936 O O . GLY B 1 164 ? -5.633 5.785 -1.208 1 96.44 164 GLY B O 1
ATOM 2937 N N . LEU B 1 165 ? -3.971 5.715 0.256 1 97.5 165 LEU B N 1
ATOM 2938 C CA . LEU B 1 165 ? -4.727 6.379 1.312 1 97.5 165 LEU B CA 1
ATOM 2939 C C . LEU B 1 165 ? -5.164 7.77 0.869 1 97.5 165 LEU B C 1
ATOM 2941 O O . LEU B 1 165 ? -6.293 8.188 1.146 1 97.5 165 LEU B O 1
ATOM 2945 N N . THR B 1 166 ? -4.332 8.453 0.153 1 97.19 166 THR B N 1
ATOM 2946 C CA . THR B 1 166 ? -4.617 9.812 -0.317 1 97.19 166 THR B CA 1
ATOM 2947 C C . THR B 1 166 ? -5.816 9.812 -1.259 1 97.19 166 THR B C 1
ATOM 2949 O O . THR B 1 166 ? -6.762 10.586 -1.064 1 97.19 166 THR B O 1
ATOM 2952 N N . VAL B 1 167 ? -5.766 8.945 -2.209 1 95.69 167 VAL B N 1
ATOM 2953 C CA . VAL B 1 167 ? -6.832 8.906 -3.201 1 95.69 167 VAL B CA 1
ATOM 2954 C C . VAL B 1 167 ? -8.125 8.414 -2.549 1 95.69 167 VAL B C 1
ATOM 2956 O O . VAL B 1 167 ? -9.211 8.891 -2.883 1 95.69 167 VAL B O 1
ATOM 2959 N N . TYR B 1 168 ? -7.973 7.484 -1.619 1 96.5 168 TYR B N 1
ATOM 2960 C CA . TYR B 1 168 ? -9.148 7.012 -0.892 1 96.5 168 TYR B CA 1
ATOM 2961 C C . TYR B 1 168 ? -9.82 8.156 -0.149 1 96.5 168 TYR B C 1
ATOM 2963 O O . TYR B 1 168 ? -11.039 8.328 -0.239 1 96.5 168 TYR B O 1
ATOM 2971 N N . LEU B 1 169 ? -9.055 8.922 0.6 1 97.12 169 LEU B N 1
ATOM 2972 C CA . LEU B 1 169 ? -9.594 10.023 1.387 1 97.12 169 LEU B CA 1
ATOM 2973 C C . LEU B 1 169 ? -10.305 11.031 0.492 1 97.12 169 LEU B C 1
ATOM 2975 O O . LEU B 1 169 ? -11.375 11.539 0.842 1 97.12 169 LEU B O 1
ATOM 2979 N N . ASP B 1 170 ? -9.672 11.328 -0.605 1 96.12 170 ASP B N 1
ATOM 2980 C CA . ASP B 1 170 ? -10.297 12.242 -1.557 1 96.12 170 ASP B CA 1
ATOM 2981 C C . ASP B 1 170 ? -11.633 11.688 -2.051 1 96.12 170 ASP B C 1
ATOM 2983 O O . ASP B 1 170 ? -12.633 12.406 -2.1 1 96.12 170 ASP B O 1
ATOM 2987 N N . GLY B 1 171 ? -11.656 10.438 -2.439 1 94.75 171 GLY B N 1
ATOM 2988 C CA . GLY B 1 171 ? -12.875 9.812 -2.936 1 94.75 171 GLY B CA 1
ATOM 2989 C C . GLY B 1 171 ? -13.984 9.758 -1.899 1 94.75 171 GLY B C 1
ATOM 2990 O O . GLY B 1 171 ? -15.156 9.961 -2.225 1 94.75 171 GLY B O 1
ATOM 2991 N N . GLN B 1 172 ? -13.594 9.453 -0.676 1 95.38 172 GLN B N 1
ATOM 2992 C CA . GLN B 1 172 ? -14.578 9.227 0.381 1 95.38 172 GLN B CA 1
ATOM 2993 C C . GLN B 1 172 ? -15.07 10.555 0.961 1 95.38 172 GLN B C 1
ATOM 2995 O O . GLN B 1 172 ? -16.25 10.695 1.27 1 95.38 172 GLN B O 1
ATOM 3000 N N . TYR B 1 173 ? -14.164 11.523 1.048 1 96.12 173 TYR B N 1
ATOM 3001 C CA . TYR B 1 173 ? -14.508 12.695 1.857 1 96.12 173 TYR B CA 1
ATOM 3002 C C . TYR B 1 173 ? -14.32 13.977 1.065 1 96.12 173 TYR B C 1
ATOM 3004 O O . TYR B 1 173 ? -14.547 15.078 1.585 1 96.12 173 TYR B O 1
ATOM 3012 N N . GLY B 1 174 ? -13.836 13.891 -0.211 1 95.19 174 GLY B N 1
ATOM 3013 C CA . GLY B 1 174 ? -13.633 15.094 -1.006 1 95.19 174 GLY B CA 1
ATOM 3014 C C . GLY B 1 174 ? -14.883 15.945 -1.137 1 95.19 174 GLY B C 1
ATOM 3015 O O . GLY B 1 174 ? -14.82 17.172 -1.041 1 95.19 174 GLY B O 1
ATOM 3016 N N . ASP B 1 175 ? -16.016 15.297 -1.319 1 94.5 175 ASP B N 1
ATOM 3017 C CA . ASP B 1 175 ? -17.281 16 -1.466 1 94.5 175 ASP B CA 1
ATOM 3018 C C . ASP B 1 175 ? -17.719 16.625 -0.14 1 94.5 175 ASP B C 1
ATOM 3020 O O . ASP B 1 175 ? -18.578 17.516 -0.117 1 94.5 175 ASP B O 1
ATOM 3024 N N . ASP B 1 176 ? -17.141 16.094 0.967 1 95.44 176 ASP B N 1
ATOM 3025 C CA . ASP B 1 176 ? -17.453 16.641 2.283 1 95.44 176 ASP B CA 1
ATOM 3026 C C . ASP B 1 176 ? -16.5 17.797 2.623 1 95.44 176 ASP B C 1
ATOM 3028 O O . ASP B 1 176 ? -16.578 18.359 3.717 1 95.44 176 ASP B O 1
ATOM 3032 N N . GLY B 1 177 ? -15.578 18.047 1.676 1 96.5 177 GLY B N 1
ATOM 3033 C CA . GLY B 1 177 ? -14.75 19.234 1.828 1 96.5 177 GLY B CA 1
ATOM 3034 C C . GLY B 1 177 ? -13.32 18.922 2.213 1 96.5 177 GLY B C 1
ATOM 3035 O O . GLY B 1 177 ? -12.484 19.828 2.299 1 96.5 177 GLY B O 1
ATOM 3036 N N . LEU B 1 178 ? -13.008 17.656 2.469 1 97.69 178 LEU B N 1
ATOM 3037 C CA . LEU B 1 178 ? -11.648 17.297 2.84 1 97.69 178 LEU B CA 1
ATOM 3038 C C . LEU B 1 178 ? -10.703 17.438 1.65 1 97.69 178 LEU B C 1
ATOM 3040 O O . LEU B 1 178 ? -11.047 17.047 0.532 1 97.69 178 LEU B O 1
ATOM 3044 N N . ILE B 1 179 ? -9.562 18.016 1.834 1 98.31 179 ILE B N 1
ATOM 3045 C CA . ILE B 1 179 ? -8.492 18.078 0.838 1 98.31 179 ILE B CA 1
ATOM 3046 C C . ILE B 1 179 ? -7.352 17.156 1.243 1 98.31 179 ILE B C 1
ATOM 3048 O O . ILE B 1 179 ? -6.676 17.406 2.246 1 98.31 179 ILE B O 1
ATOM 3052 N N . ALA B 1 180 ? -7.195 16.094 0.528 1 97.94 180 ALA B N 1
ATOM 3053 C CA . ALA B 1 180 ? -6.129 15.141 0.802 1 97.94 180 ALA B CA 1
ATOM 3054 C C . ALA B 1 180 ? -5.152 15.055 -0.37 1 97.94 180 ALA B C 1
ATOM 3056 O O . ALA B 1 180 ? -5.555 14.758 -1.498 1 97.94 180 ALA B O 1
ATOM 3057 N N . ASN B 1 181 ? -3.875 15.328 -0.087 1 98.38 181 ASN B N 1
ATOM 3058 C CA . ASN B 1 181 ? -2.836 15.227 -1.105 1 98.38 181 ASN B CA 1
ATOM 3059 C C . ASN B 1 181 ? -1.589 14.523 -0.566 1 98.38 181 ASN B C 1
ATOM 3061 O O . ASN B 1 181 ? -1.385 14.461 0.647 1 98.38 181 ASN B O 1
ATOM 3065 N N . SER B 1 182 ? -0.872 13.945 -1.443 1 98.25 182 SER B N 1
ATOM 3066 C CA . SER B 1 182 ? 0.435 13.383 -1.121 1 98.25 182 SER B CA 1
ATOM 3067 C C . SER B 1 182 ? 1.557 14.164 -1.794 1 98.25 182 SER B C 1
ATOM 3069 O O . SER B 1 182 ? 1.322 14.883 -2.77 1 98.25 182 SER B O 1
ATOM 3071 N N . VAL B 1 183 ? 2.799 14.023 -1.19 1 98.62 183 VAL B N 1
ATOM 3072 C CA . VAL B 1 183 ? 3.91 14.82 -1.698 1 98.62 183 VAL B CA 1
ATOM 3073 C C . VAL B 1 183 ? 5.191 13.992 -1.687 1 98.62 183 VAL B C 1
ATOM 3075 O O . VAL B 1 183 ? 5.438 13.227 -0.75 1 98.62 183 VAL B O 1
ATOM 3078 N N . CYS B 1 184 ? 5.953 14.062 -2.707 1 97.44 184 CYS B N 1
ATOM 3079 C CA . CYS B 1 184 ? 7.348 13.641 -2.752 1 97.44 184 CYS B CA 1
ATOM 3080 C C . CYS B 1 184 ? 8.281 14.812 -2.477 1 97.44 184 CYS B C 1
ATOM 3082 O O . CYS B 1 184 ? 8.461 15.688 -3.328 1 97.44 184 CYS B O 1
ATOM 3084 N N . PRO B 1 185 ? 8.859 14.805 -1.354 1 97.75 185 PRO B N 1
ATOM 3085 C CA . PRO B 1 185 ? 9.75 15.922 -1.036 1 97.75 185 PRO B CA 1
ATOM 3086 C C . PRO B 1 185 ? 11.047 15.891 -1.831 1 97.75 185 PRO B C 1
ATOM 3088 O O . PRO B 1 185 ? 11.82 16.844 -1.805 1 97.75 185 PRO B O 1
ATOM 3091 N N . GLY B 1 186 ? 11.273 14.789 -2.588 1 95.31 186 GLY B N 1
ATOM 3092 C CA . GLY B 1 186 ? 12.562 14.562 -3.213 1 95.31 186 GLY B CA 1
ATOM 3093 C C . GLY B 1 186 ? 13.57 13.914 -2.281 1 95.31 186 GLY B C 1
ATOM 3094 O O . GLY B 1 186 ? 13.211 13.406 -1.219 1 95.31 186 GLY B O 1
ATOM 3095 N N . TRP B 1 187 ? 14.797 13.828 -2.775 1 95.56 187 TRP B N 1
ATOM 3096 C CA . TRP B 1 187 ? 15.883 13.273 -1.976 1 95.56 187 TRP B CA 1
ATOM 3097 C C . TRP B 1 187 ? 16.516 14.344 -1.088 1 95.56 187 TRP B C 1
ATOM 3099 O O . TRP B 1 187 ? 17.375 15.102 -1.534 1 95.56 187 TRP B O 1
ATOM 3109 N N . VAL B 1 188 ? 16.125 14.352 0.2 1 97.38 188 VAL B N 1
ATOM 3110 C CA . VAL B 1 188 ? 16.391 15.469 1.102 1 97.38 188 VAL B CA 1
ATOM 3111 C C . VAL B 1 188 ? 17.5 15.094 2.074 1 97.38 188 VAL B C 1
ATOM 3113 O O . VAL B 1 188 ? 17.531 13.977 2.6 1 97.38 188 VAL B O 1
ATOM 3116 N N . ARG B 1 189 ? 18.375 16.031 2.383 1 96.56 189 ARG B N 1
ATOM 3117 C CA . ARG B 1 189 ? 19.5 15.82 3.287 1 96.56 189 ARG B CA 1
ATOM 3118 C C . ARG B 1 189 ? 19.031 15.805 4.742 1 96.56 189 ARG B C 1
ATOM 3120 O O . ARG B 1 189 ? 19.078 16.828 5.426 1 96.56 189 ARG B O 1
ATOM 3127 N N . THR B 1 190 ? 18.594 14.742 5.18 1 95.62 190 THR B N 1
ATOM 3128 C CA . THR B 1 190 ? 18.203 14.414 6.547 1 95.62 190 THR B CA 1
ATOM 3129 C C . THR B 1 190 ? 18.969 13.188 7.047 1 95.62 190 THR B C 1
ATOM 3131 O O . THR B 1 190 ? 19.766 12.609 6.316 1 95.62 190 THR B O 1
ATOM 3134 N N . ASP B 1 191 ? 18.781 12.852 8.312 1 92.75 191 ASP B N 1
ATOM 3135 C CA . ASP B 1 191 ? 19.359 11.609 8.805 1 92.75 191 ASP B CA 1
ATOM 3136 C C . ASP B 1 191 ? 18.953 10.43 7.938 1 92.75 191 ASP B C 1
ATOM 3138 O O . ASP B 1 191 ? 19.734 9.508 7.715 1 92.75 191 ASP B O 1
ATOM 3142 N N . MET B 1 192 ? 17.781 10.445 7.395 1 92.12 192 MET B N 1
ATOM 3143 C CA . MET B 1 192 ? 17.266 9.367 6.562 1 92.12 192 MET B CA 1
ATOM 3144 C C . MET B 1 192 ? 17.844 9.43 5.156 1 92.12 192 MET B C 1
ATOM 3146 O O . MET B 1 192 ? 18.234 8.398 4.594 1 92.12 192 MET B O 1
ATOM 3150 N N . GLY B 1 193 ? 17.969 10.641 4.555 1 92.94 193 GLY B N 1
ATOM 3151 C CA . GLY B 1 193 ? 18.391 10.805 3.174 1 92.94 193 GLY B CA 1
ATOM 3152 C C . GLY B 1 193 ? 19.891 10.711 2.988 1 92.94 193 GLY B C 1
ATOM 3153 O O . GLY B 1 193 ? 20.375 10.398 1.896 1 92.94 193 GLY B O 1
ATOM 3154 N N . GLY B 1 194 ? 20.594 11.062 4.082 1 93.06 194 GLY B N 1
ATOM 3155 C CA . GLY B 1 194 ? 22.047 11.023 4.02 1 93.06 194 GLY B CA 1
ATOM 3156 C C . GLY B 1 194 ? 22.656 12.305 3.494 1 93.06 194 GLY B C 1
ATOM 3157 O O . GLY B 1 194 ? 21.953 13.156 2.945 1 93.06 194 GLY B O 1
ATOM 3158 N N . GLU B 1 195 ? 23.922 12.375 3.559 1 93.44 195 GLU B N 1
ATOM 3159 C CA . GLU B 1 195 ? 24.656 13.602 3.242 1 93.44 195 GLU B CA 1
ATOM 3160 C C . GLU B 1 195 ? 24.703 13.836 1.735 1 93.44 195 GLU B C 1
ATOM 3162 O O . GLU B 1 195 ? 24.844 14.977 1.286 1 93.44 195 GLU B O 1
ATOM 3167 N N . GLU B 1 196 ? 24.516 12.828 0.968 1 94.31 196 GLU B N 1
ATOM 3168 C CA . GLU B 1 196 ? 24.672 12.922 -0.48 1 94.31 196 GLU B CA 1
ATOM 3169 C C . GLU B 1 196 ? 23.375 13.367 -1.15 1 94.31 196 GLU B C 1
ATOM 3171 O O . GLU B 1 196 ? 23.344 13.625 -2.355 1 94.31 196 GLU B O 1
ATOM 3176 N N . ALA B 1 197 ? 22.297 13.484 -0.325 1 95.38 197 ALA B N 1
ATOM 3177 C CA . ALA B 1 197 ? 21.016 13.914 -0.894 1 95.38 197 ALA B CA 1
ATOM 3178 C C . ALA B 1 197 ? 21.141 15.297 -1.525 1 95.38 197 ALA B C 1
ATOM 3180 O O . ALA B 1 197 ? 21.844 16.172 -1.001 1 95.38 197 ALA B O 1
ATOM 3181 N N . ASP B 1 198 ? 20.391 15.578 -2.584 1 96.5 198 ASP B N 1
ATOM 3182 C CA . ASP B 1 198 ? 20.625 16.781 -3.385 1 96.5 198 ASP B CA 1
ATOM 3183 C C . ASP B 1 198 ? 19.719 17.922 -2.92 1 96.5 198 ASP B C 1
ATOM 3185 O O . ASP B 1 198 ? 19.844 19.047 -3.412 1 96.5 198 ASP B O 1
ATOM 3189 N N . ARG B 1 199 ? 18.781 17.656 -2.012 1 97.94 199 ARG B N 1
ATOM 3190 C CA . ARG B 1 199 ? 17.875 18.703 -1.559 1 97.94 199 ARG B CA 1
ATOM 3191 C C . ARG B 1 199 ? 18.109 19.031 -0.09 1 97.94 199 ARG B C 1
ATOM 3193 O O . ARG B 1 199 ? 18.375 18.141 0.721 1 97.94 199 ARG B O 1
ATOM 3200 N N . SER B 1 200 ? 18 20.344 0.162 1 98.31 200 SER B N 1
ATOM 3201 C CA . SER B 1 200 ? 18.031 20.781 1.556 1 98.31 200 SER B CA 1
ATOM 3202 C C . SER B 1 200 ? 16.719 20.453 2.27 1 98.31 200 SER B C 1
ATOM 3204 O O . SER B 1 200 ? 15.711 20.172 1.626 1 98.31 200 SER B O 1
ATOM 3206 N N . VAL B 1 201 ? 16.766 20.469 3.555 1 98.44 201 VAL B N 1
ATOM 3207 C CA . VAL B 1 201 ? 15.57 20.266 4.367 1 98.44 201 VAL B CA 1
ATOM 3208 C C . VAL B 1 201 ? 14.531 21.344 4.035 1 98.44 201 VAL B C 1
ATOM 3210 O O . VAL B 1 201 ? 13.344 21.047 3.936 1 98.44 201 VAL B O 1
ATOM 3213 N N . GLU B 1 202 ? 14.969 22.625 3.82 1 98.44 202 GLU B N 1
ATOM 3214 C CA . GLU B 1 202 ? 14.086 23.719 3.461 1 98.44 202 GLU B CA 1
ATOM 3215 C C . GLU B 1 202 ? 13.336 23.438 2.162 1 98.44 202 GLU B C 1
ATOM 3217 O O . GLU B 1 202 ? 12.125 23.656 2.076 1 98.44 202 GLU B O 1
ATOM 3222 N N . LYS B 1 203 ? 14.094 22.906 1.217 1 98.56 203 LYS B N 1
ATOM 3223 C CA . LYS B 1 203 ? 13.469 22.594 -0.065 1 98.56 203 LYS B CA 1
ATOM 3224 C C . LYS B 1 203 ? 12.492 21.422 0.071 1 98.56 203 LYS B C 1
ATOM 3226 O O . LYS B 1 203 ? 11.406 21.438 -0.517 1 98.56 203 LYS B O 1
ATOM 3231 N N . GLY B 1 204 ? 12.82 20.438 0.835 1 98.56 204 GLY B N 1
ATOM 3232 C CA . GLY B 1 204 ? 11.953 19.281 1.05 1 98.56 204 GLY B CA 1
ATOM 3233 C C . GLY B 1 204 ? 10.656 19.641 1.756 1 98.56 204 GLY B C 1
ATOM 3234 O O . GLY B 1 204 ? 9.617 19.016 1.509 1 98.56 204 GLY B O 1
ATOM 3235 N N . ALA B 1 205 ? 10.688 20.656 2.607 1 98.88 205 ALA B N 1
ATOM 3236 C CA . ALA B 1 205 ? 9.523 21.031 3.412 1 98.88 205 ALA B CA 1
ATOM 3237 C C . ALA B 1 205 ? 8.641 22.016 2.666 1 98.88 205 ALA B C 1
ATOM 3239 O O . ALA B 1 205 ? 7.512 22.297 3.092 1 98.88 205 ALA B O 1
ATOM 3240 N N . GLU B 1 206 ? 9.07 22.5 1.548 1 98.81 206 GLU B N 1
ATOM 3241 C CA . GLU B 1 206 ? 8.391 23.578 0.84 1 98.81 206 GLU B CA 1
ATOM 3242 C C . GLU B 1 206 ? 7.02 23.141 0.341 1 98.81 206 GLU B C 1
ATOM 3244 O O . GLU B 1 206 ? 6.004 23.766 0.655 1 98.81 206 GLU B O 1
ATOM 3249 N N . THR B 1 207 ? 6.992 22.094 -0.402 1 98.88 207 THR B N 1
ATOM 3250 C CA . THR B 1 207 ? 5.738 21.672 -1.024 1 98.88 207 THR B CA 1
ATOM 3251 C C . THR B 1 207 ? 4.758 21.156 0.025 1 98.88 207 THR B C 1
ATOM 3253 O O . THR B 1 207 ? 3.568 21.484 -0.018 1 98.88 207 THR B O 1
ATOM 3256 N N . PRO B 1 208 ? 5.184 20.359 1.051 1 98.94 208 PRO B N 1
ATOM 3257 C CA . PRO B 1 208 ? 4.195 19.969 2.059 1 98.94 208 PRO B CA 1
ATOM 3258 C C . PRO B 1 208 ? 3.658 21.156 2.852 1 98.94 208 PRO B C 1
ATOM 3260 O O . PRO B 1 208 ? 2.484 21.172 3.234 1 98.94 208 PRO B O 1
ATOM 3263 N N . THR B 1 209 ? 4.457 22.156 3.086 1 98.94 209 THR B N 1
ATOM 3264 C CA . THR B 1 209 ? 3.977 23.391 3.721 1 98.94 209 THR B CA 1
ATOM 3265 C C . THR B 1 209 ? 2.965 24.094 2.826 1 98.94 209 THR B C 1
ATOM 3267 O O . THR B 1 209 ? 1.915 24.531 3.299 1 98.94 209 THR B O 1
ATOM 3270 N N . TRP B 1 210 ? 3.301 24.156 1.56 1 98.88 210 TRP B N 1
ATOM 3271 C CA . TRP B 1 210 ? 2.432 24.781 0.572 1 98.88 210 TRP B CA 1
ATOM 3272 C C . TRP B 1 210 ? 1.089 24.062 0.491 1 98.88 210 TRP B C 1
ATOM 3274 O O . TRP B 1 210 ? 0.035 24.703 0.503 1 98.88 210 TRP B O 1
ATOM 3284 N N . LEU B 1 211 ? 1.07 22.797 0.458 1 98.94 211 LEU B N 1
ATOM 3285 C CA . LEU B 1 211 ? -0.152 22 0.436 1 98.94 211 LEU B CA 1
ATOM 3286 C C . LEU B 1 211 ? -0.983 22.234 1.69 1 98.94 211 LEU B C 1
ATOM 3288 O O . LEU B 1 211 ? -2.215 22.25 1.633 1 98.94 211 LEU B O 1
ATOM 3292 N N . SER B 1 212 ? -0.351 22.422 2.816 1 98.88 212 SER B N 1
ATOM 3293 C CA . SER B 1 212 ? -1.02 22.656 4.094 1 98.88 212 SER B CA 1
ATOM 3294 C C . SER B 1 212 ? -1.743 24 4.105 1 98.88 212 SER B C 1
ATOM 3296 O O . SER B 1 212 ? -2.531 24.266 5.012 1 98.88 212 SER B O 1
ATOM 3298 N N . ARG B 1 213 ? -1.536 24.812 3.072 1 98.88 213 ARG B N 1
ATOM 3299 C CA . ARG B 1 213 ? -2.135 26.141 3.01 1 98.88 213 ARG B CA 1
ATOM 3300 C C . ARG B 1 213 ? -3.326 26.156 2.057 1 98.88 213 ARG B C 1
ATOM 3302 O O . ARG B 1 213 ? -3.953 27.203 1.862 1 98.88 213 ARG B O 1
ATOM 3309 N N . PHE B 1 214 ? -3.607 25.062 1.425 1 98.75 214 PHE B N 1
ATOM 3310 C CA . PHE B 1 214 ? -4.68 25.016 0.438 1 98.75 214 PHE B CA 1
ATOM 3311 C C . PHE B 1 214 ? -5.996 25.469 1.051 1 98.75 214 PHE B C 1
ATOM 3313 O O . PHE B 1 214 ? -6.324 25.094 2.18 1 98.75 214 PHE B O 1
ATOM 3320 N N . GLU B 1 215 ? -6.785 26.266 0.362 1 98.12 215 GLU B N 1
ATOM 3321 C CA . GLU B 1 215 ? -8.133 26.672 0.739 1 98.12 215 GLU B CA 1
ATOM 3322 C C . GLU B 1 215 ? -9.172 25.688 0.216 1 98.12 215 GLU B C 1
ATOM 3324 O O . GLU B 1 215 ? -8.875 24.859 -0.651 1 98.12 215 GLU B O 1
ATOM 3329 N N . ALA B 1 216 ? -10.398 25.875 0.812 1 96.94 216 ALA B N 1
ATOM 3330 C CA . ALA B 1 216 ? -11.516 25.047 0.331 1 96.94 216 ALA B CA 1
ATOM 3331 C C . ALA B 1 216 ? -11.664 25.172 -1.183 1 96.94 216 ALA B C 1
ATOM 3333 O O . ALA B 1 216 ? -11.547 26.266 -1.741 1 96.94 216 ALA B O 1
ATOM 3334 N N . GLY B 1 217 ? -11.836 23.984 -1.838 1 94.88 217 GLY B N 1
ATOM 3335 C CA . GLY B 1 217 ? -12.023 23.984 -3.279 1 94.88 217 GLY B CA 1
ATOM 3336 C C . GLY B 1 217 ? -10.734 23.734 -4.047 1 94.88 217 GLY B C 1
ATOM 3337 O O . GLY B 1 217 ? -10.75 23.594 -5.27 1 94.88 217 GLY B O 1
ATOM 3338 N N . SER B 1 218 ? -9.609 23.703 -3.381 1 97.69 218 SER B N 1
ATOM 3339 C CA . SER B 1 218 ? -8.328 23.406 -4.012 1 97.69 218 SER B CA 1
ATOM 3340 C C . SER B 1 218 ? -8.242 21.938 -4.426 1 97.69 218 SER B C 1
ATOM 3342 O O . SER B 1 218 ? -9.055 21.125 -3.994 1 97.69 218 SER B O 1
ATOM 3344 N N . PRO B 1 219 ? -7.254 21.609 -5.312 1 97.5 219 PRO B N 1
ATOM 3345 C CA . PRO B 1 219 ? -7.121 20.234 -5.789 1 97.5 219 PRO B CA 1
ATOM 3346 C C . PRO B 1 219 ? -6.871 19.234 -4.656 1 97.5 219 PRO B C 1
ATOM 3348 O O . PRO B 1 219 ? -6.164 19.547 -3.695 1 97.5 219 PRO B O 1
ATOM 3351 N N . SER B 1 220 ? -7.453 18.094 -4.801 1 96.31 220 SER B N 1
ATOM 3352 C CA . SER B 1 220 ? -7.352 17 -3.842 1 96.31 220 SER B CA 1
ATOM 3353 C C . SER B 1 220 ? -7.145 15.664 -4.547 1 96.31 220 SER B C 1
ATOM 3355 O O . SER B 1 220 ? -7.465 15.523 -5.73 1 96.31 220 SER B O 1
ATOM 3357 N N . GLY B 1 221 ? -6.516 14.734 -3.867 1 95.62 221 GLY B N 1
ATOM 3358 C CA . GLY B 1 221 ? -6.312 13.398 -4.414 1 95.62 221 GLY B CA 1
ATOM 3359 C C . GLY B 1 221 ? -5.148 13.32 -5.383 1 95.62 221 GLY B C 1
ATOM 3360 O O . GLY B 1 221 ? -5.141 12.484 -6.289 1 95.62 221 GLY B O 1
ATOM 3361 N N . LYS B 1 222 ? -4.215 14.25 -5.223 1 96.5 222 LYS B N 1
ATOM 3362 C CA . LYS B 1 222 ? -3.129 14.352 -6.191 1 96.5 222 LYS B CA 1
ATOM 3363 C C . LYS B 1 222 ? -1.781 14.055 -5.539 1 96.5 222 LYS B C 1
ATOM 3365 O O . LYS B 1 222 ? -1.672 14.039 -4.312 1 96.5 222 LYS B O 1
ATOM 3370 N N . PHE B 1 223 ? -0.809 13.75 -6.348 1 96 223 PHE B N 1
ATOM 3371 C CA . PHE B 1 223 ? 0.587 13.562 -5.969 1 96 223 PHE B CA 1
ATOM 3372 C C . PHE B 1 223 ? 1.442 14.719 -6.465 1 96 223 PHE B C 1
ATOM 3374 O O . PHE B 1 223 ? 1.468 15.016 -7.66 1 96 223 PHE B O 1
ATOM 3381 N N . TRP B 1 224 ? 2.148 15.352 -5.496 1 97.94 224 TRP B N 1
ATOM 3382 C CA . TRP B 1 224 ? 2.805 16.609 -5.809 1 97.94 224 TRP B CA 1
ATOM 3383 C C . TRP B 1 224 ? 4.316 16.5 -5.633 1 97.94 224 TRP B C 1
ATOM 3385 O O . TRP B 1 224 ? 4.793 15.797 -4.742 1 97.94 224 TRP B O 1
ATOM 3395 N N . ARG B 1 225 ? 5.094 17.203 -6.438 1 97.31 225 ARG B N 1
ATOM 3396 C CA . ARG B 1 225 ? 6.516 17.5 -6.285 1 97.31 225 ARG B CA 1
ATOM 3397 C C . ARG B 1 225 ? 6.84 18.891 -6.801 1 97.31 225 ARG B C 1
ATOM 3399 O O . ARG B 1 225 ? 6.484 19.25 -7.93 1 97.31 225 ARG B O 1
ATOM 3406 N N . ASP B 1 226 ? 7.461 19.734 -6.008 1 98.06 226 ASP B N 1
ATOM 3407 C CA . ASP B 1 226 ? 7.848 21.094 -6.371 1 98.06 226 ASP B CA 1
ATOM 3408 C C . ASP B 1 226 ? 6.637 21.906 -6.84 1 98.06 226 ASP B C 1
ATOM 3410 O O . ASP B 1 226 ? 6.68 22.547 -7.891 1 98.06 226 ASP B O 1
ATOM 3414 N N . LYS B 1 227 ? 5.531 21.719 -6.109 1 98.12 227 LYS B N 1
ATOM 3415 C CA . LYS B 1 227 ? 4.277 22.453 -6.254 1 98.12 227 LYS B CA 1
ATOM 3416 C C . LYS B 1 227 ? 3.617 22.156 -7.598 1 98.12 227 LYS B C 1
ATOM 3418 O O . LYS B 1 227 ? 2.838 22.969 -8.102 1 98.12 227 LYS B O 1
ATOM 3423 N N . GLU B 1 228 ? 3.984 20.984 -8.188 1 97.62 228 GLU B N 1
ATOM 3424 C CA . GLU B 1 228 ? 3.355 20.516 -9.414 1 97.62 228 GLU B CA 1
ATOM 3425 C C . GLU B 1 228 ? 2.84 19.094 -9.25 1 97.62 228 GLU B C 1
ATOM 3427 O O . GLU B 1 228 ? 3.473 18.266 -8.586 1 97.62 228 GLU B O 1
ATOM 3432 N N . VAL B 1 229 ? 1.726 18.844 -9.906 1 96.56 229 VAL B N 1
ATOM 3433 C CA . VAL B 1 229 ? 1.185 17.484 -9.891 1 96.56 229 VAL B CA 1
ATOM 3434 C C . VAL B 1 229 ? 2.07 16.562 -10.727 1 96.56 229 VAL B C 1
ATOM 3436 O O . VAL B 1 229 ? 2.49 16.922 -11.828 1 96.56 229 VAL B O 1
ATOM 3439 N N . ILE B 1 230 ? 2.432 15.453 -10.133 1 93.69 230 ILE B N 1
ATOM 3440 C CA . ILE B 1 230 ? 3.217 14.469 -10.867 1 93.69 230 ILE B CA 1
ATOM 3441 C C . ILE B 1 230 ? 2.465 13.148 -10.922 1 93.69 230 ILE B C 1
ATOM 3443 O O . ILE B 1 230 ? 1.474 12.961 -10.211 1 93.69 230 ILE B O 1
ATOM 3447 N N . ASP B 1 231 ? 2.889 12.289 -11.758 1 88.31 231 ASP B N 1
ATOM 3448 C CA . ASP B 1 231 ? 2.252 10.992 -11.93 1 88.31 231 ASP B CA 1
ATOM 3449 C C . ASP B 1 231 ? 2.514 10.086 -10.734 1 88.31 231 ASP B C 1
ATOM 3451 O O . ASP B 1 231 ? 3.572 10.164 -10.109 1 88.31 231 ASP B O 1
ATOM 3455 N N . TRP B 1 232 ? 1.539 9.258 -10.539 1 86.31 232 TRP B N 1
ATOM 3456 C CA . TRP B 1 232 ? 1.656 8.289 -9.453 1 86.31 232 TRP B CA 1
ATOM 3457 C C . TRP B 1 232 ? 2.586 7.141 -9.844 1 86.31 232 TRP B C 1
ATOM 3459 O O . TRP B 1 232 ? 2.625 6.734 -11.008 1 86.31 232 TRP B O 1
#

Foldseek 3Di:
DAFDFDQAQALAEEEFAPCLWFLNLVLQVLNVVSHYAYEYEDQDPPGDHDPNHHYAHDDLLDLVSLQVVLVVCCVVRVAHAYYELDFAAFFPFDFPVPDDPVVLVVRLSGLAVSVVSNCVNRVVRNLVDAAREYEYEAAPLLFPPRPNPGGRVSNNVSRVNSLVVFLVCCVVCVVSRYAGEYEHLAQEPTPRSHPPGPHYSNSSNVQSSRRRGTGGPGDGSFYDYPVDGDHD/DAFDFDQAQALAEEEFEPCLWFLNLVLQVLNVVSHYAYEYEDQDPPGDHDPRHHYAHDDLLDLVSLQVVLVVCCVVRVAHAEYELDFAAFFPFAFPVPDDPVVLVVRLSGLAVSVVSNCVNRVVRNLVDAAREYEYEAAPLLFPPRPNPGGRVSNNVSRVNSLVVFLVCCVVCVVSRYAGEYEHLAQEPTPRSHPPGPHYSNSSNVQSSRRRGTGGPGDGSFYDYPVDGDHD

InterPro domains:
  IPR002347 Short-chain dehydrogenase/reductase SDR [PF00106] (12-196)
  IPR002347 Short-chain dehydrogenase/reductase SDR [PR00080] (78-89)
  IPR002347 Short-chain dehydrogenase/reductase SDR [PR00080] (132-140)
  IPR002347 Short-chain dehydrogenase/reductase SDR [PR00080] (155-174)
  IPR002347 Short-chain dehydrogenase/reductase SDR [PR00081] (13-30)
  IPR002347 Short-chain dehydrogenase/reductase SDR [PR00081] (78-89)
  IPR002347 Short-chain dehydrogenase/reductase SDR [PR00081] (126-142)
  IPR002347 Short-chain dehydrogenase/reductase SDR [PR00081] (155-174)
  IPR002347 Short-chain dehydrogenase/reductase SDR [PR00081] (176-193)
  IPR036291 NAD(P)-binding domain superfamily [SSF51735] (8-214)

Organism: Haloferax mediterranei (strain ATCC 33500 / DSM 1411 / JCM 8866 / NBRC 14739 / NCIMB 2177 / R-4) (NCBI:txid523841)